Protein AF-A0A0M0KAJ3-F1 (afdb_monomer_lite)

Foldseek 3Di:
DKWFKDWFAVWDKDWDQDLEDDDLNQWTKIWTDDDPVVVVVVCVLPPDPDDQKDKIKMFTKADKDFFQFDLLQCVLQNHDNQFGIKIWTAAIWMFIDGPPDGTYPVRTDHPAVSLVVDPCVVNVVSQCNQGTFMFTAHPVRHTDITMGGDPDDDLHMWDWDDFDAFDPVQVVLCVSSVQFAARPHPVVVVVFWGTKGKAAFQDRRVNHGRDPPDGQRRIWMWTDGHPDHITIIGIDGDDPVSSCVSCVVVVHHPPPPDPPDPDDDPDDCPVVVVVVVVVVVVVVVVVVVVVVVVVVVVVVVVVVVVVVVVCCVVPPPVVLVVLVVVCVVPVVSVVVSVVVVVVVVVCVVVCVVVCPDPVVVVQVPDPVSVVVVVCCVPVVVVVVVVVVVVVVPPDPDDDDDPVVVVVVVVCCCVVPVVVVVVVVVVVVVVVVVVVVVVVVVVVPPPPPPPDDDD

Radius of gyration: 32.32 Å; chains: 1; bounding box: 72×100×91 Å

Structure (mmCIF, N/CA/C/O backbone):
data_AF-A0A0M0KAJ3-F1
#
_entry.id   AF-A0A0M0KAJ3-F1
#
loop_
_atom_site.group_PDB
_atom_site.id
_atom_site.type_symbol
_atom_site.label_atom_id
_atom_site.label_alt_id
_atom_site.label_comp_id
_atom_site.label_asym_id
_atom_site.label_entity_id
_atom_site.label_seq_id
_atom_site.pdbx_PDB_ins_code
_atom_site.Cartn_x
_atom_site.Cartn_y
_atom_site.Cartn_z
_atom_site.occupancy
_atom_site.B_iso_or_equiv
_atom_site.auth_seq_id
_atom_site.auth_comp_id
_atom_site.auth_asym_id
_atom_site.auth_atom_id
_atom_site.pdbx_PDB_model_num
ATOM 1 N N . MET A 1 1 ? 11.654 -2.805 -10.494 1.00 71.50 1 MET A N 1
ATOM 2 C CA . MET A 1 1 ? 11.363 -2.197 -9.174 1.00 71.50 1 MET A CA 1
ATOM 3 C C . MET A 1 1 ? 10.904 -3.300 -8.237 1.00 71.50 1 MET A C 1
ATOM 5 O O . MET A 1 1 ? 10.137 -4.144 -8.675 1.00 71.50 1 MET A O 1
ATOM 9 N N . GLN A 1 2 ? 11.362 -3.312 -6.988 1.00 79.38 2 GLN A N 1
ATOM 10 C CA . GLN A 1 2 ? 10.890 -4.260 -5.975 1.00 79.38 2 GLN A CA 1
ATOM 11 C C . GLN A 1 2 ? 10.100 -3.503 -4.916 1.00 79.38 2 GLN A C 1
ATOM 13 O O . GLN A 1 2 ? 10.548 -2.454 -4.449 1.00 79.38 2 GLN A O 1
ATOM 18 N N . LEU A 1 3 ? 8.928 -4.024 -4.563 1.00 84.38 3 LEU A N 1
ATOM 19 C CA . LEU A 1 3 ? 8.154 -3.551 -3.422 1.00 84.38 3 LEU A CA 1
ATOM 20 C C . LEU A 1 3 ? 8.095 -4.660 -2.385 1.00 84.38 3 LEU A C 1
ATOM 22 O O . LEU A 1 3 ? 7.737 -5.793 -2.697 1.00 84.38 3 LEU A O 1
ATOM 26 N N . THR A 1 4 ? 8.445 -4.324 -1.152 1.00 90.25 4 THR A N 1
ATOM 27 C CA . THR A 1 4 ? 8.323 -5.235 -0.019 1.00 90.25 4 THR A CA 1
ATOM 28 C C . THR A 1 4 ? 6.909 -5.192 0.533 1.00 90.25 4 THR A C 1
ATOM 30 O O . THR A 1 4 ? 6.216 -4.172 0.449 1.00 90.25 4 THR A O 1
ATOM 33 N N . LEU A 1 5 ? 6.469 -6.308 1.098 1.00 93.62 5 LEU A N 1
ATOM 34 C CA . LEU A 1 5 ? 5.166 -6.407 1.738 1.00 93.62 5 LEU A CA 1
ATOM 35 C C . LEU A 1 5 ? 5.270 -7.052 3.115 1.00 93.62 5 LEU A C 1
ATOM 37 O O . LEU A 1 5 ? 6.113 -7.909 3.357 1.00 93.62 5 LEU A O 1
ATOM 41 N N . GLN A 1 6 ? 4.363 -6.683 4.009 1.00 95.19 6 GLN A N 1
ATOM 42 C CA . GLN A 1 6 ? 4.135 -7.406 5.251 1.00 95.19 6 GLN A CA 1
ATOM 43 C C . GLN A 1 6 ? 2.872 -8.254 5.085 1.00 95.19 6 GLN A C 1
ATOM 45 O O . GLN A 1 6 ? 1.768 -7.695 5.031 1.00 95.19 6 GLN A O 1
ATOM 50 N N . PRO A 1 7 ? 2.996 -9.590 4.996 1.00 95.50 7 PRO A N 1
ATOM 51 C CA . PRO A 1 7 ? 1.837 -10.460 4.959 1.00 95.50 7 PRO A CA 1
ATOM 52 C C . PRO A 1 7 ? 1.095 -10.461 6.292 1.00 95.50 7 PRO A C 1
ATOM 54 O O . PRO A 1 7 ? 1.711 -10.347 7.356 1.00 95.50 7 PRO A O 1
ATOM 57 N N . ASN A 1 8 ? -0.220 -10.659 6.214 1.00 95.19 8 ASN A N 1
ATOM 58 C CA . ASN A 1 8 ? -1.091 -10.898 7.362 1.00 95.19 8 ASN A CA 1
ATOM 59 C C . ASN A 1 8 ? -0.940 -9.850 8.474 1.00 95.19 8 ASN A C 1
ATOM 61 O O . ASN A 1 8 ? -0.667 -10.181 9.631 1.00 95.19 8 ASN A O 1
ATOM 65 N N . VAL A 1 9 ? -1.086 -8.574 8.113 1.00 95.44 9 VAL A N 1
ATOM 66 C CA . VAL A 1 9 ? -1.117 -7.505 9.116 1.00 95.44 9 VAL A CA 1
ATOM 67 C C . VAL A 1 9 ? -2.303 -7.695 10.059 1.00 95.44 9 VAL A C 1
ATOM 69 O O . VAL A 1 9 ? -3.326 -8.261 9.677 1.00 95.44 9 VAL A O 1
ATOM 72 N N . SER A 1 10 ? -2.184 -7.197 11.291 1.00 93.75 10 SER A N 1
ATOM 73 C CA . SER A 1 10 ? -3.169 -7.464 12.344 1.00 93.75 10 SER A CA 1
ATOM 74 C C . SER A 1 10 ? -4.565 -6.902 12.061 1.00 93.75 10 SER A C 1
ATOM 76 O O . SER A 1 10 ? -5.520 -7.381 12.664 1.00 93.75 10 SER A O 1
ATOM 78 N N . LEU A 1 11 ? -4.710 -5.939 11.142 1.00 93.56 11 LEU A N 1
ATOM 79 C CA . LEU A 1 11 ? -5.985 -5.303 10.804 1.00 93.56 11 LEU A CA 1
ATOM 80 C C . LEU A 1 11 ? -7.029 -6.285 10.273 1.00 93.56 11 LEU A C 1
ATOM 82 O O . LEU A 1 11 ? -6.806 -7.010 9.304 1.00 93.56 11 LEU A O 1
ATOM 86 N N . THR A 1 12 ? -8.228 -6.194 10.842 1.00 95.19 12 THR A N 1
ATOM 87 C CA . THR A 1 12 ? -9.438 -6.841 10.342 1.00 95.19 12 THR A CA 1
ATOM 88 C C . THR A 1 12 ? -10.253 -5.835 9.542 1.00 95.19 12 THR A C 1
ATOM 90 O O . THR A 1 12 ? -10.608 -4.760 10.034 1.00 95.19 12 THR A O 1
ATOM 93 N N . THR A 1 13 ? -10.577 -6.205 8.310 1.00 96.56 13 THR A N 1
ATOM 94 C CA . THR A 1 13 ? -11.371 -5.396 7.387 1.00 96.56 13 THR A CA 1
ATOM 95 C C . THR A 1 13 ? -12.627 -6.150 6.974 1.00 96.56 13 THR A C 1
ATOM 97 O O . THR A 1 13 ? -12.693 -7.377 7.061 1.00 96.56 13 THR A O 1
ATOM 100 N N . LYS A 1 14 ? -13.633 -5.413 6.513 1.00 95.38 14 LYS A N 1
ATOM 101 C CA . LYS A 1 14 ? -14.762 -5.951 5.750 1.00 95.38 14 LYS A CA 1
ATOM 102 C C . LYS A 1 14 ? -14.911 -5.153 4.461 1.00 95.38 14 LYS A C 1
ATOM 104 O O . LYS A 1 14 ? -14.561 -3.975 4.422 1.00 95.38 14 LYS A O 1
ATOM 109 N N . ILE A 1 15 ? -15.443 -5.786 3.424 1.00 93.56 15 ILE A N 1
ATOM 110 C CA . ILE A 1 15 ? -15.863 -5.084 2.209 1.00 93.56 15 ILE A CA 1
ATOM 111 C C . ILE A 1 15 ? -17.261 -4.531 2.477 1.00 93.56 15 ILE A C 1
ATOM 113 O O . ILE A 1 15 ? -18.115 -5.252 2.995 1.00 93.56 15 ILE A O 1
ATOM 117 N N . ILE A 1 16 ? -17.469 -3.256 2.172 1.00 88.75 16 ILE A N 1
ATOM 118 C CA . ILE A 1 16 ? -18.757 -2.581 2.318 1.00 88.75 16 ILE A CA 1
ATOM 119 C C . ILE A 1 16 ? -19.315 -2.230 0.940 1.00 88.75 16 ILE A C 1
ATOM 121 O O . ILE A 1 16 ? -18.566 -1.939 0.002 1.00 88.75 16 ILE A O 1
ATOM 125 N N . GLU A 1 17 ? -20.638 -2.295 0.824 1.00 73.00 17 GLU A N 1
ATOM 126 C CA . GLU A 1 17 ? -21.356 -1.787 -0.342 1.00 73.00 17 GLU A CA 1
ATOM 127 C C . GLU A 1 17 ? -21.490 -0.257 -0.233 1.00 73.00 17 GLU A C 1
ATOM 129 O O . GLU A 1 17 ? -21.251 0.331 0.823 1.00 73.00 17 GLU A O 1
ATOM 134 N N . ASN A 1 18 ? -21.748 0.410 -1.357 1.00 63.69 18 ASN A N 1
ATOM 135 C CA . ASN A 1 18 ? -21.652 1.865 -1.455 1.00 63.69 18 ASN A CA 1
ATOM 136 C C . ASN A 1 18 ? -22.755 2.573 -0.651 1.00 63.69 18 ASN A C 1
ATOM 138 O O . ASN A 1 18 ? -23.843 2.809 -1.162 1.00 63.69 18 ASN A O 1
ATOM 142 N N . ASP A 1 19 ? -22.427 2.973 0.579 1.00 54.56 19 ASP A N 1
ATOM 143 C CA . ASP A 1 19 ? -23.324 3.689 1.500 1.00 54.56 19 ASP A CA 1
ATOM 144 C C . ASP A 1 19 ? -23.187 5.230 1.422 1.00 54.56 19 ASP A C 1
ATOM 146 O O . ASP A 1 19 ? -23.534 5.935 2.368 1.00 54.56 19 ASP A O 1
ATOM 150 N N . VAL A 1 20 ? -22.622 5.786 0.340 1.00 57.78 20 VAL A N 1
ATOM 151 C CA . VAL A 1 20 ? -22.384 7.239 0.190 1.00 57.78 20 VAL A CA 1
ATOM 152 C C . VAL A 1 20 ? -23.365 7.840 -0.811 1.00 57.78 20 VAL A C 1
ATOM 154 O O . VAL A 1 20 ? -23.4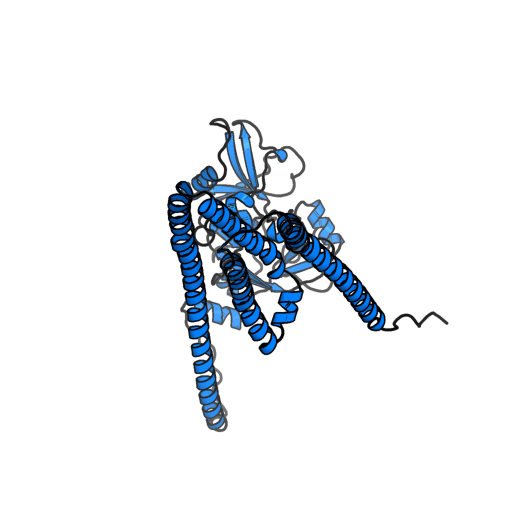33 7.399 -1.958 1.00 57.78 20 VAL A O 1
ATOM 157 N N . GLU A 1 21 ? -24.101 8.869 -0.382 1.00 51.06 21 GLU A N 1
ATOM 158 C CA . GLU A 1 21 ? -24.902 9.720 -1.267 1.00 51.06 21 GLU A CA 1
ATOM 159 C C . GLU A 1 21 ? -23.968 10.521 -2.196 1.00 51.06 21 GLU A C 1
ATOM 161 O O . GLU A 1 21 ? -23.338 11.486 -1.776 1.00 51.06 21 GLU A O 1
ATOM 166 N N . GLU A 1 22 ? -23.932 10.100 -3.463 1.00 48.44 22 GLU A N 1
ATOM 167 C CA . GLU A 1 22 ? -23.431 10.805 -4.657 1.00 48.44 22 GLU A CA 1
ATOM 168 C C . GLU A 1 22 ? -21.930 10.693 -5.052 1.00 48.44 22 GLU A C 1
ATOM 170 O O . GLU A 1 22 ? -21.001 10.727 -4.252 1.00 48.44 22 GLU A O 1
ATOM 175 N N . ALA A 1 23 ? -21.748 10.579 -6.380 1.00 44.00 23 ALA A N 1
ATOM 176 C CA . ALA A 1 23 ? -20.544 10.602 -7.233 1.00 44.00 23 ALA A CA 1
ATOM 177 C C . ALA A 1 23 ? -19.572 9.396 -7.258 1.00 44.00 23 ALA A C 1
ATOM 179 O O . ALA A 1 23 ? -19.176 9.012 -8.357 1.00 44.00 23 ALA A O 1
ATOM 180 N N . ASP A 1 24 ? -19.254 8.728 -6.145 1.00 47.81 24 ASP A N 1
ATOM 181 C CA . ASP A 1 24 ? -18.283 7.599 -6.128 1.00 47.81 24 ASP A CA 1
ATOM 182 C C . ASP A 1 24 ? -18.917 6.207 -6.346 1.00 47.81 24 ASP A C 1
ATOM 184 O O . ASP A 1 24 ? -18.328 5.165 -6.052 1.00 47.81 24 ASP A O 1
ATOM 188 N N . ALA A 1 25 ? -20.131 6.167 -6.902 1.00 49.47 25 ALA A N 1
ATOM 189 C CA . ALA A 1 25 ? -21.001 4.987 -6.960 1.00 49.47 25 ALA A CA 1
ATOM 190 C C . ALA A 1 25 ? -20.437 3.752 -7.706 1.00 49.47 25 ALA A C 1
ATOM 192 O O . ALA A 1 25 ? -21.089 2.707 -7.708 1.00 49.47 25 ALA A O 1
ATOM 193 N N . GLN A 1 26 ? -19.254 3.833 -8.327 1.00 65.38 26 GLN A N 1
ATOM 194 C CA . GLN A 1 26 ? -18.652 2.744 -9.107 1.00 65.38 26 GLN A CA 1
ATOM 195 C C . GLN A 1 26 ? -17.509 1.990 -8.411 1.00 65.38 26 GLN A C 1
ATOM 197 O O . GLN A 1 26 ? -17.178 0.892 -8.861 1.00 65.38 26 GLN A O 1
ATOM 202 N N . ILE A 1 27 ? -16.918 2.515 -7.329 1.00 80.38 27 ILE A N 1
ATOM 203 C CA . ILE A 1 27 ? -15.784 1.863 -6.652 1.00 80.38 27 ILE A CA 1
ATOM 204 C C . ILE A 1 27 ? -16.218 1.249 -5.320 1.00 80.38 27 ILE A C 1
ATOM 206 O O . ILE A 1 27 ? -16.913 1.885 -4.534 1.00 80.38 27 ILE A O 1
ATOM 210 N N . GLN A 1 28 ? -15.847 -0.010 -5.074 1.00 88.50 28 GLN A N 1
ATOM 211 C CA . GLN A 1 28 ? -16.104 -0.667 -3.790 1.00 88.50 28 GLN A CA 1
ATOM 212 C C . GLN A 1 28 ? -15.182 -0.098 -2.713 1.00 88.50 28 GLN A C 1
ATOM 214 O O . GLN A 1 28 ? -14.125 0.451 -3.017 1.00 88.50 28 GLN A O 1
ATOM 219 N N . HIS A 1 29 ? -15.559 -0.267 -1.449 1.00 91.62 29 HIS A N 1
ATOM 220 C CA . HIS A 1 29 ? -14.769 0.207 -0.320 1.00 91.62 29 HIS A CA 1
ATOM 221 C C . HIS A 1 29 ? -14.511 -0.918 0.681 1.00 91.62 29 HIS A C 1
ATOM 223 O O . HIS A 1 29 ? -15.292 -1.863 0.810 1.00 91.62 29 HIS A O 1
ATOM 229 N N . TYR A 1 30 ? -13.410 -0.802 1.418 1.00 94.69 30 TYR A N 1
ATOM 230 C CA . TYR A 1 30 ? -13.168 -1.599 2.616 1.00 94.69 30 TYR A CA 1
ATOM 231 C C . TYR A 1 30 ? -13.290 -0.715 3.856 1.00 94.69 30 TYR A C 1
ATOM 233 O O . TYR A 1 30 ? -12.928 0.458 3.822 1.00 94.69 30 TYR A O 1
ATOM 241 N N . GLU A 1 31 ? -13.763 -1.286 4.959 1.00 94.62 31 GLU A N 1
ATOM 242 C CA . GLU A 1 31 ? -13.828 -0.640 6.270 1.00 94.62 31 GLU A CA 1
ATOM 243 C C . GLU A 1 31 ? -13.010 -1.441 7.285 1.00 94.62 31 GLU A C 1
ATOM 245 O O . GLU A 1 31 ? -13.078 -2.673 7.326 1.00 94.62 31 GLU A O 1
ATOM 250 N N . VAL A 1 32 ? -12.240 -0.741 8.115 1.00 95.56 32 VAL A N 1
ATOM 251 C CA . VAL A 1 32 ? -11.520 -1.322 9.250 1.00 95.56 32 VAL A CA 1
ATOM 252 C C . VAL A 1 32 ? -12.491 -1.532 10.407 1.00 95.56 32 VAL A C 1
ATOM 254 O O . VAL A 1 32 ? -13.101 -0.584 10.895 1.00 95.56 32 VAL A O 1
ATOM 257 N N . VAL A 1 33 ? -12.594 -2.773 10.883 1.00 94.69 33 VAL A N 1
ATOM 258 C CA . VAL A 1 33 ? -13.520 -3.163 11.965 1.00 94.69 33 VAL A CA 1
ATOM 259 C C . VAL A 1 33 ? -12.816 -3.682 13.215 1.00 94.69 33 VAL A C 1
ATOM 261 O O . VAL A 1 33 ? -13.452 -3.886 14.246 1.00 94.69 33 VAL A O 1
ATOM 264 N N . GLY A 1 34 ? -11.506 -3.901 13.147 1.00 92.25 34 GLY A N 1
ATOM 265 C CA . GLY A 1 34 ? -10.732 -4.411 14.267 1.00 92.25 34 GLY A CA 1
ATOM 266 C C . GLY A 1 34 ? -9.266 -4.624 13.904 1.00 92.25 34 GLY A C 1
ATOM 267 O O . GLY A 1 34 ? -8.852 -4.272 12.797 1.00 92.25 34 GLY A O 1
ATOM 268 N N . PRO A 1 35 ? -8.485 -5.236 14.804 1.00 92.88 35 PRO A N 1
ATOM 269 C CA . PRO A 1 35 ? -8.835 -5.610 16.173 1.00 92.88 35 PRO A CA 1
ATOM 270 C C . PRO A 1 35 ? -9.020 -4.378 17.071 1.00 92.88 35 PRO A C 1
ATOM 272 O O . PRO A 1 35 ? -8.667 -3.258 16.701 1.00 92.88 35 PRO A O 1
ATOM 275 N N . THR A 1 36 ? -9.581 -4.573 18.269 1.00 90.50 36 THR A N 1
ATOM 276 C CA . THR A 1 36 ? -9.882 -3.478 19.210 1.00 90.50 36 THR A CA 1
ATOM 277 C C . THR A 1 36 ? -8.660 -2.606 19.507 1.00 90.50 36 THR A C 1
ATOM 279 O O . THR A 1 36 ? -8.779 -1.386 19.529 1.00 90.50 36 THR A O 1
ATOM 282 N N . ARG A 1 37 ? -7.473 -3.209 19.663 1.00 94.69 37 ARG A N 1
ATOM 283 C CA . ARG A 1 37 ? -6.224 -2.490 19.959 1.00 94.69 37 ARG A CA 1
ATOM 284 C C . ARG A 1 37 ? -5.888 -1.474 18.863 1.00 94.69 37 ARG A C 1
ATOM 286 O O . ARG A 1 37 ? -5.614 -0.317 19.164 1.00 94.69 37 ARG A O 1
ATOM 293 N N . GLU A 1 38 ? -5.907 -1.884 17.602 1.00 93.94 38 GLU A N 1
ATOM 294 C CA . GLU A 1 38 ? -5.591 -1.044 16.448 1.00 93.94 38 GLU A CA 1
ATOM 295 C C . GLU A 1 38 ? -6.631 0.061 16.272 1.00 93.94 38 GLU A C 1
ATOM 297 O O . GLU A 1 38 ? -6.275 1.227 16.092 1.00 93.94 38 GLU A O 1
ATOM 302 N N . VAL A 1 39 ? -7.915 -0.272 16.429 1.00 91.62 39 VAL A N 1
ATOM 303 C CA . VAL A 1 39 ? -9.008 0.710 16.384 1.00 91.62 39 VAL A CA 1
ATOM 304 C C . VAL A 1 39 ? -8.880 1.745 17.508 1.00 91.62 39 VAL A C 1
ATOM 306 O O . VAL A 1 39 ? -9.117 2.931 17.276 1.00 91.62 39 VAL A O 1
ATOM 309 N N . GLU A 1 40 ? -8.459 1.342 18.708 1.00 91.38 40 GLU A N 1
ATOM 310 C CA . GLU A 1 40 ? -8.167 2.250 19.825 1.00 91.38 40 GLU A CA 1
ATOM 311 C C . GLU A 1 40 ? -6.917 3.106 19.586 1.00 91.38 40 GLU A C 1
ATOM 313 O O . GLU A 1 40 ? -6.886 4.274 19.974 1.00 91.38 40 GLU A O 1
ATOM 318 N N . MET A 1 41 ? -5.878 2.568 18.942 1.00 92.62 41 MET A N 1
ATOM 319 C CA . MET A 1 41 ? -4.696 3.353 18.565 1.00 92.62 41 MET A CA 1
ATOM 320 C C . MET A 1 41 ? -5.061 4.433 17.547 1.00 92.62 41 MET A C 1
ATOM 322 O O . MET A 1 41 ? -4.730 5.602 17.748 1.00 92.62 41 MET A O 1
ATOM 326 N N . ILE A 1 42 ? -5.828 4.070 16.517 1.00 92.00 42 ILE A N 1
ATOM 327 C CA . ILE A 1 42 ? -6.418 5.027 15.576 1.00 92.00 42 ILE A CA 1
ATOM 328 C C . ILE A 1 42 ? -7.263 6.051 16.343 1.00 92.00 42 ILE A C 1
ATOM 330 O O . ILE A 1 42 ? -7.161 7.245 16.080 1.00 92.00 42 ILE A O 1
ATOM 334 N N . ALA A 1 43 ? -8.039 5.619 17.341 1.00 90.00 43 ALA A N 1
ATOM 335 C CA . ALA A 1 43 ? -8.851 6.526 18.145 1.00 90.00 43 ALA A CA 1
ATOM 336 C C . ALA A 1 43 ? -8.058 7.614 18.854 1.00 90.00 43 ALA A C 1
ATOM 338 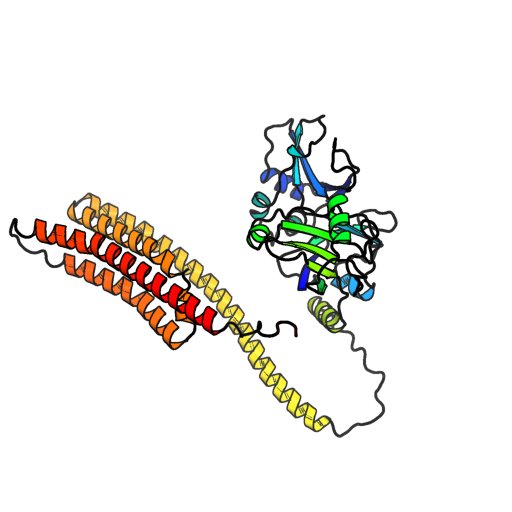O O . ALA A 1 43 ? -8.497 8.757 18.923 1.00 90.00 43 ALA A O 1
ATOM 339 N N . LYS A 1 44 ? -6.897 7.242 19.389 1.00 91.50 44 LYS A N 1
ATOM 340 C CA . LYS A 1 44 ? -6.004 8.160 20.095 1.00 91.50 44 LYS A CA 1
ATOM 341 C C . LYS A 1 44 ? -5.329 9.141 19.142 1.00 91.50 44 LYS A C 1
ATOM 343 O O . LYS A 1 44 ? -5.098 10.284 19.518 1.00 91.50 44 LYS A O 1
ATOM 348 N N . LEU A 1 45 ? -5.013 8.702 17.924 1.00 90.75 45 LEU A N 1
ATOM 349 C CA . LEU A 1 45 ? -4.439 9.559 16.883 1.00 90.75 45 LEU A CA 1
ATOM 350 C C . LEU A 1 45 ? -5.461 10.538 16.299 1.00 90.75 45 LEU A C 1
ATOM 352 O O . LEU A 1 45 ? -5.099 11.643 15.898 1.00 90.75 45 LEU A O 1
ATOM 356 N N . PHE A 1 46 ? -6.723 10.120 16.261 1.00 89.81 46 PHE A N 1
ATOM 357 C CA . PHE A 1 46 ? -7.830 10.840 15.654 1.00 89.81 46 PHE A CA 1
ATOM 358 C C . PHE A 1 46 ? -8.998 10.953 16.649 1.00 89.81 46 PHE A C 1
ATOM 360 O O . PHE A 1 46 ? -9.998 10.226 16.525 1.00 89.81 46 PHE A O 1
ATOM 367 N N . PRO A 1 47 ? -8.862 11.820 17.672 1.00 83.19 47 PRO A N 1
ATOM 368 C CA . PRO A 1 47 ? -9.926 12.051 18.637 1.00 83.19 47 PRO A CA 1
ATOM 369 C C . PRO A 1 47 ? -11.136 12.673 17.931 1.00 83.19 47 PRO A C 1
ATOM 371 O O . PRO A 1 47 ? -10.979 13.541 17.077 1.00 83.19 47 PRO A O 1
ATOM 374 N N . GLY A 1 48 ? -12.336 12.197 18.265 1.00 77.81 48 GLY A N 1
ATOM 375 C CA . GLY A 1 48 ? -13.579 12.824 17.815 1.00 77.81 48 GLY A CA 1
ATOM 376 C C . GLY A 1 48 ? -13.943 14.029 18.683 1.00 77.81 48 GLY A C 1
ATOM 377 O O . GLY A 1 48 ? -13.483 14.139 19.819 1.00 77.81 48 GLY A O 1
ATOM 378 N N . ASP A 1 49 ? -14.825 14.885 18.171 1.00 77.00 49 ASP A N 1
ATOM 379 C CA . ASP A 1 49 ? -15.255 16.118 18.847 1.00 77.00 49 ASP A CA 1
ATOM 380 C C . ASP A 1 49 ? -16.382 15.903 19.887 1.00 77.00 49 ASP A C 1
ATOM 382 O O . ASP A 1 49 ? -16.937 16.866 20.417 1.00 77.00 49 ASP A O 1
ATOM 386 N N . GLY A 1 50 ? -16.736 14.650 20.205 1.00 75.25 50 GLY A N 1
ATOM 387 C CA . GLY A 1 50 ? -17.722 14.305 21.239 1.00 75.25 50 GLY A CA 1
ATOM 388 C C . GLY A 1 50 ? -18.328 12.903 21.096 1.00 75.25 50 GLY A C 1
ATOM 389 O O . GLY A 1 50 ? -18.111 12.231 20.087 1.00 75.25 50 GLY A O 1
ATOM 390 N N . ASP A 1 51 ? -19.124 12.490 22.090 1.00 72.81 51 ASP A N 1
ATOM 391 C CA . ASP A 1 51 ? -19.698 11.132 22.215 1.00 72.81 51 ASP A CA 1
ATOM 392 C C . ASP A 1 51 ? -20.690 10.751 21.096 1.00 72.81 51 ASP A C 1
ATOM 394 O O . ASP A 1 51 ? -20.859 9.571 20.791 1.00 72.81 51 ASP A O 1
ATOM 398 N N . ASP A 1 52 ? -21.309 11.736 20.439 1.00 74.81 52 ASP A N 1
ATOM 399 C CA . ASP A 1 52 ? -22.234 11.516 19.314 1.00 74.81 52 ASP A CA 1
ATOM 400 C C . ASP A 1 52 ? -21.523 11.376 17.955 1.00 74.81 52 ASP A C 1
ATOM 402 O O . ASP A 1 52 ? -22.179 11.204 16.921 1.00 74.81 52 ASP A O 1
ATOM 406 N N . THR A 1 53 ? -20.188 11.446 17.935 1.00 79.88 53 THR A N 1
ATOM 407 C CA . THR A 1 53 ? -19.387 11.333 16.711 1.00 79.88 53 THR A CA 1
ATOM 408 C C . THR A 1 53 ? -19.057 9.874 16.429 1.00 79.88 53 THR A C 1
ATOM 410 O O . THR A 1 53 ? -18.326 9.220 17.174 1.00 79.88 53 THR A O 1
ATOM 413 N N . VAL A 1 54 ? -19.547 9.364 15.306 1.00 79.50 54 VAL A N 1
ATOM 414 C CA . VAL A 1 54 ? -19.105 8.092 14.745 1.00 79.50 54 VAL A CA 1
ATOM 415 C C . VAL A 1 54 ? -17.825 8.327 13.953 1.00 79.50 54 VAL A C 1
ATOM 417 O O . VAL A 1 54 ? -17.734 9.238 13.128 1.00 79.50 54 VAL A O 1
ATOM 420 N N . ARG A 1 55 ? -16.835 7.469 14.206 1.00 87.38 55 ARG A N 1
ATOM 421 C CA . ARG A 1 55 ? -15.582 7.412 13.459 1.00 87.38 55 ARG A CA 1
ATOM 422 C C . ARG A 1 55 ? -15.535 6.120 12.663 1.00 87.38 55 ARG A C 1
ATOM 424 O O . ARG A 1 55 ? -15.696 5.044 13.234 1.00 87.38 55 ARG A O 1
ATOM 431 N N . THR A 1 56 ? -15.232 6.231 11.379 1.00 90.19 56 THR A N 1
ATOM 432 C CA . THR A 1 56 ? -14.934 5.079 10.523 1.00 90.19 56 THR A CA 1
ATOM 433 C C . THR A 1 56 ? -13.607 5.283 9.811 1.00 90.19 56 THR A C 1
ATOM 435 O O . THR A 1 56 ? -13.234 6.411 9.487 1.00 90.19 56 THR A O 1
ATOM 438 N N . VAL A 1 57 ? -12.882 4.191 9.589 1.00 93.88 57 VAL A N 1
ATOM 439 C CA . VAL A 1 57 ? -11.684 4.173 8.753 1.00 93.88 57 VAL A CA 1
ATOM 440 C C . VAL A 1 57 ? -11.972 3.286 7.562 1.00 93.88 57 VAL A C 1
ATOM 442 O O . VAL A 1 57 ? -12.242 2.094 7.725 1.00 93.88 57 VAL A O 1
ATOM 445 N N . ARG A 1 58 ? -11.915 3.869 6.368 1.00 92.81 58 ARG A N 1
ATOM 446 C CA . ARG A 1 58 ? -12.264 3.181 5.128 1.00 92.81 58 ARG A CA 1
ATOM 447 C C . ARG A 1 58 ? -11.412 3.653 3.965 1.00 92.81 58 ARG A C 1
ATOM 449 O O . ARG A 1 58 ? -10.963 4.794 3.955 1.00 92.81 58 ARG A O 1
ATOM 456 N N . GLY A 1 59 ? -11.226 2.805 2.966 1.00 92.38 59 GLY A N 1
ATOM 457 C CA . GLY A 1 59 ? -10.507 3.163 1.747 1.00 92.38 59 GLY A CA 1
ATOM 458 C C . GLY A 1 59 ? -11.181 2.594 0.502 1.00 92.38 59 GLY A C 1
ATOM 459 O O . GLY A 1 59 ? -11.935 1.619 0.611 1.00 92.38 59 GLY A O 1
ATOM 460 N N . PRO A 1 60 ? -10.929 3.184 -0.678 1.00 92.56 60 PRO A N 1
ATOM 461 C CA . PRO A 1 60 ? -11.347 2.595 -1.940 1.00 92.56 60 PRO A CA 1
ATOM 462 C C . PRO A 1 60 ? -10.703 1.222 -2.143 1.00 92.56 60 PRO A C 1
ATOM 464 O O . PRO A 1 60 ? -9.605 0.937 -1.650 1.00 92.56 60 PRO A O 1
ATOM 467 N N . LEU A 1 61 ? -11.369 0.379 -2.918 1.00 93.38 61 LEU A N 1
ATOM 468 C CA . LEU A 1 61 ? -10.941 -0.969 -3.254 1.00 93.38 61 LEU A CA 1
ATOM 469 C C . LEU A 1 61 ? -10.988 -1.140 -4.776 1.00 93.38 61 LEU A C 1
ATOM 471 O O . LEU A 1 61 ? -11.965 -0.761 -5.425 1.00 93.38 61 LEU A O 1
ATOM 475 N N . SER A 1 62 ? -9.944 -1.721 -5.369 1.00 93.31 62 SER A N 1
ATOM 476 C CA . SER A 1 62 ? -10.031 -2.155 -6.766 1.00 93.31 62 SER A CA 1
ATOM 477 C C . SER A 1 62 ? -11.131 -3.213 -6.918 1.00 93.31 62 SER A C 1
ATOM 479 O O . SER A 1 62 ? -11.470 -3.889 -5.943 1.00 93.31 62 SER A O 1
ATOM 481 N N . PRO A 1 63 ? -11.647 -3.448 -8.135 1.00 91.62 63 PRO A N 1
ATOM 482 C CA . PRO A 1 63 ? -12.495 -4.604 -8.381 1.00 91.62 63 PRO A CA 1
ATOM 483 C C . PRO A 1 63 ? -11.855 -5.904 -7.879 1.00 91.62 63 PRO A C 1
ATOM 485 O O . PRO A 1 63 ? -10.633 -6.075 -7.882 1.00 91.62 63 PRO A O 1
ATOM 488 N N . ILE A 1 64 ? -12.696 -6.832 -7.433 1.00 94.19 64 ILE A N 1
ATOM 489 C CA . ILE A 1 64 ? -12.248 -8.161 -7.024 1.00 94.19 64 ILE A CA 1
ATOM 490 C C . ILE A 1 64 ? -11.877 -8.951 -8.280 1.00 94.19 64 ILE A C 1
ATOM 492 O O . ILE A 1 64 ? -12.710 -9.136 -9.169 1.00 94.19 64 ILE A O 1
ATOM 496 N N . ALA A 1 65 ? -10.649 -9.461 -8.331 1.00 94.50 65 ALA A N 1
ATOM 497 C CA . ALA A 1 65 ? -10.123 -10.199 -9.474 1.00 94.50 65 ALA A CA 1
ATOM 498 C C . ALA A 1 65 ? -9.501 -11.538 -9.054 1.00 94.50 65 ALA A C 1
ATOM 500 O O . ALA A 1 65 ? -9.041 -11.680 -7.918 1.00 94.50 65 ALA A O 1
ATOM 501 N N . PRO A 1 66 ? -9.483 -12.548 -9.942 1.00 96.56 66 PRO A N 1
ATOM 502 C CA . PRO A 1 66 ? -8.777 -13.796 -9.681 1.00 96.56 66 PRO A CA 1
ATOM 503 C C . PRO A 1 66 ? -7.264 -13.565 -9.623 1.00 96.56 66 PRO A C 1
ATOM 505 O O . PRO A 1 66 ? -6.718 -12.734 -10.347 1.00 96.56 66 PRO A O 1
ATOM 508 N N . ILE A 1 67 ? -6.577 -14.341 -8.788 1.00 96.62 67 ILE A N 1
ATOM 509 C CA . ILE A 1 67 ? -5.112 -14.334 -8.728 1.00 96.62 67 ILE A CA 1
ATOM 510 C C . ILE A 1 67 ? -4.572 -15.026 -9.979 1.00 96.62 67 ILE A C 1
ATOM 512 O O . ILE A 1 67 ? -4.880 -16.193 -10.221 1.00 96.62 67 ILE A O 1
ATOM 516 N N . THR A 1 68 ? -3.750 -14.323 -10.756 1.00 95.81 68 THR A N 1
ATOM 517 C CA . THR A 1 68 ? -3.144 -14.872 -11.980 1.00 95.81 68 THR A CA 1
ATOM 518 C C . THR A 1 68 ? -1.680 -15.268 -11.807 1.00 95.81 68 THR A C 1
ATOM 520 O O . THR A 1 68 ? -1.147 -15.968 -12.663 1.00 95.81 68 THR A O 1
ATOM 523 N N . LEU A 1 69 ? -1.028 -14.864 -10.709 1.00 94.88 69 LEU A N 1
ATOM 524 C CA . LEU A 1 69 ? 0.344 -15.278 -10.413 1.00 94.88 69 LEU A CA 1
ATOM 525 C C . LEU A 1 69 ? 0.448 -16.811 -10.299 1.00 94.88 69 LEU A C 1
ATOM 527 O O . LEU A 1 69 ? -0.430 -17.437 -9.686 1.00 94.88 69 LEU A O 1
ATOM 531 N N . PRO A 1 70 ? 1.528 -17.431 -10.810 1.00 94.75 70 PRO A N 1
ATOM 532 C CA . PRO A 1 70 ? 1.759 -18.863 -10.658 1.00 94.75 70 PRO A CA 1
ATOM 533 C C . PRO A 1 70 ? 1.811 -19.285 -9.188 1.00 94.75 70 PRO A C 1
ATOM 535 O O . PRO A 1 70 ? 2.440 -18.633 -8.359 1.00 94.75 70 PRO A O 1
ATOM 538 N N . LYS A 1 71 ? 1.212 -20.432 -8.854 1.00 94.75 71 LYS A N 1
ATOM 539 C CA . LYS A 1 71 ? 1.199 -20.937 -7.468 1.00 94.75 71 LYS A CA 1
ATOM 540 C C . LYS A 1 71 ? 2.586 -21.140 -6.856 1.00 94.75 71 LYS A C 1
ATOM 542 O O . LYS A 1 71 ? 2.709 -21.075 -5.639 1.00 94.75 71 LYS A O 1
ATOM 547 N N . SER A 1 72 ? 3.607 -21.398 -7.674 1.00 94.00 72 SER A N 1
ATOM 548 C CA . SER A 1 72 ? 4.990 -21.576 -7.216 1.00 94.00 72 SER A CA 1
ATOM 549 C C . SER A 1 72 ? 5.553 -20.339 -6.517 1.00 94.00 72 SER A C 1
ATOM 551 O O . SER A 1 72 ? 6.398 -20.491 -5.646 1.00 94.00 72 SER A O 1
ATOM 553 N N . VAL A 1 73 ? 5.067 -19.139 -6.852 1.00 94.81 73 VAL A N 1
ATOM 554 C CA . VAL A 1 73 ? 5.583 -17.876 -6.300 1.00 94.81 73 VAL A CA 1
ATOM 555 C C . VAL A 1 73 ? 4.713 -17.300 -5.182 1.00 94.81 73 VAL A C 1
ATOM 557 O O . VAL A 1 73 ? 5.021 -16.236 -4.652 1.00 94.81 73 VAL A O 1
ATOM 560 N N . TRP A 1 74 ? 3.613 -17.970 -4.823 1.00 95.56 74 TRP A N 1
ATOM 561 C CA . TRP A 1 74 ? 2.628 -17.431 -3.880 1.00 95.56 74 TRP A CA 1
ATOM 562 C C . TRP A 1 74 ? 3.213 -17.181 -2.494 1.00 95.56 74 TRP A C 1
ATOM 564 O O . TRP A 1 74 ? 2.939 -16.136 -1.917 1.00 95.56 74 TRP A O 1
ATOM 574 N N . GLU A 1 75 ? 4.034 -18.096 -1.977 1.00 94.38 75 GLU A N 1
ATOM 575 C CA . GLU A 1 75 ? 4.627 -17.946 -0.644 1.00 94.38 75 GLU A CA 1
ATOM 576 C C . GLU A 1 75 ? 5.554 -16.723 -0.578 1.00 94.38 75 GLU A C 1
ATOM 578 O O . GLU A 1 75 ? 5.366 -15.877 0.292 1.00 94.38 75 GLU A O 1
ATOM 583 N N . ALA A 1 76 ? 6.466 -16.576 -1.545 1.00 92.75 76 ALA A N 1
ATOM 584 C CA . ALA A 1 76 ? 7.377 -15.430 -1.644 1.00 92.75 76 ALA A CA 1
ATOM 585 C C . ALA A 1 76 ? 6.634 -14.094 -1.844 1.00 92.75 76 ALA A C 1
ATOM 587 O O . ALA A 1 76 ? 7.015 -13.069 -1.282 1.00 92.75 76 ALA A O 1
ATOM 588 N N . ALA A 1 77 ? 5.511 -14.118 -2.571 1.00 93.50 77 ALA A N 1
ATOM 589 C CA . ALA A 1 77 ? 4.620 -12.969 -2.746 1.00 93.50 77 ALA A CA 1
ATOM 590 C C . ALA A 1 77 ? 3.662 -12.732 -1.553 1.00 93.50 77 ALA A C 1
ATOM 592 O O . ALA A 1 77 ? 2.801 -11.850 -1.610 1.00 93.50 77 ALA A O 1
ATOM 593 N N . GLY A 1 78 ? 3.756 -13.534 -0.484 1.00 95.00 78 GLY A N 1
ATOM 594 C CA . GLY A 1 78 ? 2.906 -13.450 0.708 1.00 95.00 78 GLY A CA 1
ATOM 595 C C . GLY A 1 78 ? 1.429 -13.792 0.474 1.00 95.00 78 GLY A C 1
ATOM 596 O O . GLY A 1 78 ? 0.577 -13.411 1.280 1.00 95.00 78 GLY A O 1
ATOM 597 N N . ILE A 1 79 ? 1.104 -14.477 -0.621 1.00 97.00 79 ILE A N 1
ATOM 598 C CA . ILE A 1 79 ? -0.253 -14.886 -0.994 1.00 97.00 79 ILE A CA 1
ATOM 599 C C . ILE A 1 79 ? -0.647 -16.127 -0.176 1.00 97.00 79 ILE A C 1
ATOM 601 O O . ILE A 1 79 ? 0.052 -17.145 -0.229 1.00 97.00 79 ILE A O 1
ATOM 605 N N . PRO A 1 80 ? -1.785 -16.117 0.545 1.00 97.06 80 PRO A N 1
ATOM 606 C CA . PRO A 1 80 ? -2.195 -17.278 1.320 1.00 97.06 80 PRO A CA 1
ATOM 607 C C . PRO A 1 80 ? -2.591 -18.447 0.410 1.00 97.06 80 PRO A C 1
ATOM 609 O O . PRO A 1 80 ? -3.291 -18.278 -0.584 1.00 97.06 80 PRO A O 1
ATOM 612 N N . ALA A 1 81 ? -2.225 -19.672 0.794 1.00 96.12 81 ALA A N 1
ATOM 613 C CA . ALA A 1 81 ? -2.414 -20.876 -0.029 1.00 96.12 81 ALA A CA 1
ATOM 614 C C . ALA A 1 81 ? -3.874 -21.157 -0.446 1.00 96.12 81 ALA A C 1
ATOM 616 O O . ALA A 1 81 ? -4.124 -21.811 -1.461 1.00 96.12 81 ALA A O 1
ATOM 617 N N . LYS A 1 82 ? -4.846 -20.684 0.346 1.00 97.00 82 LYS A N 1
ATOM 618 C CA . LYS A 1 82 ? -6.286 -20.840 0.080 1.00 97.00 82 LYS A CA 1
ATOM 619 C C . LYS A 1 82 ? -6.878 -19.715 -0.775 1.00 97.00 82 LYS A C 1
ATOM 621 O O . LYS A 1 82 ? -8.045 -19.812 -1.147 1.00 97.00 82 LYS A O 1
ATOM 626 N N . ALA A 1 83 ? -6.106 -18.676 -1.086 1.00 97.75 83 ALA A N 1
ATOM 627 C CA . ALA A 1 83 ? -6.600 -17.535 -1.837 1.00 97.75 83 ALA A CA 1
ATOM 628 C C . ALA A 1 83 ? -7.004 -17.926 -3.263 1.00 97.75 83 ALA A C 1
ATOM 630 O O . ALA A 1 83 ? -6.382 -18.775 -3.907 1.00 97.75 83 ALA A O 1
ATOM 631 N N . LYS A 1 84 ? -8.068 -17.294 -3.751 1.00 97.75 84 LYS A N 1
ATOM 632 C CA . LYS A 1 84 ? -8.573 -17.403 -5.127 1.00 97.75 84 LYS A CA 1
ATOM 633 C C . LYS A 1 84 ? -8.702 -16.043 -5.779 1.00 97.75 84 LYS A C 1
ATOM 635 O O . LYS A 1 84 ? -8.411 -15.907 -6.966 1.00 97.75 84 LYS A O 1
ATOM 640 N N . TYR A 1 85 ? -9.103 -15.058 -4.987 1.00 98.00 85 TYR A N 1
ATOM 641 C CA . TYR A 1 85 ? -9.307 -13.696 -5.432 1.00 98.00 85 TYR A CA 1
ATOM 642 C C . TYR A 1 85 ? -8.461 -12.735 -4.613 1.00 98.00 85 TYR A C 1
ATOM 644 O O . TYR A 1 85 ? -8.055 -13.032 -3.487 1.00 98.00 85 TYR A O 1
ATOM 652 N N . PHE A 1 86 ? -8.230 -11.567 -5.186 1.00 97.62 86 PHE A N 1
ATOM 653 C CA . PHE A 1 86 ? -7.624 -10.446 -4.503 1.00 97.62 86 PHE A CA 1
ATOM 654 C C . PHE A 1 86 ? -8.286 -9.140 -4.937 1.00 97.62 86 PHE A C 1
ATOM 656 O O . PHE A 1 86 ? -8.925 -9.064 -5.989 1.00 97.62 86 PHE A O 1
ATOM 663 N N . ALA A 1 87 ? -8.105 -8.112 -4.123 1.00 96.69 87 ALA A N 1
ATOM 664 C CA . ALA A 1 87 ? -8.346 -6.733 -4.502 1.00 96.69 87 ALA A CA 1
ATOM 665 C C . ALA A 1 87 ? -7.243 -5.851 -3.910 1.00 96.69 87 ALA A C 1
ATOM 667 O O . ALA A 1 87 ? -6.735 -6.130 -2.820 1.00 96.69 87 ALA A O 1
ATOM 668 N N . PHE A 1 88 ? -6.859 -4.804 -4.633 1.00 96.69 88 PHE A N 1
ATOM 669 C CA . PHE A 1 88 ? -5.949 -3.794 -4.116 1.00 96.69 88 PHE A CA 1
ATOM 670 C C . PHE A 1 88 ? -6.732 -2.814 -3.239 1.00 96.69 88 PHE A C 1
ATOM 672 O O . PHE A 1 88 ? -7.685 -2.181 -3.695 1.00 96.69 88 PHE A O 1
ATOM 679 N N . ALA A 1 89 ? -6.333 -2.709 -1.977 1.00 96.94 89 ALA A N 1
ATOM 680 C CA . ALA A 1 89 ? -6.826 -1.732 -1.022 1.00 96.94 89 ALA A CA 1
ATOM 681 C C . ALA A 1 89 ? -5.982 -0.464 -1.128 1.00 96.94 89 ALA A C 1
ATOM 683 O O . ALA A 1 89 ? -4.786 -0.478 -0.834 1.00 96.94 89 ALA A O 1
ATOM 684 N N . TYR A 1 90 ? -6.609 0.631 -1.549 1.00 95.44 90 TYR A N 1
ATOM 685 C CA . TYR A 1 90 ? -5.963 1.940 -1.603 1.00 95.44 90 TYR A CA 1
ATOM 686 C C . TYR A 1 90 ? -5.783 2.518 -0.190 1.00 95.44 90 TYR A C 1
ATOM 688 O O . TYR A 1 90 ? -6.460 2.060 0.737 1.00 95.44 90 TYR A O 1
ATOM 696 N N . PRO A 1 91 ? -4.906 3.524 -0.002 1.00 94.50 91 PRO A N 1
ATOM 697 C CA . PRO A 1 91 ? -4.771 4.238 1.262 1.00 94.50 91 PRO A CA 1
ATOM 698 C C . PRO A 1 91 ? -6.122 4.634 1.862 1.00 94.50 91 PRO A C 1
ATOM 700 O O . PRO A 1 91 ? -7.048 5.034 1.151 1.00 94.50 91 PRO A O 1
ATOM 703 N N . ALA A 1 92 ? -6.223 4.500 3.178 1.00 93.88 92 ALA A N 1
ATOM 704 C CA . ALA A 1 92 ? -7.445 4.758 3.911 1.00 93.88 92 ALA A CA 1
ATOM 705 C C . ALA A 1 92 ? -7.632 6.251 4.202 1.00 93.88 92 ALA A C 1
ATOM 707 O O . ALA A 1 92 ? -6.687 7.029 4.362 1.00 93.88 92 ALA A O 1
ATOM 708 N N . TYR A 1 93 ? -8.898 6.605 4.351 1.00 92.56 93 TYR A N 1
ATOM 709 C CA . TYR A 1 93 ? -9.379 7.864 4.877 1.00 92.56 93 TYR A CA 1
ATOM 710 C C . TYR A 1 93 ? -10.074 7.614 6.209 1.00 92.56 93 TYR A C 1
ATOM 712 O O . TYR A 1 93 ? -10.617 6.534 6.469 1.00 92.56 93 TYR A O 1
ATOM 720 N N . ILE A 1 94 ? -10.100 8.647 7.039 1.00 92.06 94 ILE A N 1
ATOM 721 C CA . ILE A 1 94 ? -10.905 8.667 8.249 1.00 92.06 94 ILE A CA 1
ATOM 722 C C . ILE A 1 94 ? -12.124 9.558 8.044 1.00 92.06 94 ILE A C 1
ATOM 724 O O . ILE A 1 94 ? -12.003 10.679 7.559 1.00 92.06 94 ILE A O 1
ATOM 728 N N . GLY A 1 95 ? -13.298 9.036 8.384 1.00 89.69 95 GLY A N 1
ATOM 729 C CA . GLY A 1 95 ? -14.564 9.753 8.330 1.00 89.69 95 GLY A CA 1
ATOM 730 C C . GLY A 1 95 ? -15.089 10.062 9.725 1.00 89.69 95 GLY A C 1
ATOM 731 O O . GLY A 1 95 ? -15.085 9.182 10.591 1.00 89.69 95 GLY A O 1
ATOM 732 N N . PHE A 1 96 ? -15.593 11.281 9.910 1.00 88.12 96 PHE A N 1
ATOM 733 C CA . PHE A 1 96 ? -16.295 11.711 11.121 1.00 88.12 96 PHE A CA 1
ATOM 734 C C . PHE A 1 96 ? -17.709 12.166 10.771 1.00 88.12 96 PHE A C 1
ATOM 736 O O . PHE A 1 96 ? -17.901 13.001 9.891 1.00 88.12 96 PHE A O 1
ATOM 743 N N . TYR A 1 97 ? -18.715 11.621 11.441 1.00 86.38 97 TYR A N 1
ATOM 744 C CA . TYR A 1 97 ? -20.111 11.985 11.196 1.00 86.38 97 TYR A CA 1
ATOM 745 C C . TYR A 1 97 ? -20.949 11.751 12.447 1.00 86.38 97 TYR A C 1
ATOM 747 O O . TYR A 1 97 ? -20.530 11.022 13.347 1.00 86.38 97 TYR A O 1
ATOM 755 N N . LYS A 1 98 ? -22.123 12.378 12.547 1.00 85.44 98 LYS A N 1
ATOM 756 C CA . LYS A 1 98 ? -22.978 12.164 13.717 1.00 85.44 98 LYS A CA 1
ATOM 757 C C . LYS A 1 98 ? -23.674 10.819 13.635 1.00 85.44 98 LYS A C 1
ATOM 759 O O . LYS A 1 98 ? -24.042 10.338 12.564 1.00 85.44 98 LYS A O 1
ATOM 764 N N . LYS A 1 99 ? -23.905 10.218 14.795 1.00 83.12 99 LYS A N 1
ATOM 765 C CA . LYS A 1 99 ? -24.659 8.973 14.897 1.00 83.12 99 LYS A CA 1
ATOM 766 C C . LYS A 1 99 ? -26.048 9.121 14.265 1.00 83.12 99 LYS A C 1
ATOM 768 O O . LYS A 1 99 ? -26.821 9.992 14.649 1.00 83.12 99 LYS A O 1
ATOM 773 N N . GLY A 1 100 ? -26.365 8.231 13.325 1.00 79.50 100 GLY A N 1
ATOM 774 C CA . GLY A 1 100 ? -27.628 8.243 12.579 1.00 79.50 100 GLY A CA 1
ATOM 775 C C . GLY A 1 100 ? -27.599 9.060 11.284 1.00 79.50 100 GLY A C 1
ATOM 776 O O . GLY A 1 100 ? -28.589 9.044 10.560 1.00 79.50 100 GLY A O 1
ATOM 777 N N . GLU A 1 101 ? -26.490 9.733 10.968 1.00 83.00 101 GLU A N 1
ATOM 778 C CA . GLU A 1 101 ? -26.272 10.379 9.670 1.00 83.00 101 GLU A CA 1
ATOM 779 C C . GLU A 1 101 ? -25.522 9.457 8.695 1.00 83.00 101 GLU A C 1
ATOM 781 O O . GLU A 1 101 ? -24.839 8.514 9.100 1.00 83.00 101 GLU A O 1
ATOM 786 N N . ILE A 1 102 ? -25.643 9.752 7.398 1.00 77.88 102 ILE A N 1
ATOM 787 C CA . ILE A 1 102 ? -24.881 9.104 6.325 1.00 77.88 102 ILE A CA 1
ATOM 788 C C . ILE A 1 102 ? -23.533 9.818 6.179 1.00 77.88 102 ILE A C 1
ATOM 790 O O . ILE A 1 102 ? -23.461 11.051 6.185 1.00 77.88 102 ILE A O 1
ATOM 794 N N . LEU A 1 103 ? -22.453 9.049 6.034 1.00 78.31 103 LEU A N 1
ATOM 795 C CA . LEU A 1 103 ? -21.117 9.597 5.828 1.00 78.31 103 LEU A CA 1
ATOM 796 C C . LEU A 1 103 ? -20.999 10.245 4.443 1.00 78.31 103 LEU A C 1
ATOM 798 O O . LEU A 1 103 ? -21.067 9.562 3.423 1.00 78.31 103 LEU A O 1
ATOM 802 N N . LYS A 1 104 ? -20.743 11.555 4.425 1.00 79.50 104 LYS A N 1
ATOM 803 C CA . LYS A 1 104 ? -20.481 12.334 3.208 1.00 79.50 104 LYS A CA 1
ATOM 804 C C . LYS A 1 104 ? -18.992 12.356 2.868 1.00 79.50 104 LYS A C 1
ATOM 806 O O . LYS A 1 104 ? -18.154 12.303 3.766 1.00 79.50 104 LYS A O 1
ATOM 811 N N . THR A 1 105 ? -18.661 12.490 1.586 1.00 74.44 105 THR A N 1
ATOM 812 C CA . THR A 1 105 ? -17.269 12.531 1.101 1.00 74.44 105 THR A CA 1
ATOM 813 C C . THR A 1 105 ? -16.467 13.686 1.704 1.00 74.44 105 THR A C 1
ATOM 815 O O . THR A 1 105 ? -15.318 13.484 2.081 1.00 74.44 105 THR A O 1
ATOM 818 N N . ASP A 1 106 ? -17.084 14.852 1.914 1.00 78.25 106 ASP A N 1
ATOM 819 C CA . ASP A 1 106 ? -16.432 16.022 2.531 1.00 78.25 106 ASP A CA 1
ATOM 820 C C . ASP A 1 106 ? -15.975 15.783 3.980 1.00 78.25 106 ASP A C 1
ATOM 822 O O . ASP A 1 106 ? -15.120 16.499 4.500 1.00 78.25 106 ASP A O 1
ATOM 826 N N . ASN A 1 107 ? -16.520 14.755 4.634 1.00 82.69 107 ASN A N 1
ATOM 827 C CA . ASN A 1 107 ? -16.141 14.375 5.989 1.00 82.69 107 ASN A CA 1
ATOM 828 C C . ASN A 1 107 ? -14.952 13.401 6.021 1.00 82.69 107 ASN A C 1
ATOM 830 O O . ASN A 1 107 ? -14.540 12.987 7.107 1.00 82.69 107 ASN A O 1
ATOM 834 N N . LEU A 1 108 ? -14.430 12.992 4.858 1.00 85.69 108 LEU A N 1
ATOM 835 C CA . LEU A 1 108 ? -13.262 12.127 4.750 1.00 85.69 108 LEU A CA 1
ATOM 836 C C . LEU A 1 108 ? -11.975 12.944 4.775 1.00 85.69 108 LEU A C 1
ATOM 838 O O . LEU A 1 108 ? -11.794 13.894 4.017 1.00 85.69 108 LEU A O 1
ATOM 842 N N . GLN A 1 109 ? -11.038 12.522 5.616 1.00 89.06 109 GLN A N 1
ATOM 843 C CA . GLN A 1 109 ? -9.724 13.138 5.736 1.00 89.06 109 GLN A CA 1
ATOM 844 C C . GLN A 1 109 ? -8.623 12.105 5.467 1.00 89.06 109 GLN A C 1
ATOM 846 O O . GLN A 1 109 ? -8.724 10.967 5.940 1.00 89.06 109 GLN A O 1
ATOM 851 N N . PRO A 1 110 ? -7.559 12.469 4.729 1.00 89.25 110 PRO A N 1
ATOM 852 C CA . PRO A 1 110 ? -6.363 11.643 4.626 1.00 89.25 110 PRO A CA 1
ATOM 853 C C . PRO A 1 110 ? -5.760 11.363 6.006 1.00 89.25 110 PRO A C 1
ATOM 855 O O . PRO A 1 110 ? -5.767 12.218 6.893 1.00 89.25 110 PRO A O 1
ATOM 858 N N . MET A 1 111 ? -5.226 10.157 6.192 1.00 90.56 111 MET A N 1
ATOM 859 C CA . MET A 1 111 ? -4.707 9.713 7.491 1.00 90.56 111 MET A CA 1
ATOM 860 C C . MET A 1 111 ? -3.187 9.881 7.654 1.00 90.56 111 MET A C 1
ATOM 862 O O . MET A 1 111 ? -2.644 9.629 8.732 1.00 90.56 111 MET A O 1
ATOM 866 N N . ASP A 1 112 ? -2.494 10.302 6.601 1.00 84.88 112 ASP A N 1
ATOM 867 C CA . ASP A 1 112 ? -1.039 10.273 6.464 1.00 84.88 112 ASP A CA 1
ATOM 868 C C . ASP A 1 112 ? -0.304 11.004 7.598 1.00 84.88 112 ASP A C 1
ATOM 870 O O . ASP A 1 112 ? 0.517 10.402 8.294 1.00 84.88 112 ASP A O 1
ATOM 874 N N . LYS A 1 113 ? -0.660 12.262 7.880 1.00 85.00 113 LYS A N 1
ATOM 875 C CA . LYS A 1 113 ? 0.043 13.087 8.881 1.00 85.00 113 LYS A CA 1
ATOM 876 C C . LYS A 1 113 ? 0.025 12.509 10.294 1.00 85.00 113 LYS A C 1
ATOM 878 O O . LYS A 1 113 ? 0.974 12.701 11.053 1.00 85.00 113 LYS A O 1
ATOM 883 N N . GLN A 1 114 ? -1.064 11.846 10.681 1.00 87.88 114 GLN A N 1
ATOM 884 C CA . GLN A 1 114 ? -1.189 11.271 12.023 1.00 87.88 114 GLN A CA 1
ATOM 885 C C . GLN A 1 114 ? -0.619 9.855 12.079 1.00 87.88 114 GLN A C 1
ATOM 887 O O . GLN A 1 114 ? 0.029 9.513 13.064 1.00 87.88 114 GLN A O 1
ATOM 892 N N . LEU A 1 115 ? -0.805 9.046 11.030 1.00 88.25 115 LEU A N 1
ATOM 893 C CA . LEU A 1 115 ? -0.244 7.693 10.972 1.00 88.25 115 LEU A CA 1
ATOM 894 C C . LEU A 1 115 ? 1.288 7.704 10.956 1.00 88.25 115 LEU A C 1
ATOM 896 O O . LEU A 1 115 ? 1.898 6.820 11.547 1.00 88.25 115 LEU A O 1
ATOM 900 N N . LEU A 1 116 ? 1.918 8.737 10.386 1.00 85.88 116 LEU A N 1
ATOM 901 C CA . LEU A 1 116 ? 3.374 8.926 10.449 1.00 85.88 116 LEU A CA 1
ATOM 902 C C . LEU A 1 116 ? 3.918 9.149 11.875 1.00 85.88 116 LEU A C 1
ATOM 904 O O . LEU A 1 116 ? 5.128 9.091 12.078 1.00 85.88 116 LEU A O 1
ATOM 908 N N . LYS A 1 117 ? 3.054 9.382 12.875 1.00 88.25 117 LYS A N 1
ATOM 909 C CA . LYS A 1 117 ? 3.449 9.442 14.295 1.00 88.25 117 LYS A CA 1
ATOM 910 C C . LYS A 1 117 ? 3.595 8.059 14.932 1.00 88.25 117 LYS A C 1
ATOM 912 O O . LYS A 1 117 ? 4.130 7.963 16.035 1.00 88.25 117 LYS A O 1
ATOM 917 N N . LEU A 1 118 ? 3.095 7.005 14.283 1.00 87.00 118 LEU A N 1
ATOM 918 C CA . LEU A 1 118 ? 3.266 5.632 14.745 1.00 87.00 118 LEU A CA 1
ATOM 919 C C . LEU A 1 118 ? 4.702 5.162 14.522 1.00 87.00 118 LEU A C 1
ATOM 921 O O . LEU A 1 118 ? 5.368 5.544 13.559 1.00 87.00 118 LEU A O 1
ATOM 925 N N . ASN A 1 119 ? 5.152 4.245 15.375 1.00 88.50 119 ASN A N 1
ATOM 926 C CA . ASN A 1 119 ? 6.337 3.458 15.081 1.00 88.50 119 ASN A CA 1
ATOM 927 C C . ASN A 1 119 ? 5.982 2.391 14.034 1.00 88.50 119 ASN A C 1
ATOM 929 O O . ASN A 1 119 ? 5.639 1.266 14.383 1.00 88.50 119 ASN A O 1
ATOM 933 N N . LEU A 1 120 ? 6.046 2.744 12.748 1.00 86.69 120 LEU A N 1
ATOM 934 C CA . LEU A 1 120 ? 5.628 1.868 11.642 1.00 86.69 120 LEU A CA 1
ATOM 935 C C . LEU A 1 120 ? 6.454 0.571 11.514 1.00 86.69 120 LEU A C 1
ATOM 937 O O . LEU A 1 120 ? 6.041 -0.340 10.802 1.00 86.69 120 LEU A O 1
ATOM 941 N N . VAL A 1 121 ? 7.599 0.466 12.198 1.00 85.56 121 VAL A N 1
ATOM 942 C CA . VAL A 1 121 ? 8.372 -0.787 12.284 1.00 85.56 121 VAL A CA 1
ATOM 943 C C . VAL A 1 121 ? 7.687 -1.792 13.214 1.00 85.56 121 VAL A C 1
ATOM 945 O O . VAL A 1 121 ? 7.679 -2.983 12.926 1.00 85.56 121 VAL A O 1
ATOM 948 N N . GLU A 1 122 ? 7.101 -1.320 14.314 1.00 87.00 122 GLU A N 1
ATOM 949 C CA . GLU A 1 122 ? 6.365 -2.159 15.269 1.00 87.00 122 GLU A CA 1
ATOM 950 C C . GLU A 1 122 ? 4.893 -2.311 14.863 1.00 87.00 122 GLU A C 1
ATOM 952 O O . GLU A 1 122 ? 4.304 -3.377 15.016 1.00 87.00 122 GLU A O 1
ATOM 957 N N . GLU A 1 123 ? 4.313 -1.257 14.292 1.00 91.62 123 GLU A N 1
ATOM 958 C CA . GLU A 1 123 ? 2.905 -1.161 13.915 1.00 91.62 123 GLU A CA 1
ATOM 959 C C . GLU A 1 123 ? 2.749 -1.229 12.388 1.00 91.62 123 GLU A C 1
ATOM 961 O O . GLU A 1 123 ? 2.195 -0.331 11.751 1.00 91.62 123 GLU A O 1
ATOM 966 N N . MET A 1 124 ? 3.260 -2.305 11.774 1.00 91.19 124 MET A N 1
ATOM 967 C CA . MET A 1 124 ? 3.302 -2.461 10.309 1.00 91.19 124 MET A CA 1
ATOM 968 C C . MET A 1 124 ? 1.923 -2.439 9.638 1.00 91.19 124 MET A C 1
ATOM 970 O O . MET A 1 124 ? 1.816 -2.142 8.450 1.00 91.19 124 MET A O 1
ATOM 974 N N . TRP A 1 125 ? 0.848 -2.695 10.386 1.00 94.81 125 TRP A N 1
ATOM 975 C CA . TRP A 1 125 ? -0.516 -2.513 9.896 1.00 94.81 125 TRP A CA 1
ATOM 976 C C . TRP A 1 125 ? -0.812 -1.065 9.481 1.00 94.81 125 TRP A C 1
ATOM 978 O O . TRP A 1 125 ? -1.637 -0.841 8.598 1.00 94.81 125 TRP A O 1
ATOM 988 N N . GLY A 1 126 ? -0.111 -0.080 10.052 1.00 94.25 126 GLY A N 1
ATOM 989 C CA . GLY A 1 126 ? -0.231 1.323 9.666 1.00 94.25 126 GLY A CA 1
ATOM 990 C C . GLY A 1 126 ? 0.140 1.558 8.200 1.00 94.25 126 GLY A C 1
ATOM 991 O O . GLY A 1 126 ? -0.469 2.406 7.551 1.00 94.25 126 GLY A O 1
ATOM 992 N N . PHE A 1 127 ? 1.057 0.758 7.637 1.00 94.00 127 PHE A N 1
ATOM 993 C CA . PHE A 1 127 ? 1.392 0.828 6.214 1.00 94.00 127 PHE A CA 1
ATOM 994 C C . PHE A 1 127 ? 0.213 0.457 5.308 1.00 94.00 127 PHE A C 1
ATOM 996 O O . PHE A 1 127 ? 0.056 1.073 4.257 1.00 94.00 127 PHE A O 1
ATOM 1003 N N . PHE A 1 128 ? -0.654 -0.472 5.727 1.00 96.19 128 PHE A N 1
ATOM 1004 C CA . PHE A 1 128 ? -1.852 -0.832 4.961 1.00 96.19 128 PHE A CA 1
ATOM 1005 C C . PHE A 1 128 ? -2.769 0.381 4.762 1.00 96.19 128 PHE A C 1
ATOM 1007 O O . PHE A 1 128 ? -3.281 0.602 3.672 1.00 96.19 128 PHE A O 1
ATOM 1014 N N . LEU A 1 129 ? -2.931 1.200 5.804 1.00 95.50 129 LEU A N 1
ATOM 1015 C CA . LEU A 1 129 ? -3.753 2.411 5.752 1.00 95.50 129 LEU A CA 1
ATOM 1016 C C . LEU A 1 129 ? -3.043 3.573 5.049 1.00 95.50 129 LEU A C 1
ATOM 1018 O O . LEU A 1 129 ? -3.699 4.425 4.460 1.00 95.50 129 LEU A O 1
ATOM 1022 N N . LEU A 1 130 ? -1.713 3.624 5.120 1.00 92.50 130 LEU A N 1
ATOM 1023 C CA . LEU A 1 130 ? -0.909 4.738 4.620 1.00 92.50 130 LEU A CA 1
ATOM 1024 C C . LEU A 1 130 ? -0.559 4.618 3.129 1.00 92.50 130 LEU A C 1
ATOM 1026 O O . LEU A 1 130 ? -0.622 5.598 2.393 1.00 92.50 130 LEU A O 1
ATOM 1030 N N . VAL A 1 131 ? -0.152 3.423 2.703 1.00 91.88 131 VAL A N 1
ATOM 1031 C CA . VAL A 1 131 ? 0.352 3.121 1.352 1.00 91.88 131 VAL A CA 1
ATOM 1032 C C . VAL A 1 131 ? -0.659 2.287 0.566 1.00 91.88 131 VAL A C 1
ATOM 1034 O O . VAL A 1 131 ? -0.749 2.407 -0.656 1.00 91.88 131 VAL A O 1
ATOM 1037 N N . GLY A 1 132 ? -1.447 1.473 1.264 1.00 95.19 132 GLY A N 1
ATOM 1038 C CA . GLY A 1 132 ? -2.321 0.478 0.663 1.00 95.19 132 GLY A CA 1
ATOM 1039 C C . GLY A 1 132 ? -1.739 -0.929 0.748 1.00 95.19 132 GLY A C 1
ATOM 1040 O O . GLY A 1 132 ? -0.725 -1.197 1.406 1.00 95.19 132 GLY A O 1
ATOM 1041 N N . GLY A 1 133 ? -2.407 -1.861 0.084 1.00 96.50 133 GLY A N 1
ATOM 1042 C CA . GLY A 1 133 ? -2.093 -3.271 0.214 1.00 96.50 133 GLY A CA 1
ATOM 1043 C C . GLY A 1 133 ? -2.998 -4.178 -0.600 1.00 96.50 133 GLY A C 1
ATOM 1044 O O . GLY A 1 133 ? -3.794 -3.729 -1.418 1.00 96.50 133 GLY A O 1
ATOM 1045 N N . PHE A 1 134 ? -2.892 -5.478 -0.357 1.00 97.56 134 PHE A N 1
ATOM 1046 C CA . PHE A 1 134 ? -3.709 -6.489 -1.018 1.00 97.56 134 PHE A CA 1
ATOM 1047 C C . PHE A 1 134 ? -4.594 -7.195 0.001 1.00 97.56 134 PHE A C 1
ATOM 1049 O O . PHE A 1 134 ? -4.108 -7.688 1.019 1.00 97.56 134 PHE A O 1
ATOM 1056 N N . ILE A 1 135 ? -5.889 -7.266 -0.294 1.00 98.31 135 ILE A N 1
ATOM 1057 C CA . ILE A 1 135 ? -6.849 -8.088 0.442 1.00 98.31 135 ILE A CA 1
ATOM 1058 C C . ILE A 1 135 ? -7.020 -9.388 -0.336 1.00 98.31 135 ILE A C 1
ATOM 1060 O O . ILE A 1 135 ? -7.466 -9.366 -1.484 1.00 98.31 135 ILE A O 1
ATOM 1064 N N . TYR A 1 136 ? -6.676 -10.515 0.281 1.00 98.25 136 TYR A N 1
ATOM 1065 C CA . TYR A 1 136 ? -6.825 -11.844 -0.308 1.00 98.25 136 TYR A CA 1
ATOM 1066 C C . TYR A 1 136 ? -8.086 -12.524 0.196 1.00 98.25 136 TYR A C 1
ATOM 1068 O O . TYR A 1 136 ? -8.402 -12.469 1.384 1.00 98.25 136 TYR A O 1
ATOM 1076 N N . MET A 1 137 ? -8.779 -13.209 -0.709 1.00 98.31 137 MET A N 1
ATOM 1077 C CA . MET A 1 137 ? -10.060 -13.851 -0.438 1.00 98.31 137 MET A CA 1
ATOM 1078 C C . MET A 1 137 ? -10.082 -15.303 -0.909 1.00 98.31 137 MET A C 1
ATOM 1080 O O . MET A 1 137 ? -9.397 -15.674 -1.868 1.00 98.31 137 MET A O 1
ATOM 1084 N N . ASP A 1 138 ? -10.889 -16.121 -0.241 1.00 97.88 138 ASP A N 1
ATOM 1085 C CA . ASP A 1 138 ? -11.145 -17.510 -0.623 1.00 97.88 138 ASP A CA 1
ATOM 1086 C C . ASP A 1 138 ? -12.133 -17.631 -1.799 1.00 97.88 138 ASP A C 1
ATOM 1088 O O . ASP A 1 138 ? -12.546 -16.643 -2.403 1.00 97.88 138 ASP A O 1
ATOM 1092 N N . GLU A 1 139 ? -12.524 -18.860 -2.142 1.00 97.19 139 GLU A N 1
ATOM 1093 C CA . GLU A 1 139 ? -13.501 -19.140 -3.205 1.00 97.19 139 GLU A CA 1
ATOM 1094 C C . GLU A 1 139 ? -14.894 -18.537 -2.958 1.00 97.19 139 GLU A C 1
ATOM 1096 O O . GLU A 1 139 ? -15.603 -18.224 -3.913 1.00 97.19 139 GLU A O 1
ATOM 1101 N N . ASN A 1 140 ? -15.256 -18.313 -1.693 1.00 96.62 140 ASN A N 1
ATOM 1102 C CA . ASN A 1 140 ? -16.527 -17.736 -1.259 1.00 96.62 140 ASN A CA 1
ATOM 1103 C C . ASN A 1 140 ? -16.436 -16.212 -1.070 1.00 96.62 140 ASN A C 1
ATOM 1105 O O . ASN A 1 140 ? -17.334 -15.607 -0.477 1.00 96.62 140 ASN A O 1
ATOM 1109 N N . LYS A 1 141 ? -15.350 -15.591 -1.556 1.00 93.94 141 LYS A N 1
ATOM 1110 C CA . LYS A 1 141 ? -15.030 -14.165 -1.395 1.00 93.94 141 LYS A CA 1
ATOM 1111 C C . LYS A 1 141 ? -14.940 -13.721 0.071 1.00 93.94 141 LYS A C 1
ATOM 1113 O O . LYS A 1 141 ? -15.113 -12.542 0.370 1.00 93.94 141 LYS A O 1
ATOM 1118 N N . GLN A 1 142 ? -14.659 -14.644 0.988 1.00 96.25 142 GLN A N 1
ATOM 1119 C CA . GLN A 1 142 ? -14.376 -14.311 2.380 1.00 96.25 142 GLN A CA 1
ATOM 1120 C C . GLN A 1 142 ? -12.925 -13.861 2.507 1.00 96.25 142 GLN A C 1
ATOM 1122 O O . GLN A 1 142 ? -12.028 -14.487 1.938 1.00 96.25 142 GLN A O 1
ATOM 1127 N N . ILE A 1 143 ? -12.692 -12.777 3.248 1.00 97.19 143 ILE A N 1
ATOM 1128 C CA . ILE A 1 143 ? -11.345 -12.246 3.476 1.00 97.19 143 ILE A CA 1
ATOM 1129 C C . ILE A 1 143 ? -10.535 -13.266 4.279 1.00 97.19 143 ILE A C 1
ATOM 1131 O O . ILE A 1 143 ? -10.937 -13.693 5.358 1.00 97.19 143 ILE A O 1
ATOM 1135 N N . LEU A 1 144 ? -9.375 -13.634 3.742 1.00 97.31 144 LEU A N 1
ATOM 1136 C CA . LEU A 1 144 ? -8.404 -14.512 4.386 1.00 97.31 144 LEU A CA 1
ATOM 1137 C C . LEU A 1 144 ? -7.294 -13.721 5.068 1.00 97.31 144 LEU A C 1
ATOM 1139 O O . LEU A 1 144 ? -6.844 -14.104 6.143 1.00 97.31 144 LEU A O 1
ATOM 1143 N N . GLN A 1 145 ? -6.800 -12.677 4.399 1.00 96.88 145 GLN A N 1
ATOM 1144 C CA . GLN A 1 145 ? -5.570 -12.005 4.796 1.00 96.88 145 GLN A CA 1
ATOM 1145 C C . GLN A 1 145 ? -5.485 -10.605 4.193 1.00 96.88 145 GLN A C 1
ATOM 1147 O O . GLN A 1 145 ? -5.790 -10.417 3.014 1.00 96.88 145 GLN A O 1
ATOM 1152 N N . ASN A 1 146 ? -4.986 -9.660 4.987 1.00 97.94 146 ASN A N 1
ATOM 1153 C CA . ASN A 1 146 ? -4.593 -8.331 4.536 1.00 97.94 146 ASN A CA 1
ATOM 1154 C C . ASN A 1 146 ? -3.063 -8.259 4.484 1.00 97.94 146 ASN A C 1
ATOM 1156 O O . ASN A 1 146 ? -2.396 -8.538 5.481 1.00 97.94 146 ASN A O 1
ATOM 1160 N N . ASN A 1 147 ? -2.503 -7.876 3.339 1.00 97.56 147 ASN A N 1
ATOM 1161 C CA . ASN A 1 147 ? -1.069 -7.633 3.174 1.00 97.56 147 ASN A CA 1
ATOM 1162 C C . ASN A 1 147 ? -0.838 -6.145 2.985 1.00 97.56 147 ASN A C 1
ATOM 1164 O O . ASN A 1 147 ? -1.463 -5.551 2.113 1.00 97.56 147 ASN A O 1
ATOM 1168 N N . ALA A 1 148 ? 0.078 -5.558 3.747 1.00 97.00 148 ALA A N 1
ATOM 1169 C CA . ALA A 1 148 ? 0.473 -4.165 3.567 1.00 97.00 148 ALA A CA 1
ATOM 1170 C C . ALA A 1 148 ? 1.657 -4.057 2.608 1.00 97.00 148 ALA A C 1
ATOM 1172 O O . ALA A 1 148 ? 2.601 -4.835 2.731 1.00 97.00 148 ALA A O 1
ATOM 1173 N N . LEU A 1 149 ? 1.648 -3.066 1.715 1.00 94.06 149 LEU A N 1
ATOM 1174 C CA . LEU A 1 149 ? 2.876 -2.626 1.051 1.00 94.06 149 LEU A CA 1
ATOM 1175 C C . LEU A 1 149 ? 3.719 -1.833 2.050 1.00 94.06 149 LEU A C 1
ATOM 1177 O O . LEU A 1 149 ? 3.218 -0.890 2.655 1.00 94.06 149 LEU A O 1
ATOM 1181 N N . THR A 1 150 ? 4.987 -2.194 2.226 1.00 89.06 150 THR A N 1
ATOM 1182 C CA . THR A 1 150 ? 5.864 -1.573 3.228 1.00 89.06 150 THR A CA 1
ATOM 1183 C C . THR A 1 150 ? 7.016 -0.823 2.577 1.00 89.06 150 THR A C 1
ATOM 1185 O O . THR A 1 150 ? 7.490 -1.172 1.500 1.00 89.06 150 THR A O 1
ATOM 1188 N N . LEU A 1 151 ? 7.504 0.208 3.270 1.00 81.06 151 LEU A N 1
ATOM 1189 C CA . LEU A 1 151 ? 8.766 0.887 2.934 1.00 81.06 151 LEU A CA 1
ATOM 1190 C C . LEU A 1 151 ? 9.953 0.338 3.743 1.00 81.06 151 LEU A C 1
ATOM 1192 O O . LEU A 1 151 ? 11.090 0.773 3.571 1.00 81.06 151 LEU A O 1
ATOM 1196 N N . VAL A 1 152 ? 9.674 -0.587 4.664 1.00 80.94 152 VAL A N 1
ATOM 1197 C CA . VAL A 1 152 ? 10.668 -1.282 5.481 1.00 80.94 152 VAL A CA 1
ATOM 1198 C C . VAL A 1 152 ? 10.915 -2.652 4.853 1.00 80.94 152 VAL A C 1
ATOM 1200 O O . VAL A 1 152 ? 9.930 -3.322 4.528 1.00 80.94 152 VAL A O 1
ATOM 1203 N N . PRO A 1 153 ? 12.186 -3.075 4.710 1.00 81.81 153 PRO A N 1
ATOM 1204 C CA . PRO A 1 153 ? 12.511 -4.384 4.169 1.00 81.81 153 PRO A CA 1
ATOM 1205 C C . PRO A 1 153 ? 11.841 -5.518 4.946 1.00 81.81 153 PRO A C 1
ATOM 1207 O O . PRO A 1 153 ? 11.899 -5.555 6.177 1.00 81.81 153 PRO A O 1
ATOM 1210 N N . THR A 1 154 ? 11.252 -6.449 4.209 1.00 85.88 154 THR A N 1
ATOM 1211 C CA . THR A 1 154 ? 10.722 -7.724 4.697 1.00 85.88 154 THR A CA 1
ATOM 1212 C C . THR A 1 154 ? 11.230 -8.833 3.779 1.00 85.88 154 THR A C 1
ATOM 1214 O O . THR A 1 154 ? 11.721 -8.559 2.682 1.00 85.88 154 THR A O 1
ATOM 1217 N N . ASP A 1 155 ? 11.090 -10.087 4.205 1.00 87.25 155 ASP A N 1
ATOM 1218 C CA . ASP A 1 155 ? 11.456 -11.230 3.361 1.00 87.25 155 ASP A CA 1
ATOM 1219 C C . ASP A 1 155 ? 10.495 -11.414 2.175 1.00 87.25 155 ASP A C 1
ATOM 1221 O O . ASP A 1 155 ? 10.804 -12.139 1.238 1.00 87.25 155 ASP A O 1
ATOM 1225 N N . PHE A 1 156 ? 9.329 -10.767 2.199 1.00 91.19 156 PHE A N 1
ATOM 1226 C CA . PHE A 1 156 ? 8.290 -10.921 1.187 1.00 91.19 156 PHE A CA 1
ATOM 1227 C C . PHE A 1 156 ? 8.314 -9.747 0.217 1.00 91.19 156 PHE A C 1
ATOM 1229 O O . PHE A 1 156 ? 8.255 -8.583 0.625 1.00 91.19 156 PHE A O 1
ATOM 1236 N N . MET A 1 157 ? 8.337 -10.043 -1.078 1.00 89.31 157 MET A N 1
ATOM 1237 C CA . MET A 1 157 ? 8.460 -9.020 -2.109 1.00 89.31 157 MET A CA 1
ATOM 1238 C C . MET A 1 157 ? 7.548 -9.275 -3.305 1.00 89.31 157 MET A C 1
ATOM 1240 O O . MET A 1 157 ? 6.988 -10.352 -3.491 1.00 89.31 157 MET A O 1
ATOM 1244 N N . MET A 1 158 ? 7.348 -8.224 -4.090 1.00 89.81 158 MET A N 1
ATOM 1245 C CA . MET A 1 158 ? 6.720 -8.265 -5.400 1.00 89.81 158 MET A CA 1
ATOM 1246 C C . MET A 1 158 ? 7.618 -7.550 -6.398 1.00 89.81 158 MET A C 1
ATOM 1248 O O . MET A 1 158 ? 8.113 -6.444 -6.140 1.00 89.81 158 MET A O 1
ATOM 1252 N N . ASN A 1 159 ? 7.792 -8.183 -7.553 1.00 90.94 159 ASN A N 1
ATOM 1253 C CA . ASN A 1 159 ? 8.594 -7.656 -8.639 1.00 90.94 159 ASN A CA 1
ATOM 1254 C C . ASN A 1 159 ? 7.729 -6.893 -9.617 1.00 90.94 159 ASN A C 1
ATOM 1256 O O . ASN A 1 159 ? 6.664 -7.351 -10.020 1.00 90.94 159 ASN A O 1
ATOM 1260 N N . PHE A 1 160 ? 8.230 -5.743 -10.037 1.00 91.31 160 PHE A N 1
ATOM 1261 C CA . PHE A 1 160 ? 7.569 -4.933 -11.032 1.00 91.31 160 PHE A CA 1
ATOM 1262 C C . PHE A 1 160 ? 8.528 -4.539 -12.150 1.00 91.31 160 PHE A C 1
ATOM 1264 O O . PHE A 1 160 ? 9.588 -3.959 -11.886 1.00 91.31 160 PHE A O 1
ATOM 1271 N N . ASP A 1 161 ? 8.134 -4.807 -13.390 1.00 91.62 161 ASP A N 1
ATOM 1272 C CA . ASP A 1 161 ? 8.858 -4.411 -14.593 1.00 91.62 161 ASP A CA 1
ATOM 1273 C C . ASP A 1 161 ? 8.365 -3.057 -15.129 1.00 91.62 161 ASP A C 1
ATOM 1275 O O . ASP A 1 161 ? 7.164 -2.785 -15.183 1.00 91.62 161 ASP A O 1
ATOM 1279 N N . GLY A 1 162 ? 9.299 -2.183 -15.505 1.00 89.44 162 GLY A N 1
ATOM 1280 C CA . GLY A 1 162 ? 9.037 -0.811 -15.944 1.00 89.44 162 GLY A CA 1
ATOM 1281 C C . GLY A 1 162 ? 10.152 0.180 -15.579 1.00 89.44 162 GLY A C 1
ATOM 1282 O O . GLY A 1 162 ? 11.191 -0.223 -15.051 1.00 89.44 162 GLY A O 1
ATOM 1283 N N . PRO A 1 163 ? 9.958 1.491 -15.824 1.00 91.44 163 PRO A N 1
ATOM 1284 C CA . PRO A 1 163 ? 8.702 2.144 -16.206 1.00 91.44 163 PRO A CA 1
ATOM 1285 C C . PRO A 1 163 ? 8.323 1.940 -17.680 1.00 91.44 163 PRO A C 1
ATOM 1287 O O . PRO A 1 163 ? 9.170 2.014 -18.567 1.00 91.44 163 PRO A O 1
ATOM 1290 N N . LYS A 1 164 ? 7.026 1.757 -17.939 1.00 91.31 164 LYS A N 1
ATOM 1291 C CA . LYS A 1 164 ? 6.424 1.653 -19.280 1.00 91.31 164 LYS A CA 1
ATOM 1292 C C . LYS A 1 164 ? 5.385 2.753 -19.486 1.00 91.31 164 LYS A C 1
ATOM 1294 O O . LYS A 1 164 ? 4.896 3.326 -18.516 1.00 91.31 164 LYS A O 1
ATOM 1299 N N . THR A 1 165 ? 5.039 3.067 -20.733 1.00 91.44 165 THR A N 1
ATOM 1300 C CA . THR A 1 165 ? 4.060 4.130 -21.043 1.00 91.44 165 THR A CA 1
ATOM 1301 C C . THR A 1 165 ? 2.665 3.530 -21.231 1.00 91.44 165 THR A C 1
ATOM 1303 O O . THR A 1 165 ? 2.515 2.676 -22.105 1.00 91.44 165 THR A O 1
ATOM 1306 N N . PRO A 1 166 ? 1.648 3.942 -20.451 1.00 91.62 166 PRO A N 1
ATOM 1307 C CA . PRO A 1 166 ? 0.295 3.433 -20.607 1.00 91.62 166 PRO A CA 1
ATOM 1308 C C . PRO A 1 166 ? -0.394 4.064 -21.824 1.00 91.62 166 PRO A C 1
ATOM 1310 O O . PRO A 1 166 ? -0.142 5.223 -22.162 1.00 91.62 166 PRO A O 1
ATOM 1313 N N . GLY A 1 167 ? -1.310 3.325 -22.450 1.00 89.38 167 GLY A N 1
ATOM 1314 C CA . GLY A 1 167 ? -2.222 3.854 -23.463 1.00 89.38 167 GLY A CA 1
ATOM 1315 C C . GLY A 1 167 ? -3.087 4.980 -22.892 1.00 89.38 167 GLY A C 1
ATOM 1316 O O . GLY A 1 167 ? -3.612 4.871 -21.779 1.00 89.38 167 GLY A O 1
ATOM 1317 N N . VAL A 1 168 ? -3.236 6.069 -23.648 1.00 89.75 168 VAL A N 1
ATOM 1318 C CA . VAL A 1 168 ? -3.943 7.280 -23.195 1.00 89.75 168 VAL A CA 1
ATOM 1319 C C . VAL A 1 168 ? -5.417 6.982 -22.921 1.00 89.75 168 VAL A C 1
ATOM 1321 O O . VAL A 1 168 ? -5.961 7.429 -21.915 1.00 89.75 168 VAL A O 1
ATOM 1324 N N . GLU A 1 169 ? -6.042 6.178 -23.775 1.00 89.81 169 GLU A N 1
ATOM 1325 C CA . GLU A 1 169 ? -7.448 5.790 -23.681 1.00 89.81 169 GLU A CA 1
ATOM 1326 C C . GLU A 1 169 ? -7.700 4.889 -22.464 1.00 89.81 169 GLU A C 1
ATOM 1328 O O . GLU A 1 169 ? -8.643 5.102 -21.707 1.00 89.81 169 GLU A O 1
ATOM 1333 N N . CYS A 1 170 ? -6.800 3.935 -22.197 1.00 88.31 170 CYS A N 1
ATOM 1334 C CA . CYS A 1 170 ? -6.874 3.103 -20.994 1.00 88.31 170 CYS A CA 1
ATOM 1335 C C . CYS A 1 170 ? -6.738 3.949 -19.719 1.00 88.31 170 CYS A C 1
ATOM 1337 O O . CYS A 1 170 ? -7.449 3.721 -18.737 1.00 88.31 170 CYS A O 1
ATOM 1339 N N . LEU A 1 171 ? -5.829 4.930 -19.718 1.00 90.94 171 LEU A N 1
ATOM 1340 C CA . LEU A 1 171 ? -5.658 5.836 -18.584 1.00 90.94 171 LEU A CA 1
ATOM 1341 C C . LEU A 1 171 ? -6.922 6.671 -18.342 1.00 90.94 171 LEU A C 1
ATOM 1343 O O . LEU A 1 171 ? -7.329 6.830 -17.192 1.00 90.94 171 LEU A O 1
ATOM 1347 N N . GLN A 1 172 ? -7.567 7.159 -19.405 1.00 90.19 172 GLN A N 1
ATOM 1348 C CA . GLN A 1 172 ? -8.858 7.845 -19.312 1.00 90.19 172 GLN A CA 1
ATOM 1349 C C . GLN A 1 172 ? -9.946 6.923 -18.750 1.00 90.19 172 GLN A C 1
ATOM 1351 O O . GLN A 1 172 ? -10.678 7.334 -17.854 1.00 90.19 172 GLN A O 1
ATOM 1356 N N . GLY A 1 173 ? -10.005 5.658 -19.178 1.00 90.00 173 GLY A N 1
ATOM 1357 C CA . GLY A 1 173 ? -10.934 4.670 -18.621 1.00 90.00 173 GLY A CA 1
ATOM 1358 C C . GLY A 1 173 ? -10.737 4.431 -17.116 1.00 90.00 173 GLY A C 1
ATOM 1359 O O . GLY A 1 173 ? -11.706 4.362 -16.353 1.00 90.00 173 GLY A O 1
ATOM 1360 N N . LEU A 1 174 ? -9.486 4.370 -16.646 1.00 90.31 174 LEU A N 1
ATOM 1361 C CA . LEU A 1 174 ? -9.178 4.273 -15.211 1.00 90.31 174 LEU A CA 1
ATOM 1362 C C . LEU A 1 174 ? -9.573 5.540 -14.437 1.00 90.31 174 LEU A C 1
ATOM 1364 O O . LEU A 1 174 ? -10.016 5.445 -13.293 1.00 90.31 174 LEU A O 1
ATOM 1368 N N . GLN A 1 175 ? -9.436 6.722 -15.044 1.00 90.50 175 GLN A N 1
ATOM 1369 C CA . GLN A 1 175 ? -9.865 7.986 -14.437 1.00 90.50 175 GLN A CA 1
ATOM 1370 C C . GLN A 1 175 ? -11.390 8.082 -14.341 1.00 90.50 175 GLN A C 1
ATOM 1372 O O . GLN A 1 175 ? -11.909 8.371 -13.267 1.00 90.50 175 GLN A O 1
ATOM 1377 N N . THR A 1 176 ? -12.106 7.792 -15.428 1.00 87.19 176 THR A N 1
ATOM 1378 C CA . THR A 1 176 ? -13.575 7.847 -15.475 1.00 87.19 176 THR A CA 1
ATOM 1379 C C . THR A 1 176 ? -14.221 6.836 -14.525 1.00 87.19 176 THR A C 1
ATOM 1381 O O . THR A 1 176 ? -15.268 7.123 -13.958 1.00 87.19 176 THR A O 1
ATOM 1384 N N . SER A 1 177 ? -13.582 5.684 -14.294 1.00 84.88 177 SER A N 1
ATOM 1385 C CA . SER A 1 177 ? -14.047 4.680 -13.319 1.00 84.88 177 SER A CA 1
ATOM 1386 C C . SER A 1 177 ? -13.674 4.990 -11.860 1.00 84.88 177 SER A C 1
ATOM 1388 O O . SER A 1 177 ? -13.906 4.159 -10.983 1.00 84.88 177 SER A O 1
ATOM 1390 N N . GLY A 1 178 ? -13.060 6.146 -11.580 1.00 85.81 178 GLY A N 1
ATOM 1391 C CA . GLY A 1 178 ? -12.657 6.539 -10.224 1.00 85.81 178 GLY A CA 1
ATOM 1392 C C . GLY A 1 178 ? -11.504 5.711 -9.643 1.00 85.81 178 GLY A C 1
ATOM 1393 O O . GLY A 1 178 ? -11.243 5.762 -8.447 1.00 85.81 178 GLY A O 1
ATOM 1394 N N . ARG A 1 179 ? -10.788 4.937 -10.470 1.00 87.88 179 ARG A N 1
ATOM 1395 C CA . ARG A 1 179 ? -9.713 4.028 -10.028 1.00 87.88 179 ARG A CA 1
ATOM 1396 C C . ARG A 1 179 ? -8.328 4.659 -10.005 1.00 87.88 179 ARG A C 1
ATOM 1398 O O . ARG A 1 179 ? -7.374 4.012 -9.580 1.00 87.88 179 ARG A O 1
ATOM 1405 N N . MET A 1 180 ? -8.214 5.908 -10.443 1.00 92.56 180 MET A N 1
ATOM 1406 C CA . MET A 1 180 ? -7.024 6.727 -10.234 1.00 92.56 180 MET A CA 1
ATOM 1407 C C . MET A 1 180 ? -7.189 7.524 -8.941 1.00 92.56 180 MET A C 1
ATOM 1409 O O . MET A 1 180 ? -7.808 8.586 -8.933 1.00 92.56 180 MET A O 1
ATOM 1413 N N . ILE A 1 181 ? -6.625 7.006 -7.853 1.00 91.19 181 ILE A N 1
ATOM 1414 C CA . ILE A 1 181 ? -6.716 7.603 -6.520 1.00 91.19 181 ILE A CA 1
ATOM 1415 C C . ILE A 1 181 ? -5.574 8.595 -6.317 1.00 91.19 181 ILE A C 1
ATOM 1417 O O . ILE A 1 181 ? -4.426 8.340 -6.693 1.00 91.19 181 ILE A O 1
ATOM 1421 N N . ASN A 1 182 ? -5.880 9.741 -5.711 1.00 91.81 182 ASN A N 1
ATOM 1422 C CA . ASN A 1 182 ? -4.871 10.737 -5.372 1.00 91.81 182 ASN A CA 1
ATOM 1423 C C . ASN A 1 182 ? -3.869 10.170 -4.362 1.00 91.81 182 ASN A C 1
ATOM 1425 O O . ASN A 1 182 ? -4.236 9.509 -3.391 1.00 91.81 182 ASN A O 1
ATOM 1429 N N . VAL A 1 183 ? -2.591 10.469 -4.573 1.00 90.31 183 VAL A N 1
ATOM 1430 C CA . VAL A 1 183 ? -1.545 10.143 -3.604 1.00 90.31 183 VAL A CA 1
ATOM 1431 C C . VAL A 1 183 ? -1.720 11.052 -2.396 1.00 90.31 183 VAL A C 1
ATOM 1433 O O . VAL A 1 183 ? -1.743 12.270 -2.549 1.00 90.31 183 VAL A O 1
ATOM 1436 N N . THR A 1 184 ? -1.850 10.471 -1.206 1.00 85.62 184 THR A N 1
ATOM 1437 C CA . THR A 1 184 ? -2.043 11.212 0.052 1.00 85.62 184 THR A CA 1
ATOM 1438 C C . THR A 1 184 ? -0.729 11.507 0.769 1.00 85.62 184 THR A C 1
ATOM 1440 O O . THR A 1 184 ? -0.617 12.540 1.412 1.00 85.62 184 THR A O 1
ATOM 1443 N N . LEU A 1 185 ? 0.275 10.640 0.623 1.00 84.88 185 LEU A N 1
ATOM 1444 C CA . LEU A 1 185 ? 1.592 10.782 1.244 1.00 84.88 185 LEU A CA 1
ATOM 1445 C C . LEU A 1 185 ? 2.358 12.010 0.730 1.00 84.88 185 LEU A C 1
ATOM 1447 O O . LEU A 1 185 ? 2.790 12.030 -0.424 1.00 84.88 185 LEU A O 1
ATOM 1451 N N . GLU A 1 186 ? 2.611 12.976 1.616 1.00 84.12 186 GLU A N 1
ATOM 1452 C CA . GLU A 1 186 ? 3.338 14.220 1.309 1.00 84.12 186 GLU A CA 1
ATOM 1453 C C . GLU A 1 186 ? 4.706 13.965 0.654 1.00 84.12 186 GLU A C 1
ATOM 1455 O O . GLU A 1 186 ? 5.022 14.563 -0.368 1.00 84.12 186 GLU A O 1
ATOM 1460 N N . THR A 1 187 ? 5.479 12.991 1.140 1.00 82.56 187 THR A N 1
ATOM 1461 C CA . THR A 1 187 ? 6.797 12.654 0.567 1.00 82.56 187 THR A CA 1
ATOM 1462 C C . THR A 1 187 ? 6.723 12.165 -0.882 1.00 82.56 187 THR A C 1
ATOM 1464 O O . THR A 1 187 ? 7.614 12.445 -1.684 1.00 82.56 187 THR A O 1
ATOM 1467 N N . LEU A 1 188 ? 5.656 11.448 -1.251 1.00 84.75 188 LEU A N 1
ATOM 1468 C CA . LEU A 1 188 ? 5.426 11.027 -2.632 1.00 84.75 188 LEU A CA 1
ATOM 1469 C C . LEU A 1 188 ? 4.909 12.194 -3.483 1.00 84.75 188 LEU A C 1
ATOM 1471 O O . LEU A 1 188 ? 5.316 12.332 -4.637 1.00 84.75 188 LEU A O 1
ATOM 1475 N N . GLN A 1 189 ? 4.070 13.066 -2.920 1.00 88.12 189 GLN A N 1
ATOM 1476 C CA . GLN A 1 189 ? 3.628 14.290 -3.593 1.00 88.12 189 GLN A CA 1
ATOM 1477 C C . GLN A 1 189 ? 4.804 15.226 -3.910 1.00 88.12 189 GLN A C 1
ATOM 1479 O O . GLN A 1 189 ? 4.900 15.739 -5.027 1.00 88.12 189 GLN A O 1
ATOM 1484 N N . GLU A 1 190 ? 5.732 15.402 -2.966 1.00 85.75 190 GLU A N 1
ATOM 1485 C CA . GLU A 1 190 ? 6.972 16.170 -3.135 1.00 85.75 190 GLU A CA 1
ATOM 1486 C C . GLU A 1 190 ? 7.882 15.571 -4.213 1.00 85.75 190 GLU A C 1
ATOM 1488 O O . GLU A 1 190 ? 8.461 16.307 -5.014 1.00 85.75 190 GLU A O 1
ATOM 1493 N N . ALA A 1 191 ? 7.951 14.238 -4.293 1.00 84.81 191 ALA A N 1
ATOM 1494 C CA . ALA A 1 191 ? 8.647 13.524 -5.363 1.00 84.81 191 ALA A CA 1
ATOM 1495 C C . ALA A 1 191 ? 7.935 13.620 -6.731 1.00 84.81 191 ALA A C 1
ATOM 1497 O O . ALA A 1 191 ? 8.458 13.144 -7.738 1.00 84.81 191 ALA A O 1
ATOM 1498 N N . GLY A 1 192 ? 6.758 14.250 -6.786 1.00 89.75 192 GLY A N 1
ATOM 1499 C CA . GLY A 1 192 ? 6.015 14.528 -8.009 1.00 89.75 192 GLY A CA 1
ATOM 1500 C C . GLY A 1 192 ? 4.883 13.548 -8.305 1.00 89.75 192 GLY A C 1
ATOM 1501 O O . GLY A 1 192 ? 4.222 13.715 -9.327 1.00 89.75 192 GLY A O 1
ATOM 1502 N N . PHE A 1 193 ? 4.604 12.559 -7.455 1.00 90.06 193 PHE A N 1
ATOM 1503 C CA . PHE A 1 193 ? 3.472 11.654 -7.657 1.00 90.06 193 PHE A CA 1
ATOM 1504 C C . PHE A 1 193 ? 2.147 12.360 -7.347 1.00 90.06 193 PHE A C 1
ATOM 1506 O O . PHE A 1 193 ? 1.970 12.944 -6.283 1.00 90.06 193 PHE A O 1
ATOM 1513 N N . LYS A 1 194 ? 1.190 12.297 -8.276 1.00 93.44 194 LYS A N 1
ATOM 1514 C CA . LYS A 1 194 ? -0.121 12.948 -8.138 1.00 93.44 194 LYS A CA 1
ATOM 1515 C C . LYS A 1 194 ? -1.226 11.945 -7.830 1.00 93.44 194 LYS A C 1
ATOM 1517 O O . LYS A 1 194 ? -2.021 12.155 -6.921 1.00 93.44 194 LYS A O 1
ATOM 1522 N N . ALA A 1 195 ? -1.287 10.874 -8.609 1.00 94.56 195 ALA A N 1
ATOM 1523 C CA . ALA A 1 195 ? -2.314 9.851 -8.495 1.00 94.56 195 ALA A CA 1
ATOM 1524 C C . ALA A 1 195 ? -1.767 8.503 -8.954 1.00 94.56 195 ALA A C 1
ATOM 1526 O O . ALA A 1 195 ? -0.821 8.449 -9.746 1.00 94.56 195 ALA A O 1
ATOM 1527 N N . PHE A 1 196 ? -2.380 7.429 -8.479 1.00 95.44 196 PHE A N 1
ATOM 1528 C CA . PHE A 1 196 ? -2.047 6.079 -8.894 1.00 95.44 196 PHE A CA 1
ATOM 1529 C C . PHE A 1 196 ? -3.278 5.175 -8.909 1.00 95.44 196 PHE A C 1
ATOM 1531 O O . PHE A 1 196 ? -4.281 5.454 -8.256 1.00 95.44 196 PHE A O 1
ATOM 1538 N N . GLY A 1 197 ? -3.196 4.098 -9.677 1.00 94.31 197 GLY A N 1
ATOM 1539 C CA . GLY A 1 197 ? -4.261 3.119 -9.828 1.00 94.31 197 GLY A CA 1
ATOM 1540 C C . GLY A 1 197 ? -3.694 1.723 -10.020 1.00 94.31 197 GLY A C 1
ATOM 1541 O O . GLY A 1 197 ? -2.586 1.554 -10.527 1.00 94.31 197 GLY A O 1
ATOM 1542 N N . TRP A 1 198 ? -4.462 0.718 -9.621 1.00 94.81 198 TRP A N 1
ATOM 1543 C CA . TRP A 1 1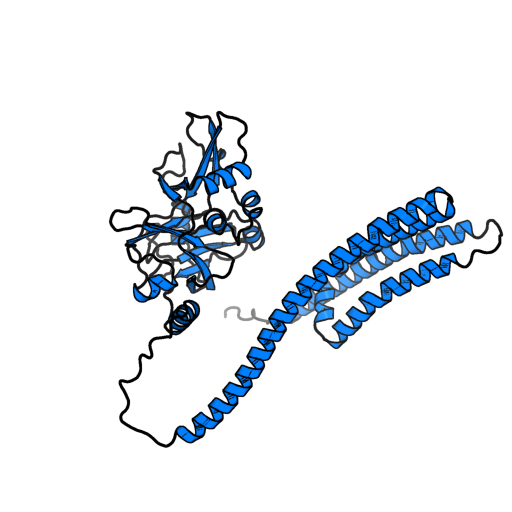98 ? -4.198 -0.677 -9.953 1.00 94.81 198 TRP A CA 1
ATOM 1544 C C . TRP A 1 198 ? -5.006 -1.070 -11.190 1.00 94.81 198 TRP A C 1
ATOM 1546 O O . TRP A 1 198 ? -6.228 -0.916 -11.183 1.00 94.81 198 TRP A O 1
ATOM 1556 N N . ALA A 1 199 ? -4.350 -1.599 -12.222 1.00 93.31 199 ALA A N 1
ATOM 1557 C CA . ALA A 1 199 ? -4.976 -2.231 -13.384 1.00 93.31 199 ALA A CA 1
ATOM 1558 C C . ALA A 1 199 ? -4.845 -3.757 -13.266 1.00 93.31 199 ALA A C 1
ATOM 1560 O O . ALA A 1 199 ? -3.759 -4.264 -12.986 1.00 93.31 199 ALA A O 1
ATOM 1561 N N . HIS A 1 200 ? -5.933 -4.503 -13.462 1.00 92.12 200 HIS A N 1
ATOM 1562 C CA . HIS A 1 200 ? -5.899 -5.964 -13.358 1.00 92.12 200 HIS A CA 1
ATOM 1563 C C . HIS A 1 200 ? -5.243 -6.615 -14.575 1.00 92.12 200 HIS A C 1
ATOM 1565 O O . HIS A 1 200 ? -5.090 -6.002 -15.628 1.00 92.12 200 HIS A O 1
ATOM 1571 N N . ALA A 1 201 ? -4.888 -7.889 -14.428 1.00 89.94 201 ALA A N 1
ATOM 1572 C CA . ALA A 1 201 ? -4.332 -8.710 -15.492 1.00 89.94 201 ALA A CA 1
ATOM 1573 C C . ALA A 1 201 ? -5.144 -8.618 -16.791 1.00 89.94 201 ALA A C 1
ATOM 1575 O O . ALA A 1 201 ? -6.321 -8.982 -16.810 1.00 89.94 201 ALA A O 1
ATOM 1576 N N . ASN A 1 202 ? -4.506 -8.154 -17.871 1.00 82.00 202 ASN A N 1
ATOM 1577 C CA . ASN A 1 202 ? -5.110 -8.020 -19.205 1.00 82.00 202 ASN A CA 1
ATOM 1578 C C . ASN A 1 202 ? -6.444 -7.244 -19.231 1.00 82.00 202 ASN A C 1
ATOM 1580 O O . ASN A 1 202 ? -7.255 -7.405 -20.148 1.00 82.00 202 ASN A O 1
ATOM 1584 N N . GLU A 1 203 ? -6.689 -6.415 -18.217 1.00 86.81 203 GLU A N 1
ATOM 1585 C CA . GLU A 1 203 ? -7.905 -5.626 -18.100 1.00 86.81 203 GLU A CA 1
ATOM 1586 C C . GLU A 1 203 ? -7.977 -4.580 -19.208 1.00 86.81 203 GLU A C 1
ATOM 1588 O O . GLU A 1 203 ? -6.975 -3.943 -19.501 1.00 86.81 203 GLU A O 1
ATOM 1593 N N . LYS A 1 204 ? -9.159 -4.331 -19.774 1.00 86.62 204 LYS A N 1
ATOM 1594 C CA . LYS A 1 204 ? -9.353 -3.264 -20.761 1.00 86.62 204 LYS A CA 1
ATOM 1595 C C . LYS A 1 204 ? -10.298 -2.178 -20.239 1.00 86.62 204 LYS A C 1
ATOM 1597 O O . LYS A 1 204 ? -11.481 -2.217 -20.588 1.00 86.62 204 LYS A O 1
ATOM 1602 N N . PRO A 1 205 ? -9.825 -1.244 -19.391 1.00 84.00 205 PRO A N 1
ATOM 1603 C CA . PRO A 1 205 ? -10.608 -0.083 -18.983 1.00 84.00 205 PRO A CA 1
ATOM 1604 C C . PRO A 1 205 ? -11.134 0.658 -20.215 1.00 84.00 205 PRO A C 1
ATOM 1606 O O . PRO A 1 205 ? -10.367 0.992 -21.117 1.00 84.00 205 PRO A O 1
ATOM 1609 N N . ASP A 1 206 ? -12.452 0.847 -20.274 1.00 83.44 206 ASP A N 1
ATOM 1610 C CA . ASP A 1 206 ? -13.157 1.435 -21.424 1.00 83.44 206 ASP A CA 1
ATOM 1611 C C . ASP A 1 206 ? -12.880 0.735 -22.777 1.00 83.44 206 ASP A C 1
ATOM 1613 O O . ASP A 1 206 ? -12.943 1.326 -23.846 1.00 83.44 206 ASP A O 1
ATOM 1617 N N . GLY A 1 207 ? -12.531 -0.557 -22.750 1.00 84.44 207 GLY A N 1
ATOM 1618 C CA . GLY A 1 207 ? -12.233 -1.346 -23.952 1.00 84.44 207 GLY A CA 1
ATOM 1619 C C . GLY A 1 207 ? -10.796 -1.221 -24.474 1.00 84.44 207 GLY A C 1
ATOM 1620 O O . GLY A 1 207 ? -10.428 -1.941 -25.408 1.00 84.44 207 GLY A O 1
ATOM 1621 N N . HIS A 1 208 ? -9.953 -0.408 -23.836 1.00 86.56 208 HIS A N 1
ATOM 1622 C CA . HIS A 1 208 ? -8.574 -0.163 -24.255 1.00 86.56 208 HIS A CA 1
ATOM 1623 C C . HIS A 1 208 ? -7.563 -0.867 -23.343 1.00 86.56 208 HIS A C 1
ATOM 1625 O O . HIS A 1 208 ? -7.692 -0.854 -22.124 1.00 86.56 208 HIS A O 1
ATOM 1631 N N . ALA A 1 209 ? -6.548 -1.504 -23.933 1.00 86.00 209 ALA A N 1
ATOM 1632 C CA . ALA A 1 209 ? -5.482 -2.163 -23.178 1.00 86.00 209 ALA A CA 1
ATOM 1633 C C . ALA A 1 209 ? -4.487 -1.142 -22.605 1.00 86.00 209 ALA A C 1
ATOM 1635 O O . ALA A 1 209 ? -4.252 -0.094 -23.210 1.00 86.00 209 ALA A O 1
ATOM 1636 N N . LEU A 1 210 ? -3.856 -1.481 -21.476 1.00 85.50 210 LEU A N 1
ATOM 1637 C CA . LEU A 1 210 ? -2.853 -0.620 -20.841 1.00 85.50 210 LEU A CA 1
ATOM 1638 C C . LEU A 1 210 ? -1.605 -0.439 -21.714 1.00 85.50 210 LEU A C 1
ATOM 1640 O O . LEU A 1 210 ? -1.014 0.634 -21.711 1.00 85.50 210 LEU A O 1
ATOM 1644 N N . SER A 1 211 ? -1.224 -1.458 -22.482 1.00 82.81 211 SER A N 1
ATOM 1645 C CA . SER A 1 211 ? -0.146 -1.403 -23.470 1.00 82.81 211 SER A CA 1
ATOM 1646 C C . SER A 1 211 ? -0.569 -2.131 -24.744 1.00 82.81 211 SER A C 1
ATOM 1648 O O . SER A 1 211 ? -1.312 -3.113 -24.696 1.00 82.81 211 SER A O 1
ATOM 1650 N N . THR A 1 212 ? -0.112 -1.634 -25.893 1.00 69.38 212 THR A N 1
ATOM 1651 C CA . THR A 1 212 ? -0.344 -2.241 -27.213 1.00 69.38 212 THR A CA 1
ATOM 1652 C C . THR A 1 212 ? 0.764 -3.208 -27.624 1.00 69.38 212 THR A C 1
ATOM 1654 O O . THR A 1 212 ? 0.546 -4.024 -28.517 1.00 69.38 212 THR A O 1
ATOM 1657 N N . SER A 1 213 ? 1.939 -3.130 -26.992 1.00 65.31 213 SER A N 1
ATOM 1658 C CA . SER A 1 213 ? 3.133 -3.899 -27.362 1.00 65.31 213 SER A CA 1
ATOM 1659 C C . SER A 1 213 ? 3.493 -4.999 -26.369 1.00 65.31 213 SER A C 1
ATOM 1661 O O . SER A 1 213 ? 4.217 -5.921 -26.730 1.00 65.31 213 SER A O 1
ATOM 1663 N N . GLU A 1 214 ? 3.011 -4.914 -25.129 1.00 67.75 214 GLU A N 1
ATOM 1664 C CA . GLU A 1 214 ? 3.438 -5.791 -24.038 1.00 67.75 214 GLU A CA 1
ATOM 1665 C C . GLU A 1 214 ? 2.253 -6.217 -23.167 1.00 67.75 214 GLU A C 1
ATOM 1667 O O . GLU A 1 214 ? 1.367 -5.416 -22.864 1.00 67.75 214 GLU A O 1
ATOM 1672 N N . GLY A 1 215 ? 2.243 -7.489 -22.765 1.00 66.38 215 GLY A N 1
ATOM 1673 C CA . GLY A 1 215 ? 1.269 -8.022 -21.816 1.00 66.38 215 GLY A CA 1
ATOM 1674 C C . GLY A 1 215 ? 1.579 -7.602 -20.376 1.00 66.38 215 GLY A C 1
ATOM 1675 O O . GLY A 1 215 ? 2.722 -7.327 -20.030 1.00 66.38 215 GLY A O 1
ATOM 1676 N N . TYR A 1 216 ? 0.547 -7.562 -19.535 1.00 84.25 216 TYR A N 1
ATOM 1677 C CA . TYR A 1 216 ? 0.637 -7.361 -18.081 1.00 84.25 216 TYR A CA 1
ATOM 1678 C C . TYR A 1 216 ? -0.209 -8.440 -17.406 1.00 84.25 216 TYR A C 1
ATOM 1680 O O . TYR A 1 216 ? -1.300 -8.197 -16.889 1.00 84.25 216 TYR A O 1
ATOM 1688 N N . GLU A 1 217 ? 0.280 -9.677 -17.462 1.00 89.38 217 GLU A N 1
ATOM 1689 C CA . GLU A 1 217 ? -0.483 -10.887 -17.122 1.00 89.38 217 GLU A CA 1
ATOM 1690 C C . GLU A 1 217 ? -0.894 -10.976 -15.647 1.00 89.38 217 GLU A C 1
ATOM 1692 O O . GLU A 1 217 ? -1.787 -11.752 -15.292 1.00 89.38 217 GLU A O 1
ATOM 1697 N N . HIS A 1 218 ? -0.283 -10.164 -14.782 1.00 92.75 218 HIS A N 1
ATOM 1698 C CA . HIS A 1 218 ? -0.540 -10.164 -13.341 1.00 92.75 218 HIS A CA 1
ATOM 1699 C C . HIS A 1 218 ? -1.076 -8.842 -12.789 1.00 92.75 218 HIS A C 1
ATOM 1701 O O . HIS A 1 218 ? -1.360 -8.735 -11.597 1.00 92.75 218 HIS A O 1
ATOM 1707 N N . GLY A 1 219 ? -1.330 -7.876 -13.670 1.00 93.81 219 GLY A N 1
ATOM 1708 C CA . GLY A 1 219 ? -1.750 -6.529 -13.305 1.00 93.81 219 GLY A CA 1
ATOM 1709 C C . GLY A 1 219 ? -0.579 -5.556 -13.230 1.00 93.81 219 GLY A C 1
ATOM 1710 O O . GLY A 1 219 ? 0.573 -5.921 -13.456 1.00 93.81 219 GLY A O 1
ATOM 1711 N N . ALA A 1 220 ? -0.887 -4.290 -12.979 1.00 94.62 220 ALA A N 1
ATOM 1712 C CA . ALA A 1 220 ? 0.094 -3.219 -13.007 1.00 94.62 220 ALA A CA 1
ATOM 1713 C C . ALA A 1 220 ? -0.316 -2.046 -12.118 1.00 94.62 220 ALA A C 1
ATOM 1715 O O . ALA A 1 220 ? -1.498 -1.702 -12.028 1.00 94.62 220 ALA A O 1
ATOM 1716 N N . PHE A 1 221 ? 0.677 -1.374 -11.540 1.00 94.88 221 PHE A N 1
ATOM 1717 C CA . PHE A 1 221 ? 0.477 -0.041 -10.984 1.00 94.88 221 PHE A CA 1
ATOM 1718 C C . PHE A 1 221 ? 0.649 1.008 -12.072 1.00 94.88 221 PHE A C 1
ATOM 1720 O O . PHE A 1 221 ? 1.664 1.025 -12.762 1.00 94.88 221 PHE A O 1
ATOM 1727 N N . VAL A 1 222 ? -0.324 1.904 -12.189 1.00 94.94 222 VAL A N 1
ATOM 1728 C CA . VAL A 1 222 ? -0.324 3.045 -13.105 1.00 94.94 222 VAL A CA 1
ATOM 1729 C C . VAL A 1 222 ? -0.158 4.317 -12.286 1.00 94.94 222 VAL A C 1
ATOM 1731 O O . VAL A 1 222 ? -0.876 4.511 -11.310 1.00 94.94 222 VAL A O 1
ATOM 1734 N N . TYR A 1 223 ? 0.757 5.196 -12.682 1.00 94.06 223 TYR A N 1
ATOM 1735 C CA . TYR A 1 223 ? 1.098 6.428 -11.977 1.00 94.06 223 TYR A CA 1
ATOM 1736 C C . TYR A 1 223 ? 0.953 7.652 -12.878 1.00 94.06 223 TYR A C 1
ATOM 1738 O O . TYR A 1 223 ? 1.380 7.666 -14.034 1.00 94.06 223 TYR A O 1
ATOM 1746 N N . ILE A 1 224 ? 0.411 8.722 -12.301 1.00 94.06 224 ILE A N 1
ATOM 1747 C CA . ILE A 1 224 ? 0.412 10.068 -12.871 1.00 94.06 224 ILE A CA 1
ATOM 1748 C C . ILE A 1 224 ? 1.370 10.918 -12.045 1.00 94.06 224 ILE A C 1
ATOM 1750 O O . ILE A 1 224 ? 1.191 11.069 -10.834 1.00 94.06 224 ILE A O 1
ATOM 1754 N N . MET A 1 225 ? 2.362 11.502 -12.713 1.00 92.19 225 MET A N 1
ATOM 1755 C CA . MET A 1 225 ? 3.373 12.362 -12.103 1.00 92.19 225 MET A CA 1
ATOM 1756 C C . MET A 1 225 ? 3.245 13.805 -12.606 1.00 92.19 225 MET A C 1
ATOM 1758 O O . MET A 1 225 ? 2.771 14.070 -13.712 1.00 92.19 225 MET A O 1
ATOM 1762 N N . LYS A 1 226 ? 3.666 14.772 -11.795 1.00 90.12 226 LYS A N 1
ATOM 1763 C CA . LYS A 1 226 ? 3.686 16.192 -12.143 1.00 90.12 226 LYS A CA 1
ATOM 1764 C C . LYS A 1 226 ? 4.842 16.470 -13.105 1.00 90.12 226 LYS A C 1
ATOM 1766 O O . LYS A 1 226 ? 6.000 16.318 -12.742 1.00 90.12 226 LYS A O 1
ATOM 1771 N N . GLY A 1 227 ? 4.522 16.936 -14.312 1.00 85.12 227 GLY A N 1
ATOM 1772 C CA . GLY A 1 227 ? 5.530 17.346 -15.299 1.00 85.12 227 GLY A CA 1
ATOM 1773 C C . GLY A 1 227 ? 6.276 16.190 -15.975 1.00 85.12 227 GLY A C 1
ATOM 1774 O O . GLY A 1 227 ? 7.270 16.437 -16.650 1.00 85.12 227 GLY A O 1
ATOM 1775 N N . ALA A 1 228 ? 5.796 14.955 -15.821 1.00 88.12 228 ALA A N 1
ATOM 1776 C CA . ALA A 1 228 ? 6.329 13.765 -16.476 1.00 88.12 228 ALA A CA 1
ATOM 1777 C C . ALA A 1 228 ? 5.188 12.975 -17.142 1.00 88.12 228 ALA A C 1
ATOM 1779 O O . ALA A 1 228 ? 4.034 13.094 -16.712 1.00 88.12 228 ALA A O 1
ATOM 1780 N N . PRO A 1 229 ? 5.475 12.194 -18.200 1.00 88.94 229 PRO A N 1
ATOM 1781 C CA . PRO A 1 229 ? 4.469 11.334 -18.807 1.00 88.94 229 PRO A CA 1
ATOM 1782 C C . PRO A 1 229 ? 3.946 10.311 -17.782 1.00 88.94 229 PRO A C 1
ATOM 1784 O O . PRO A 1 229 ? 4.708 9.873 -16.914 1.00 88.94 229 PRO A O 1
ATOM 1787 N N . PRO A 1 230 ? 2.662 9.914 -17.863 1.00 92.38 230 PRO A N 1
ATOM 1788 C CA . PRO A 1 230 ? 2.151 8.792 -17.088 1.00 92.38 230 PRO A CA 1
ATOM 1789 C C . PRO A 1 230 ? 2.991 7.540 -17.333 1.00 92.38 230 PRO A C 1
ATOM 1791 O O . PRO A 1 230 ? 3.472 7.313 -18.443 1.00 92.38 230 PRO A O 1
ATOM 1794 N N . THR A 1 231 ? 3.162 6.725 -16.299 1.00 93.50 231 THR A N 1
ATOM 1795 C CA . THR A 1 231 ? 3.954 5.493 -16.375 1.00 93.50 231 THR A CA 1
ATOM 1796 C C . THR A 1 231 ? 3.227 4.351 -15.693 1.00 93.50 231 THR A C 1
ATOM 1798 O O . THR A 1 231 ? 2.397 4.578 -14.817 1.00 93.50 231 THR A O 1
ATOM 1801 N N . PHE A 1 232 ? 3.526 3.118 -16.081 1.00 93.31 232 PHE A N 1
ATOM 1802 C CA . PHE A 1 232 ? 3.076 1.941 -15.357 1.00 93.31 232 PHE A CA 1
ATOM 1803 C C . PHE A 1 232 ? 4.219 0.963 -15.102 1.00 93.31 232 PHE A C 1
ATOM 1805 O O . PHE A 1 232 ? 5.235 0.971 -15.802 1.00 93.31 232 PHE A O 1
ATOM 1812 N N . PHE A 1 233 ? 4.023 0.124 -14.091 1.00 93.75 233 PHE A N 1
ATOM 1813 C CA . PHE A 1 233 ? 4.912 -0.969 -13.736 1.00 93.75 233 PHE A CA 1
ATOM 1814 C C . PHE A 1 233 ? 4.097 -2.261 -13.631 1.00 93.75 233 PHE A C 1
ATOM 1816 O O . PHE A 1 233 ? 3.154 -2.327 -12.839 1.00 93.75 233 PHE A O 1
ATOM 1823 N N . ALA A 1 234 ? 4.425 -3.258 -14.451 1.00 93.56 234 ALA A N 1
ATOM 1824 C CA . ALA A 1 234 ? 3.711 -4.533 -14.527 1.00 93.56 234 ALA A CA 1
ATOM 1825 C C . ALA A 1 234 ? 4.224 -5.508 -13.467 1.00 93.56 234 ALA A C 1
ATOM 1827 O O . ALA A 1 234 ? 5.429 -5.603 -13.270 1.00 93.56 234 ALA A O 1
ATOM 1828 N N . LEU A 1 235 ? 3.323 -6.208 -12.779 1.00 94.06 235 LEU A N 1
ATOM 1829 C CA . LEU A 1 235 ? 3.674 -7.240 -11.806 1.00 94.06 235 LEU A CA 1
ATOM 1830 C C . LEU A 1 235 ? 4.239 -8.463 -12.533 1.00 94.06 235 LEU A C 1
ATOM 1832 O O . LEU A 1 235 ? 3.581 -9.014 -13.414 1.00 94.06 235 LEU A O 1
ATOM 1836 N N . GLU A 1 236 ? 5.416 -8.908 -12.109 1.00 93.88 236 GLU A N 1
ATOM 1837 C CA . GLU A 1 236 ? 6.099 -10.079 -12.653 1.00 93.88 236 GLU A CA 1
ATOM 1838 C C . GLU A 1 236 ? 6.234 -11.182 -11.591 1.00 93.88 236 GLU A C 1
ATOM 1840 O O . GLU A 1 236 ? 6.368 -10.884 -10.395 1.00 93.88 236 GLU A O 1
ATOM 1845 N N . PRO A 1 237 ? 6.212 -12.468 -11.985 1.00 93.56 237 PRO A N 1
ATOM 1846 C CA . PRO A 1 237 ? 6.537 -13.565 -11.083 1.00 93.56 237 PRO A CA 1
ATOM 1847 C C . PRO A 1 237 ? 7.984 -13.472 -10.577 1.00 93.56 237 PRO A C 1
ATOM 1849 O O . PRO A 1 237 ? 8.851 -12.878 -11.213 1.00 93.56 237 PRO A O 1
ATOM 1852 N N . HIS A 1 238 ? 8.255 -14.103 -9.435 1.00 92.31 238 HIS A N 1
ATOM 1853 C CA . HIS A 1 238 ? 9.628 -14.321 -8.980 1.00 92.31 238 HIS A CA 1
ATOM 1854 C C . HIS A 1 238 ? 10.346 -15.306 -9.904 1.00 92.31 238 HIS A C 1
ATOM 1856 O O . HIS A 1 238 ? 9.751 -16.311 -10.310 1.00 92.31 238 HIS A O 1
ATOM 1862 N N . ASP A 1 239 ? 11.612 -15.029 -10.203 1.00 92.25 239 ASP A N 1
ATOM 1863 C CA . ASP A 1 239 ? 12.490 -15.974 -10.887 1.00 92.25 239 ASP A CA 1
ATOM 1864 C C . ASP A 1 239 ? 13.059 -17.032 -9.918 1.00 92.25 239 ASP A C 1
ATOM 1866 O O . ASP A 1 239 ? 12.863 -16.980 -8.700 1.00 92.25 239 ASP A O 1
ATOM 1870 N N . ASP A 1 240 ? 13.744 -18.036 -10.471 1.00 91.00 240 ASP A N 1
ATOM 1871 C CA . ASP A 1 240 ? 14.299 -19.148 -9.690 1.00 91.00 240 ASP A CA 1
ATOM 1872 C C . ASP A 1 240 ? 15.379 -18.693 -8.688 1.00 91.00 240 ASP A C 1
ATOM 1874 O O . ASP A 1 240 ? 15.542 -19.320 -7.639 1.00 91.00 240 ASP A O 1
ATOM 1878 N N . GLU A 1 241 ? 16.118 -17.622 -8.995 1.00 90.50 241 GLU A N 1
ATOM 1879 C CA . GLU A 1 241 ? 17.174 -17.083 -8.133 1.00 90.50 241 GLU A CA 1
ATOM 1880 C C . GLU A 1 241 ? 16.557 -16.401 -6.909 1.00 90.50 241 GLU A C 1
ATOM 1882 O O . GLU A 1 241 ? 16.903 -16.721 -5.774 1.00 90.50 241 GLU A O 1
ATOM 1887 N N . GLN A 1 242 ? 15.543 -15.569 -7.125 1.00 89.88 242 GLN A N 1
ATOM 1888 C CA . GLN A 1 242 ? 14.796 -14.885 -6.072 1.00 89.88 242 GLN A CA 1
ATOM 1889 C C . GLN A 1 242 ? 14.028 -15.855 -5.174 1.00 89.88 242 GLN A C 1
ATOM 1891 O O . GLN A 1 242 ? 13.946 -15.656 -3.963 1.00 89.88 242 GLN A O 1
ATOM 1896 N N . LEU A 1 243 ? 13.465 -16.925 -5.744 1.00 90.50 243 LEU A N 1
ATOM 1897 C CA . LEU A 1 243 ? 12.846 -17.980 -4.944 1.00 90.50 243 LEU A CA 1
ATOM 1898 C C . LEU A 1 243 ? 13.880 -18.698 -4.070 1.00 90.50 243 LEU A C 1
ATOM 1900 O O . LEU A 1 243 ? 13.578 -19.008 -2.919 1.00 90.50 243 LEU A O 1
ATOM 1904 N N . ALA A 1 244 ? 15.093 -18.934 -4.578 1.00 88.75 244 ALA A N 1
ATOM 1905 C CA . ALA A 1 244 ? 16.167 -19.532 -3.791 1.00 88.75 244 ALA A CA 1
ATOM 1906 C C . ALA A 1 244 ? 16.639 -18.604 -2.657 1.00 88.75 244 ALA A C 1
ATOM 1908 O O . ALA A 1 244 ? 16.825 -19.073 -1.534 1.00 88.75 244 ALA A O 1
ATOM 1909 N N . GLU A 1 245 ? 16.769 -17.300 -2.920 1.00 89.19 245 GLU A N 1
ATOM 1910 C CA . GLU A 1 245 ? 17.081 -16.288 -1.900 1.00 89.19 245 GLU A CA 1
ATOM 1911 C C . GLU A 1 245 ? 15.993 -16.214 -0.819 1.00 89.19 245 GLU A C 1
ATOM 1913 O O . GLU A 1 245 ? 16.295 -16.156 0.375 1.00 89.19 245 GLU A O 1
ATOM 1918 N N . PHE A 1 246 ? 14.721 -16.271 -1.222 1.00 88.50 246 PHE A N 1
ATOM 1919 C CA . PHE A 1 246 ? 13.596 -16.328 -0.294 1.00 88.50 246 PHE A CA 1
ATOM 1920 C C . PHE A 1 246 ? 13.625 -17.604 0.555 1.00 88.50 246 PHE A C 1
ATOM 1922 O O . PHE A 1 246 ? 13.472 -17.549 1.773 1.00 88.50 246 PHE A O 1
ATOM 1929 N N . GLU A 1 247 ? 13.853 -18.771 -0.050 1.00 88.69 247 GLU A N 1
ATOM 1930 C CA . GLU A 1 247 ? 13.982 -20.023 0.702 1.00 88.69 247 GLU A CA 1
ATOM 1931 C C . GLU A 1 247 ? 15.116 -19.942 1.736 1.00 88.69 247 GLU A C 1
ATOM 1933 O O . GLU A 1 247 ? 14.920 -20.340 2.890 1.00 88.69 247 GLU A O 1
ATOM 1938 N N . GLU A 1 248 ? 16.264 -19.376 1.356 1.00 87.81 248 GLU A N 1
ATOM 1939 C CA . GLU A 1 248 ? 17.402 -19.177 2.252 1.00 87.81 248 GLU A CA 1
ATOM 1940 C C . GLU A 1 248 ? 17.077 -18.215 3.405 1.00 87.81 248 GLU A C 1
ATOM 1942 O O . GLU A 1 248 ? 17.398 -18.528 4.557 1.00 87.81 248 GLU A O 1
ATOM 1947 N N . SER A 1 249 ? 16.384 -17.099 3.140 1.00 85.75 249 SER A N 1
ATOM 1948 C CA . SER A 1 249 ? 15.964 -16.146 4.183 1.00 85.75 249 SER A CA 1
ATOM 1949 C C . SER A 1 249 ? 15.005 -16.784 5.190 1.00 85.75 249 SER A C 1
ATOM 1951 O O . SER A 1 249 ? 15.116 -16.551 6.395 1.00 85.75 249 SER A O 1
ATOM 1953 N N . GLN A 1 250 ? 14.144 -17.695 4.726 1.00 83.88 250 GLN A N 1
ATOM 1954 C CA . GLN A 1 250 ? 13.259 -18.496 5.574 1.00 83.88 250 GLN A CA 1
ATOM 1955 C C . GLN A 1 250 ? 13.983 -19.643 6.310 1.00 83.88 250 GLN A C 1
ATOM 1957 O O . GLN A 1 250 ? 13.342 -20.473 6.962 1.00 83.88 250 GLN A O 1
ATOM 1962 N N . GLY A 1 251 ? 15.314 -19.733 6.208 1.00 81.31 251 GLY A N 1
ATOM 1963 C CA . GLY A 1 251 ? 16.122 -20.784 6.827 1.00 81.31 251 GLY A CA 1
ATOM 1964 C C . GLY A 1 251 ? 15.940 -22.161 6.182 1.00 81.31 251 GLY A C 1
ATOM 1965 O O . GLY A 1 251 ? 16.310 -23.180 6.778 1.00 81.31 251 GLY A O 1
ATOM 1966 N N . ARG A 1 252 ? 15.366 -22.224 4.974 1.00 74.62 252 ARG A N 1
ATOM 1967 C CA . ARG A 1 252 ? 15.208 -23.453 4.193 1.00 74.62 252 ARG A CA 1
ATOM 1968 C C . ARG A 1 252 ? 16.425 -23.601 3.283 1.00 74.62 252 ARG A C 1
ATOM 1970 O O . ARG A 1 252 ? 16.869 -22.662 2.639 1.00 74.62 252 ARG A O 1
ATOM 1977 N N . ARG A 1 253 ? 17.011 -24.800 3.233 1.00 52.59 253 ARG A N 1
ATOM 1978 C CA . ARG A 1 253 ? 18.069 -25.072 2.249 1.00 52.59 253 ARG A CA 1
ATOM 1979 C C . ARG A 1 253 ? 17.419 -25.207 0.873 1.00 52.59 253 ARG A C 1
ATOM 1981 O O . ARG A 1 253 ? 16.507 -26.035 0.778 1.00 52.59 253 ARG A O 1
ATOM 1988 N N . PRO A 1 254 ? 17.918 -24.518 -0.169 1.00 49.00 254 PRO A N 1
ATOM 1989 C CA . PRO A 1 254 ? 17.391 -24.693 -1.510 1.00 49.00 254 PRO A CA 1
ATOM 1990 C C . PRO A 1 254 ? 17.494 -26.167 -1.891 1.00 49.00 254 PRO A C 1
ATOM 1992 O O . PRO A 1 254 ? 18.539 -26.815 -1.714 1.00 49.00 254 PRO A O 1
ATOM 1995 N N . ALA A 1 255 ? 16.382 -26.735 -2.352 1.00 47.09 255 ALA A N 1
ATOM 1996 C CA . ALA A 1 255 ? 16.357 -28.120 -2.787 1.00 47.09 255 ALA A CA 1
ATOM 1997 C C . ALA A 1 255 ? 17.363 -28.272 -3.936 1.00 47.09 255 ALA A C 1
ATOM 1999 O O . ALA A 1 255 ? 17.166 -27.721 -5.015 1.00 47.09 255 ALA A O 1
ATOM 2000 N N . ARG A 1 256 ? 18.457 -29.021 -3.723 1.00 43.81 256 ARG A N 1
ATOM 2001 C CA . ARG A 1 256 ? 19.413 -29.375 -4.785 1.00 43.81 256 ARG A CA 1
ATOM 2002 C C . ARG A 1 256 ? 18.691 -30.168 -5.875 1.00 43.81 256 ARG A C 1
ATOM 2004 O O . ARG A 1 256 ? 18.669 -31.398 -5.863 1.00 43.81 256 ARG A O 1
ATOM 2011 N N . ARG A 1 257 ? 18.107 -29.470 -6.841 1.00 44.88 257 ARG A N 1
ATOM 2012 C CA . ARG A 1 257 ? 17.491 -30.059 -8.024 1.00 44.88 257 ARG A CA 1
ATOM 2013 C C . ARG A 1 257 ? 18.556 -30.139 -9.110 1.00 44.88 257 ARG A C 1
ATOM 2015 O O . ARG A 1 257 ? 18.722 -29.234 -9.914 1.00 44.88 257 ARG A O 1
ATOM 2022 N N . GLY A 1 258 ? 19.334 -31.220 -9.088 1.00 41.22 258 GLY A N 1
ATOM 2023 C CA . GLY A 1 258 ? 20.397 -31.394 -10.077 1.00 41.22 258 GLY A CA 1
ATOM 2024 C C . GLY A 1 258 ? 21.288 -32.616 -9.897 1.00 41.22 258 GLY A C 1
ATOM 2025 O O . GLY A 1 258 ? 22.485 -32.504 -10.118 1.00 41.22 258 GLY A O 1
ATOM 2026 N N . ASP A 1 259 ? 20.737 -33.772 -9.515 1.00 35.16 259 ASP A N 1
ATOM 2027 C CA . ASP A 1 259 ? 21.486 -35.045 -9.477 1.00 35.16 259 ASP A CA 1
ATOM 2028 C C . ASP A 1 259 ? 20.900 -36.098 -10.439 1.00 35.16 259 ASP A C 1
ATOM 2030 O O . ASP A 1 259 ? 20.892 -37.295 -10.164 1.00 35.16 259 ASP A O 1
ATOM 2034 N N . LEU A 1 260 ? 20.408 -35.655 -11.605 1.00 42.03 260 LEU A N 1
ATOM 2035 C CA . LEU A 1 260 ? 19.869 -36.552 -12.640 1.00 42.03 260 LEU A CA 1
ATOM 2036 C C . LEU A 1 260 ? 20.590 -36.516 -13.993 1.00 42.03 260 LEU A C 1
ATOM 2038 O O . LEU A 1 260 ? 20.239 -37.292 -14.869 1.00 42.03 260 LEU A O 1
ATOM 2042 N N . ASN A 1 261 ? 21.668 -35.741 -14.145 1.00 37.50 261 ASN A N 1
ATOM 2043 C CA . ASN A 1 261 ? 22.542 -35.826 -15.322 1.00 37.50 261 ASN A CA 1
ATOM 2044 C C . ASN A 1 261 ? 24.017 -35.930 -14.915 1.00 37.50 261 ASN A C 1
ATOM 2046 O O . ASN A 1 261 ? 24.822 -35.024 -15.112 1.00 37.50 261 ASN A O 1
ATOM 2050 N N . ARG A 1 262 ? 24.387 -37.084 -14.347 1.00 38.53 262 ARG A N 1
ATOM 2051 C CA . ARG A 1 262 ? 25.786 -37.477 -14.123 1.00 38.53 262 ARG A CA 1
ATOM 2052 C C . ARG A 1 262 ? 26.097 -38.817 -14.781 1.00 38.53 262 ARG A C 1
ATOM 2054 O O . ARG A 1 262 ? 26.364 -39.814 -14.121 1.00 38.53 262 ARG A O 1
ATOM 2061 N N . ARG A 1 263 ? 26.149 -38.820 -16.112 1.00 40.00 263 ARG A N 1
ATOM 2062 C CA . ARG A 1 263 ? 27.075 -39.676 -16.864 1.00 40.00 263 ARG A CA 1
ATOM 2063 C C . ARG A 1 263 ? 27.591 -38.881 -18.052 1.00 40.00 263 ARG A C 1
ATOM 2065 O O . ARG A 1 263 ? 26.838 -38.639 -18.976 1.00 40.00 263 ARG A O 1
ATOM 2072 N N . PHE A 1 264 ? 28.846 -38.448 -17.938 1.00 36.62 264 PHE A N 1
ATOM 2073 C CA . PHE A 1 264 ? 29.876 -38.247 -18.969 1.00 36.62 264 PHE A CA 1
ATOM 2074 C C . PHE A 1 264 ? 30.739 -37.020 -18.631 1.00 36.62 264 PHE A C 1
ATOM 2076 O O . PHE A 1 264 ? 30.245 -35.905 -18.535 1.00 36.62 264 PHE A O 1
ATOM 2083 N N . GLY A 1 265 ? 32.049 -37.242 -18.442 1.00 33.84 265 GLY A N 1
ATOM 2084 C CA . GLY A 1 265 ? 33.054 -36.170 -18.506 1.00 33.84 265 GLY A CA 1
ATOM 2085 C C . GLY A 1 265 ? 33.844 -35.819 -17.237 1.00 33.84 265 GLY A C 1
ATOM 2086 O O . GLY A 1 265 ? 34.254 -34.674 -17.079 1.00 33.84 265 GLY A O 1
ATOM 2087 N N . SER A 1 266 ? 34.119 -36.764 -16.331 1.00 47.09 266 SER A N 1
ATOM 2088 C CA . SER A 1 266 ? 35.106 -36.550 -15.257 1.00 47.09 266 SER A CA 1
ATOM 2089 C C . SER A 1 266 ? 36.523 -36.535 -15.832 1.00 47.09 266 SER A C 1
ATOM 2091 O O . SER A 1 266 ? 37.016 -37.587 -16.221 1.00 47.09 266 SER A O 1
ATOM 2093 N N . ASN A 1 267 ? 37.178 -35.367 -15.858 1.00 40.34 267 ASN A N 1
ATOM 2094 C CA . ASN A 1 267 ? 38.535 -35.176 -15.295 1.00 40.34 267 ASN A CA 1
ATOM 2095 C C . ASN A 1 267 ? 39.195 -33.831 -15.642 1.00 40.34 267 ASN A C 1
ATOM 2097 O O . ASN A 1 267 ? 40.225 -33.521 -15.054 1.00 40.34 267 ASN A O 1
ATOM 2101 N N . ARG A 1 268 ? 38.618 -32.987 -16.510 1.00 39.09 268 ARG A N 1
ATOM 2102 C CA . ARG A 1 268 ? 39.261 -31.708 -16.886 1.00 39.09 268 ARG A CA 1
ATOM 2103 C C . ARG A 1 268 ? 38.870 -30.490 -16.034 1.00 39.09 268 ARG A C 1
ATOM 2105 O O . ARG A 1 268 ? 39.599 -29.511 -16.037 1.00 39.09 268 ARG A O 1
ATOM 2112 N N . GLN A 1 269 ? 37.778 -30.558 -15.265 1.00 42.47 269 GLN A N 1
ATOM 2113 C CA . GLN A 1 269 ? 37.284 -29.433 -14.443 1.00 42.47 269 GLN A CA 1
ATOM 2114 C C . GLN A 1 269 ? 37.813 -29.397 -12.998 1.00 42.47 269 GLN A C 1
ATOM 2116 O O . GLN A 1 269 ? 37.705 -28.370 -12.332 1.00 42.47 269 GLN A O 1
ATOM 2121 N N . LYS A 1 270 ? 38.401 -30.488 -12.486 1.00 42.97 270 LYS A N 1
ATOM 2122 C CA . LYS A 1 270 ? 38.831 -30.553 -11.074 1.00 42.97 270 LYS A CA 1
ATOM 2123 C C . LYS A 1 270 ? 40.017 -29.640 -10.754 1.00 42.97 270 LYS A C 1
ATOM 2125 O O . LYS A 1 270 ? 40.186 -29.263 -9.598 1.00 42.97 270 LYS A O 1
ATOM 2130 N N . THR A 1 271 ? 40.814 -29.271 -11.753 1.00 42.66 271 THR A N 1
ATOM 2131 C CA . THR A 1 271 ? 41.982 -28.407 -11.555 1.00 42.66 271 THR A CA 1
ATOM 2132 C C . THR A 1 271 ? 41.596 -26.929 -11.544 1.00 42.66 271 THR A C 1
ATOM 2134 O O . THR A 1 271 ? 42.103 -26.195 -10.707 1.00 42.66 271 THR A O 1
ATOM 2137 N N . THR A 1 272 ? 40.638 -26.515 -12.382 1.00 46.50 272 THR A N 1
ATOM 2138 C CA . THR A 1 272 ? 40.146 -25.127 -12.469 1.00 46.50 272 THR A CA 1
ATOM 2139 C C . THR A 1 272 ? 39.210 -24.763 -11.314 1.00 46.50 272 THR A C 1
ATOM 2141 O O . THR A 1 272 ? 39.262 -23.648 -10.806 1.00 46.50 272 THR A O 1
ATOM 2144 N N . ALA A 1 273 ? 38.400 -25.718 -10.837 1.00 45.94 273 ALA A N 1
ATOM 2145 C CA . ALA A 1 273 ? 37.482 -25.497 -9.718 1.00 45.94 273 ALA A CA 1
ATOM 2146 C C . ALA A 1 273 ? 38.214 -25.249 -8.389 1.00 45.94 273 ALA A C 1
ATOM 2148 O O . ALA A 1 273 ? 37.783 -24.422 -7.599 1.00 45.94 273 ALA A O 1
ATOM 2149 N N . LYS A 1 274 ? 39.360 -25.903 -8.146 1.00 47.78 274 LYS A N 1
ATOM 2150 C CA . LYS A 1 274 ? 40.144 -25.649 -6.924 1.00 47.78 274 LYS A CA 1
ATOM 2151 C C . LYS A 1 274 ? 40.777 -24.256 -6.903 1.00 47.78 274 LYS A C 1
ATOM 2153 O O . LYS A 1 274 ? 40.932 -23.692 -5.827 1.00 47.78 274 LYS A O 1
ATOM 2158 N N . THR A 1 275 ? 41.125 -23.705 -8.066 1.00 47.75 275 THR A N 1
ATOM 2159 C CA . THR A 1 275 ? 41.693 -22.351 -8.171 1.00 47.75 275 THR A CA 1
ATOM 2160 C C . THR A 1 275 ? 40.619 -21.265 -8.071 1.00 47.75 275 THR A C 1
ATOM 2162 O O . THR A 1 275 ? 40.901 -20.201 -7.534 1.00 47.75 275 THR A O 1
ATOM 2165 N N . LEU A 1 276 ? 39.392 -21.540 -8.537 1.00 49.38 276 LEU A N 1
ATOM 2166 C CA . LEU A 1 276 ? 38.231 -20.652 -8.389 1.00 49.38 276 LEU A CA 1
ATOM 2167 C C . LEU A 1 276 ? 37.689 -20.631 -6.955 1.00 49.38 276 LEU A C 1
ATOM 2169 O O . LEU A 1 276 ? 37.497 -19.550 -6.418 1.00 49.38 276 LEU A O 1
ATOM 2173 N N . VAL A 1 277 ? 37.577 -21.785 -6.289 1.00 52.28 277 VAL A N 1
ATOM 2174 C CA . VAL A 1 277 ? 37.114 -21.862 -4.889 1.00 52.28 277 VAL A CA 1
ATOM 2175 C C . VAL A 1 277 ? 38.073 -21.143 -3.932 1.00 52.28 277 VAL A C 1
ATOM 2177 O O . VAL A 1 277 ? 37.630 -20.423 -3.048 1.00 52.28 277 VAL A O 1
ATOM 2180 N N . GLN A 1 278 ? 39.392 -21.236 -4.144 1.00 51.12 278 GLN A N 1
ATOM 2181 C CA . GLN A 1 278 ? 40.359 -20.455 -3.353 1.00 51.12 278 GLN A CA 1
ATOM 2182 C C . GLN A 1 278 ? 40.301 -18.946 -3.623 1.00 51.12 278 GLN A C 1
ATOM 2184 O O . GLN A 1 278 ? 40.722 -18.154 -2.777 1.00 51.12 278 GLN A O 1
ATOM 2189 N N . LYS A 1 279 ? 39.823 -18.542 -4.804 1.00 50.88 279 LYS A N 1
ATOM 2190 C CA . LYS A 1 279 ? 39.631 -17.136 -5.158 1.00 50.88 279 LYS A CA 1
ATOM 2191 C C . LYS A 1 279 ? 38.337 -16.595 -4.536 1.00 50.88 279 LYS A C 1
ATOM 2193 O O . LYS A 1 279 ? 38.375 -15.536 -3.922 1.00 50.88 279 LYS A O 1
ATOM 2198 N N . GLU A 1 280 ? 37.256 -17.370 -4.587 1.00 51.94 280 GLU A N 1
ATOM 2199 C CA . GLU A 1 280 ? 35.962 -17.057 -3.966 1.00 51.94 280 GLU A CA 1
ATOM 2200 C C . GLU A 1 280 ? 36.030 -17.055 -2.432 1.00 51.94 280 GLU A C 1
ATOM 2202 O O . GLU A 1 280 ? 35.428 -16.194 -1.807 1.00 51.94 280 GLU A O 1
ATOM 2207 N N . GLU A 1 281 ? 36.818 -17.934 -1.799 1.00 52.00 281 GLU A N 1
ATOM 2208 C CA . GLU A 1 281 ? 37.035 -17.899 -0.341 1.00 52.00 281 GLU A CA 1
ATOM 2209 C C . GLU A 1 281 ? 37.784 -16.631 0.110 1.00 52.00 281 GLU A C 1
ATOM 2211 O O . GLU A 1 281 ? 37.520 -16.108 1.196 1.00 52.00 281 GLU A O 1
ATOM 2216 N N . ARG A 1 282 ? 38.682 -16.091 -0.729 1.00 48.03 282 ARG A N 1
ATOM 2217 C CA . ARG A 1 282 ? 39.335 -14.797 -0.475 1.00 48.03 282 ARG A CA 1
ATOM 2218 C C . ARG A 1 282 ? 38.361 -13.634 -0.639 1.00 48.03 282 ARG A C 1
ATOM 2220 O O . ARG A 1 282 ? 38.288 -12.805 0.264 1.00 48.03 282 ARG A O 1
ATOM 2227 N N . GLU A 1 283 ? 37.584 -13.618 -1.719 1.00 51.19 283 GLU A N 1
ATOM 2228 C CA . GLU A 1 283 ? 36.581 -12.576 -1.988 1.00 51.19 283 GLU A CA 1
ATOM 2229 C C . GLU A 1 283 ? 35.455 -12.592 -0.930 1.00 51.19 283 GLU A C 1
ATOM 2231 O O . GLU A 1 283 ? 35.082 -11.546 -0.403 1.00 51.19 283 GLU A O 1
ATOM 2236 N N . MET A 1 284 ? 35.004 -13.771 -0.487 1.00 41.03 284 MET A N 1
ATOM 2237 C CA . MET A 1 284 ? 34.050 -13.931 0.620 1.00 41.03 284 MET A CA 1
ATOM 2238 C C . MET A 1 284 ? 34.596 -13.424 1.956 1.00 41.03 284 MET A C 1
ATOM 2240 O O . MET A 1 284 ? 33.836 -12.830 2.721 1.00 41.03 284 MET A O 1
ATOM 2244 N N . SER A 1 285 ? 35.888 -13.622 2.247 1.00 44.25 285 SER A N 1
ATOM 2245 C CA . SER A 1 285 ? 36.520 -13.100 3.470 1.00 44.25 285 SER A CA 1
ATOM 2246 C C . SER A 1 285 ? 36.673 -11.572 3.461 1.00 44.25 285 SER A C 1
ATOM 2248 O O . SER A 1 285 ? 36.555 -10.931 4.508 1.00 44.25 285 SER A O 1
ATOM 2250 N N . GLU A 1 286 ? 36.856 -10.975 2.280 1.00 50.09 286 GLU A N 1
ATOM 2251 C CA . GLU A 1 286 ? 36.869 -9.520 2.097 1.00 50.09 286 GLU A CA 1
ATOM 2252 C C . GLU A 1 286 ? 35.455 -8.933 2.248 1.00 50.09 286 GLU A C 1
ATOM 2254 O O . GLU A 1 286 ? 35.276 -7.964 2.987 1.00 50.09 286 GLU A O 1
ATOM 2259 N N . ILE A 1 287 ? 34.431 -9.578 1.676 1.00 51.72 287 ILE A N 1
ATOM 2260 C CA . ILE A 1 287 ? 33.024 -9.147 1.774 1.00 51.72 287 ILE A CA 1
ATOM 2261 C C . ILE A 1 287 ? 32.480 -9.306 3.204 1.00 51.72 287 ILE A C 1
ATOM 2263 O O . ILE A 1 287 ? 31.819 -8.402 3.720 1.00 51.72 287 ILE A O 1
ATOM 2267 N N . THR A 1 288 ? 32.798 -10.399 3.912 1.00 47.78 288 THR A N 1
ATOM 2268 C CA . THR A 1 288 ? 32.426 -10.528 5.339 1.00 47.78 288 THR A CA 1
ATOM 2269 C C . THR A 1 288 ? 33.159 -9.517 6.222 1.00 47.78 288 THR A C 1
ATOM 2271 O O . THR A 1 288 ? 32.570 -9.006 7.180 1.00 47.78 288 THR A O 1
ATOM 2274 N N . GLY A 1 289 ? 34.399 -9.154 5.877 1.00 41.66 289 GLY A N 1
ATOM 2275 C CA . GLY A 1 289 ? 35.123 -8.047 6.504 1.00 41.66 289 GLY A CA 1
ATOM 2276 C C . GLY A 1 289 ? 34.448 -6.687 6.279 1.00 41.66 289 GLY A C 1
ATOM 2277 O O . GLY A 1 289 ? 34.298 -5.906 7.223 1.00 41.66 289 GLY A O 1
ATOM 2278 N N . GLU A 1 290 ? 33.969 -6.414 5.063 1.00 45.50 290 GLU A N 1
ATOM 2279 C CA . GLU A 1 290 ? 33.255 -5.177 4.722 1.00 45.50 290 GLU A CA 1
ATOM 2280 C C . GLU A 1 290 ? 31.865 -5.077 5.369 1.00 45.50 290 GLU A C 1
ATOM 2282 O O . GLU A 1 290 ? 31.490 -4.000 5.844 1.00 45.50 290 GLU A O 1
ATOM 2287 N N . ILE A 1 291 ? 31.126 -6.185 5.480 1.00 46.50 291 ILE A N 1
ATOM 2288 C CA . ILE A 1 291 ? 29.819 -6.238 6.159 1.00 46.50 291 ILE A CA 1
ATOM 2289 C C . ILE A 1 291 ? 29.978 -6.040 7.677 1.00 46.50 291 ILE A C 1
ATOM 2291 O O . ILE A 1 291 ? 29.197 -5.311 8.300 1.00 46.50 291 ILE A O 1
ATOM 2295 N N . ALA A 1 292 ? 31.028 -6.604 8.286 1.00 42.25 292 ALA A N 1
ATOM 2296 C CA . ALA A 1 292 ? 31.360 -6.347 9.689 1.00 42.25 292 ALA A CA 1
ATOM 2297 C C . ALA A 1 292 ? 31.768 -4.876 9.922 1.00 42.25 292 ALA A C 1
ATOM 2299 O O . ALA A 1 292 ? 31.358 -4.253 10.909 1.00 42.25 292 ALA A O 1
ATOM 2300 N N . LEU A 1 293 ? 32.505 -4.277 8.979 1.00 41.38 293 LEU A N 1
ATOM 2301 C CA . LEU A 1 293 ? 32.859 -2.855 8.991 1.00 41.38 293 LEU A CA 1
ATOM 2302 C C . LEU A 1 293 ? 31.649 -1.933 8.761 1.00 41.38 293 LEU A C 1
ATOM 2304 O O . LEU A 1 293 ? 31.612 -0.842 9.335 1.00 41.38 293 LEU A O 1
ATOM 2308 N N . SER A 1 294 ? 30.649 -2.335 7.969 1.00 47.44 294 SER A N 1
ATOM 2309 C CA . SER A 1 294 ? 29.446 -1.527 7.715 1.00 47.44 294 SER A CA 1
ATOM 2310 C C . SER A 1 294 ? 28.505 -1.503 8.929 1.00 47.44 294 SER A C 1
ATOM 2312 O O . SER A 1 294 ? 28.060 -0.423 9.332 1.00 47.44 294 SER A O 1
ATOM 2314 N N . ARG A 1 295 ? 28.314 -2.651 9.602 1.00 46.22 295 ARG A N 1
ATOM 2315 C CA . ARG A 1 295 ? 27.589 -2.749 10.885 1.00 46.22 295 ARG A CA 1
ATOM 2316 C C . ARG A 1 295 ? 28.284 -1.958 11.997 1.00 46.22 295 ARG A C 1
ATOM 2318 O O . ARG A 1 295 ? 27.626 -1.217 12.727 1.00 46.22 295 ARG A O 1
ATOM 2325 N N . SER A 1 296 ? 29.616 -2.027 12.066 1.00 45.75 296 SER A N 1
ATOM 2326 C CA . SER A 1 296 ? 30.442 -1.208 12.966 1.00 45.75 296 SER A CA 1
ATOM 2327 C C . SER A 1 296 ? 30.275 0.295 12.702 1.00 45.75 296 SER A C 1
ATOM 2329 O O . SER A 1 296 ? 30.060 1.071 13.634 1.00 45.75 296 SER A O 1
ATOM 2331 N N . LYS A 1 297 ? 30.280 0.729 11.434 1.00 48.59 297 LYS A N 1
ATOM 2332 C CA . LYS A 1 297 ? 30.086 2.142 11.064 1.00 48.59 297 LYS A CA 1
ATOM 2333 C C . LYS A 1 297 ? 28.682 2.656 11.396 1.00 48.59 297 LYS A C 1
ATOM 2335 O O . LYS A 1 297 ? 28.564 3.807 11.811 1.00 48.59 297 LYS A O 1
ATOM 2340 N N . ALA A 1 298 ? 27.632 1.849 11.238 1.00 53.66 298 ALA A N 1
ATOM 2341 C CA . ALA A 1 298 ? 26.266 2.231 11.611 1.00 53.66 298 ALA A CA 1
ATOM 2342 C C . ALA A 1 298 ? 26.116 2.390 13.134 1.00 53.66 298 ALA A C 1
ATOM 2344 O O . ALA A 1 298 ? 25.597 3.406 13.600 1.00 53.66 298 ALA A O 1
ATOM 2345 N N . PHE A 1 299 ? 26.676 1.454 13.907 1.00 55.22 299 PHE A N 1
ATOM 2346 C CA . PHE A 1 299 ? 26.721 1.540 15.367 1.00 55.22 299 PHE A CA 1
ATOM 2347 C C . PHE A 1 299 ? 27.529 2.757 15.845 1.00 55.22 299 PHE A C 1
ATOM 2349 O O . PHE A 1 299 ? 27.046 3.542 16.657 1.00 55.22 299 PHE A O 1
ATOM 2356 N N . TRP A 1 300 ? 28.708 3.009 15.267 1.00 53.88 300 TRP A N 1
ATOM 2357 C CA . TRP A 1 300 ? 29.509 4.197 15.584 1.00 53.88 300 TRP A CA 1
ATOM 2358 C C . TRP A 1 300 ? 28.842 5.514 15.170 1.00 53.88 300 TRP A C 1
ATOM 2360 O O . TRP A 1 300 ? 29.058 6.531 15.826 1.00 53.88 300 TRP A O 1
ATOM 2370 N N . ARG A 1 301 ? 28.011 5.535 14.119 1.00 59.94 301 ARG A N 1
ATOM 2371 C CA . ARG A 1 301 ? 27.191 6.709 13.759 1.00 59.94 301 ARG A CA 1
ATOM 2372 C C . ARG A 1 301 ? 26.080 6.954 14.774 1.00 59.94 301 ARG A C 1
ATOM 2374 O O . ARG A 1 301 ? 25.862 8.109 15.137 1.00 59.94 301 ARG A O 1
ATOM 2381 N N . PHE A 1 302 ? 25.430 5.900 15.260 1.00 63.38 302 PHE A N 1
ATOM 2382 C CA . PHE A 1 302 ? 24.430 5.995 16.323 1.00 63.38 302 PHE A CA 1
ATOM 2383 C C . PHE A 1 302 ? 25.065 6.505 17.624 1.00 63.38 302 PHE A C 1
ATOM 2385 O O . PHE A 1 302 ? 24.630 7.522 18.163 1.00 63.38 302 PHE A O 1
ATOM 2392 N N . VAL A 1 303 ? 26.173 5.891 18.056 1.00 58.47 303 VAL A N 1
ATOM 2393 C CA . VAL A 1 303 ? 26.928 6.303 19.251 1.00 58.47 303 VAL A CA 1
ATOM 2394 C C . VAL A 1 303 ? 27.447 7.737 19.122 1.00 58.47 303 VAL A C 1
ATOM 2396 O O . VAL A 1 303 ? 27.266 8.523 20.043 1.00 58.47 303 VAL A O 1
ATOM 2399 N N . ASN 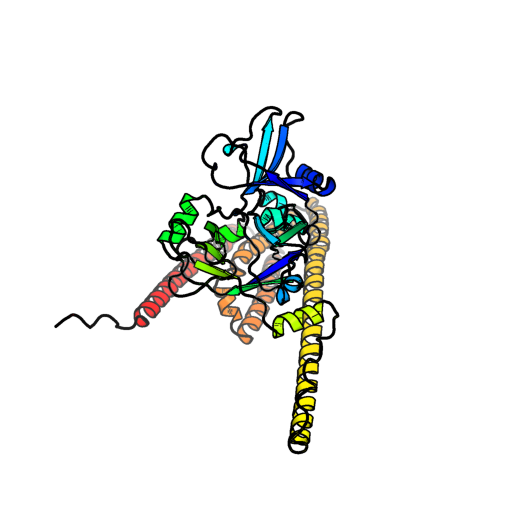A 1 304 ? 28.016 8.137 17.979 1.00 56.59 304 ASN A N 1
ATOM 2400 C CA . ASN A 1 304 ? 28.479 9.516 17.780 1.00 56.59 304 ASN A CA 1
ATOM 2401 C C . ASN A 1 304 ? 27.334 10.536 17.751 1.00 56.59 304 ASN A C 1
ATOM 2403 O O . ASN A 1 304 ? 27.520 11.667 18.194 1.00 56.59 304 ASN A O 1
ATOM 2407 N N . THR A 1 305 ? 26.160 10.170 17.237 1.00 56.41 305 THR A N 1
ATOM 2408 C CA . THR A 1 305 ? 24.987 11.057 17.242 1.00 56.41 305 THR A CA 1
ATOM 2409 C C . THR A 1 305 ? 24.489 11.275 18.665 1.00 56.41 305 THR A C 1
ATOM 2411 O O . THR A 1 305 ? 24.316 12.418 19.082 1.00 56.41 305 THR A O 1
ATOM 2414 N N . TRP A 1 306 ? 24.370 10.204 19.450 1.00 52.56 306 TRP A N 1
ATOM 2415 C CA . TRP A 1 306 ? 23.977 10.297 20.855 1.00 52.56 306 TRP A CA 1
ATOM 2416 C C . TRP A 1 306 ? 25.036 10.963 21.731 1.00 52.56 306 TRP A C 1
ATOM 2418 O O . TRP A 1 306 ? 24.683 11.774 22.579 1.00 52.56 306 TRP A O 1
ATOM 2428 N N . ALA A 1 307 ? 26.324 10.728 21.478 1.00 48.09 307 ALA A N 1
ATOM 2429 C CA . ALA A 1 307 ? 27.407 11.444 22.144 1.00 48.09 307 ALA A CA 1
ATOM 2430 C C . ALA A 1 307 ? 27.375 12.945 21.820 1.00 48.09 307 ALA A C 1
ATOM 2432 O O . ALA A 1 307 ? 27.570 13.758 22.713 1.00 48.09 307 ALA A O 1
ATOM 2433 N N . ARG A 1 308 ? 27.067 13.347 20.578 1.00 50.94 308 ARG A N 1
ATOM 2434 C CA . ARG A 1 308 ? 26.903 14.766 20.205 1.00 50.94 308 ARG A CA 1
ATOM 2435 C C . ARG A 1 308 ? 25.700 15.407 20.891 1.00 50.94 308 ARG A C 1
ATOM 2437 O O . ARG A 1 308 ? 25.826 16.516 21.397 1.00 50.94 308 ARG A O 1
ATOM 2444 N N . ILE A 1 309 ? 24.565 14.710 20.943 1.00 51.38 309 ILE A N 1
ATOM 2445 C CA . ILE A 1 309 ? 23.368 15.178 21.656 1.00 51.38 309 ILE A CA 1
ATOM 2446 C C . ILE A 1 309 ? 23.672 15.310 23.155 1.00 51.38 309 ILE A C 1
ATOM 2448 O O . ILE A 1 309 ? 23.383 16.347 23.746 1.00 51.38 309 ILE A O 1
ATOM 2452 N N . ALA A 1 310 ? 24.332 14.312 23.746 1.00 42.78 310 ALA A N 1
ATOM 2453 C CA . ALA A 1 310 ? 24.736 14.323 25.146 1.00 42.78 310 ALA A CA 1
ATOM 2454 C C . ALA A 1 310 ? 25.760 15.429 25.450 1.00 42.78 310 ALA A C 1
ATOM 2456 O O . ALA A 1 310 ? 25.609 16.108 26.453 1.00 42.78 310 ALA A O 1
ATOM 2457 N N . ILE A 1 311 ? 26.750 15.680 24.584 1.00 47.00 311 ILE A N 1
ATOM 2458 C CA . ILE A 1 311 ? 27.730 16.773 24.738 1.00 47.00 311 ILE A CA 1
ATOM 2459 C C . ILE A 1 311 ? 27.047 18.145 24.678 1.00 47.00 311 ILE A C 1
ATOM 2461 O O . ILE A 1 311 ? 27.396 19.035 25.449 1.00 47.00 311 ILE A O 1
ATOM 2465 N N . VAL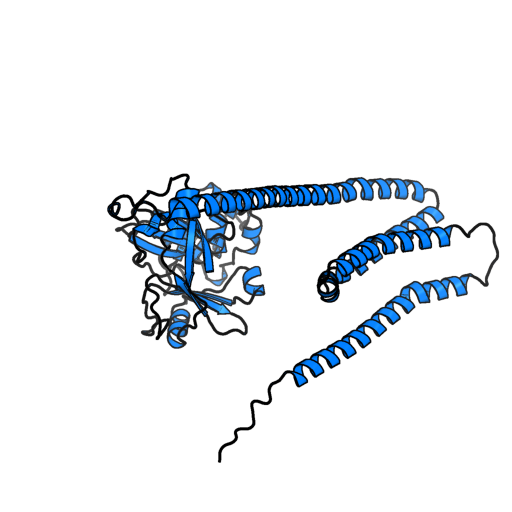 A 1 312 ? 26.052 18.326 23.806 1.00 50.94 312 VAL A N 1
ATOM 2466 C CA . VAL A 1 312 ? 25.286 19.580 23.727 1.00 50.94 312 VAL A CA 1
ATOM 2467 C C . VAL A 1 312 ? 24.424 19.777 24.980 1.00 50.94 312 VAL A C 1
ATOM 2469 O O . VAL A 1 312 ? 24.401 20.877 25.530 1.00 50.94 312 VAL A O 1
ATOM 2472 N N . TRP A 1 313 ? 23.782 18.718 25.482 1.00 44.81 313 TRP A N 1
ATOM 2473 C CA . TRP A 1 313 ? 22.913 18.780 26.665 1.00 44.81 313 TRP A CA 1
ATOM 2474 C C . TRP A 1 313 ? 23.657 18.817 28.008 1.00 44.81 313 TRP A C 1
ATOM 2476 O O . TRP A 1 313 ? 23.187 19.464 28.940 1.00 44.81 313 TRP A O 1
ATOM 2486 N N . LEU A 1 314 ? 24.822 18.175 28.116 1.00 43.50 314 LEU A N 1
ATOM 2487 C CA . LEU A 1 314 ? 25.682 18.218 29.307 1.00 43.50 314 LEU A CA 1
ATOM 2488 C C . LEU A 1 314 ? 26.642 19.416 29.299 1.00 43.50 314 LEU A C 1
ATOM 2490 O O . LEU A 1 314 ? 27.100 19.824 30.361 1.00 43.50 314 LEU A O 1
ATOM 2494 N N . GLY A 1 315 ? 26.956 19.988 28.132 1.00 48.25 315 GLY A N 1
ATOM 2495 C CA . GLY A 1 315 ? 27.900 21.100 27.999 1.00 48.25 315 GLY A CA 1
ATOM 2496 C C . GLY A 1 315 ? 27.248 22.480 27.929 1.00 48.25 315 GLY A C 1
ATOM 2497 O O . GLY A 1 315 ? 27.734 23.410 28.557 1.00 48.25 315 GLY A O 1
ATOM 2498 N N . GLY A 1 316 ? 26.150 22.642 27.186 1.00 52.56 316 GLY A N 1
ATOM 2499 C CA . GLY A 1 316 ? 25.550 23.960 26.943 1.00 52.56 316 GLY A CA 1
ATOM 2500 C C . GLY A 1 316 ? 24.758 24.500 28.139 1.00 52.56 316 GLY A C 1
ATOM 2501 O O . GLY A 1 316 ? 25.134 25.529 28.703 1.00 52.56 316 GLY A O 1
ATOM 2502 N N . PRO A 1 317 ? 23.680 23.819 28.565 1.00 53.09 317 PRO A N 1
ATOM 2503 C CA . PRO A 1 317 ? 22.812 24.307 29.634 1.00 53.09 317 PRO A CA 1
ATOM 2504 C C . PRO A 1 317 ? 23.526 24.540 30.981 1.00 53.09 317 PRO A C 1
ATOM 2506 O O . PRO A 1 317 ? 23.327 25.609 31.558 1.00 53.09 317 PRO A O 1
ATOM 2509 N N . PRO A 1 318 ? 24.409 23.647 31.480 1.00 54.25 318 PRO A N 1
ATOM 2510 C CA . PRO A 1 318 ? 25.112 23.886 32.744 1.00 54.25 318 PRO A CA 1
ATOM 2511 C C . PRO A 1 318 ? 26.110 25.049 32.670 1.00 54.25 318 PRO A C 1
ATOM 2513 O O . PRO A 1 318 ? 26.209 25.826 33.615 1.00 54.25 318 PRO A O 1
ATOM 2516 N N . VAL A 1 319 ? 26.809 25.225 31.542 1.00 54.03 319 VAL A N 1
ATOM 2517 C CA . VAL A 1 319 ? 27.756 26.338 31.344 1.00 54.03 319 VAL A CA 1
ATOM 2518 C C . VAL A 1 319 ? 27.024 27.673 31.234 1.00 54.03 319 VAL A C 1
ATOM 2520 O O . VAL A 1 319 ? 27.458 28.648 31.838 1.00 54.03 319 VAL A O 1
ATOM 2523 N N . VAL A 1 320 ? 25.884 27.724 30.540 1.00 55.88 320 VAL A N 1
ATOM 2524 C CA . VAL A 1 320 ? 25.049 28.935 30.464 1.00 55.88 320 VAL A CA 1
ATOM 2525 C C . VAL A 1 320 ? 24.459 29.288 31.832 1.00 55.88 320 VAL A C 1
ATOM 2527 O O . VAL A 1 320 ? 24.427 30.463 32.187 1.00 55.88 320 VAL A O 1
ATOM 2530 N N . LEU A 1 321 ? 24.065 28.298 32.638 1.00 58.16 321 LEU A N 1
ATOM 2531 C CA . LEU A 1 321 ? 23.589 28.527 34.006 1.00 58.16 321 LEU A CA 1
ATOM 2532 C C . LEU A 1 321 ? 24.706 29.028 34.937 1.00 58.16 321 LEU A C 1
ATOM 2534 O O . LEU A 1 321 ? 24.492 29.979 35.689 1.00 58.16 321 LEU A O 1
ATOM 2538 N N . ILE A 1 322 ? 25.911 28.454 34.859 1.00 56.25 322 ILE A N 1
ATOM 2539 C CA . ILE A 1 322 ? 27.076 28.902 35.643 1.00 56.25 322 ILE A CA 1
ATOM 2540 C C . ILE A 1 322 ? 27.508 30.313 35.219 1.00 56.25 322 ILE A C 1
ATOM 2542 O O . ILE A 1 322 ? 27.699 31.180 36.070 1.00 56.25 322 ILE A O 1
ATOM 2546 N N . LEU A 1 323 ? 27.607 30.582 33.914 1.00 52.41 323 LEU A N 1
ATOM 2547 C CA . LEU A 1 323 ? 27.979 31.900 33.395 1.00 52.41 323 LEU A CA 1
ATOM 2548 C C . LEU A 1 323 ? 26.906 32.954 33.679 1.00 52.41 323 LEU A C 1
ATOM 2550 O O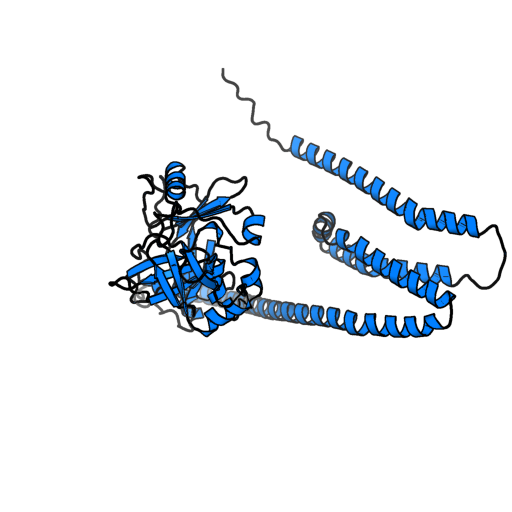 . LEU A 1 323 ? 27.255 34.074 34.037 1.00 52.41 323 LEU A O 1
ATOM 2554 N N . GLY A 1 324 ? 25.620 32.603 33.593 1.00 54.62 324 GLY A N 1
ATOM 2555 C CA . GLY A 1 324 ? 24.515 33.481 33.987 1.00 54.62 324 GLY A CA 1
ATOM 2556 C C . GLY A 1 324 ? 24.561 33.845 35.472 1.00 54.62 324 GLY A C 1
ATOM 2557 O O . GLY A 1 324 ? 24.317 34.994 35.833 1.00 54.62 324 GLY A O 1
ATOM 2558 N N . SER A 1 325 ? 24.972 32.899 36.322 1.00 55.84 325 SER A N 1
ATOM 2559 C CA . SER A 1 325 ? 25.151 33.124 37.762 1.00 55.84 325 SER A CA 1
ATOM 2560 C C . SER A 1 325 ? 26.335 34.056 38.065 1.00 55.84 325 SER A C 1
ATOM 2562 O O . SER A 1 325 ? 26.237 34.906 38.945 1.00 55.84 325 SER A O 1
ATOM 2564 N N . ILE A 1 326 ? 27.438 33.941 37.315 1.00 51.69 326 ILE A N 1
ATOM 2565 C CA . ILE A 1 326 ? 28.622 34.815 37.437 1.00 51.69 326 ILE A CA 1
ATOM 2566 C C . ILE A 1 326 ? 28.338 36.218 36.867 1.00 51.69 326 ILE A C 1
ATOM 2568 O O . ILE A 1 326 ? 28.749 37.226 37.442 1.00 51.69 326 ILE A O 1
ATOM 2572 N N . ALA A 1 327 ? 27.599 36.295 35.759 1.00 52.94 327 ALA A N 1
ATOM 2573 C CA . ALA A 1 327 ? 27.243 37.541 35.087 1.00 52.94 327 ALA A CA 1
ATOM 2574 C C . ALA A 1 327 ? 26.258 38.409 35.887 1.00 52.94 327 ALA A C 1
ATOM 2576 O O . ALA A 1 327 ? 26.267 39.629 35.741 1.00 52.94 327 ALA A O 1
ATOM 2577 N N . TYR A 1 328 ? 25.455 37.813 36.774 1.00 53.12 328 TYR A N 1
ATOM 2578 C CA . TYR A 1 328 ? 24.502 38.547 37.615 1.00 53.12 328 TYR A CA 1
ATOM 2579 C C . TYR A 1 328 ? 25.184 39.523 38.599 1.00 53.12 328 TYR A C 1
ATOM 2581 O O . TYR A 1 328 ? 24.549 40.455 39.085 1.00 53.12 328 TYR A O 1
ATOM 2589 N N . GLY A 1 329 ? 26.484 39.340 38.877 1.00 49.91 329 GLY A N 1
ATOM 2590 C CA . GLY A 1 329 ? 27.265 40.198 39.777 1.00 49.91 329 GLY A CA 1
ATOM 2591 C C . GLY A 1 329 ? 28.176 41.231 39.100 1.00 49.91 329 GLY A C 1
ATOM 2592 O O . GLY A 1 329 ? 28.794 42.025 39.806 1.00 49.91 329 GLY A O 1
ATOM 2593 N N . ASN A 1 330 ? 28.311 41.231 37.766 1.00 59.28 330 ASN A N 1
ATOM 2594 C CA . ASN A 1 330 ? 29.232 42.123 37.048 1.00 59.28 330 ASN A CA 1
ATOM 2595 C C . ASN A 1 330 ? 28.721 42.431 35.628 1.00 59.28 330 ASN A C 1
ATOM 2597 O O . ASN A 1 330 ? 28.639 41.536 34.784 1.00 59.28 330 ASN A O 1
ATOM 2601 N N . SER A 1 331 ? 28.425 43.705 35.347 1.00 54.03 331 SER A N 1
ATOM 2602 C CA . SER A 1 331 ? 27.858 44.156 34.065 1.00 54.03 331 SER A CA 1
ATOM 2603 C C . SER A 1 331 ? 28.738 43.817 32.858 1.00 54.03 331 SER A C 1
ATOM 2605 O O . SER A 1 331 ? 28.222 43.448 31.806 1.00 54.03 331 SER A O 1
ATOM 2607 N N . LEU A 1 332 ? 30.063 43.848 33.018 1.00 53.28 332 LEU A N 1
ATOM 2608 C CA . LEU A 1 332 ? 31.005 43.533 31.944 1.00 53.28 332 LEU A CA 1
ATOM 2609 C C . LEU A 1 332 ? 31.013 42.031 31.609 1.00 53.28 332 LEU A C 1
ATOM 2611 O O . LEU A 1 332 ? 31.128 41.645 30.446 1.00 53.28 332 LEU A O 1
ATOM 2615 N N . ALA A 1 333 ? 30.823 41.172 32.615 1.00 49.84 333 ALA A N 1
ATOM 2616 C CA . ALA A 1 333 ? 30.685 39.730 32.409 1.00 49.84 333 ALA A CA 1
ATOM 2617 C C . ALA A 1 333 ? 29.358 39.380 31.712 1.00 49.84 333 ALA A C 1
ATOM 2619 O O . ALA A 1 333 ? 29.310 38.452 30.904 1.00 49.84 333 ALA A O 1
ATOM 2620 N N . PHE A 1 334 ? 28.300 40.155 31.971 1.00 54.81 334 PHE A N 1
ATOM 2621 C CA . PHE A 1 334 ? 27.015 40.015 31.290 1.00 54.81 334 PHE A CA 1
ATOM 2622 C C . PHE A 1 334 ? 27.091 40.396 29.807 1.00 54.81 334 PHE A C 1
ATOM 2624 O O . PHE A 1 334 ? 26.621 39.639 28.957 1.00 54.81 334 PHE A O 1
ATOM 2631 N N . GLU A 1 335 ? 27.743 41.511 29.469 1.00 54.06 335 GLU A N 1
ATOM 2632 C CA . GLU A 1 335 ? 27.934 41.924 28.071 1.00 54.06 335 GLU A CA 1
ATOM 2633 C C . GLU A 1 335 ? 28.805 40.939 27.274 1.00 54.06 335 GLU A C 1
ATOM 2635 O O . GLU A 1 335 ? 28.513 40.645 26.108 1.00 54.06 335 GLU A O 1
ATOM 2640 N N . LEU A 1 336 ? 29.839 40.373 27.906 1.00 53.69 336 LEU A N 1
ATOM 2641 C CA . LEU A 1 336 ? 30.670 39.324 27.308 1.00 53.69 336 LEU A CA 1
ATOM 2642 C C . LEU A 1 336 ? 29.879 38.035 27.068 1.00 53.69 336 LEU A C 1
ATOM 2644 O O . LEU A 1 336 ? 29.997 37.436 25.997 1.00 53.69 336 LEU A O 1
ATOM 2648 N N . LEU A 1 337 ? 29.033 37.631 28.020 1.00 54.59 337 LEU A N 1
ATOM 2649 C CA . LEU A 1 337 ? 28.178 36.454 27.876 1.00 54.59 337 LEU A CA 1
ATOM 2650 C C . LEU A 1 337 ? 27.139 36.645 26.765 1.00 54.59 337 LEU A C 1
ATOM 2652 O O . LEU A 1 337 ? 26.973 35.764 25.922 1.00 54.59 337 LEU A O 1
ATOM 2656 N N . ALA A 1 338 ? 26.488 37.807 26.715 1.00 55.78 338 ALA A N 1
ATOM 2657 C CA . ALA A 1 338 ? 25.536 38.143 25.661 1.00 55.78 338 ALA A CA 1
ATOM 2658 C C . ALA A 1 338 ? 26.209 38.158 24.278 1.00 55.78 338 ALA A C 1
ATOM 2660 O O . ALA A 1 338 ? 25.676 37.593 23.322 1.00 55.78 338 ALA A O 1
ATOM 2661 N N . SER A 1 339 ? 27.420 38.717 24.184 1.00 55.28 339 SER A N 1
ATOM 2662 C CA . SER A 1 339 ? 28.217 38.715 22.951 1.00 55.28 339 SER A CA 1
ATOM 2663 C C . SER A 1 339 ? 28.630 37.304 22.529 1.00 55.28 339 SER A C 1
ATOM 2665 O O . SER A 1 339 ? 28.606 36.982 21.341 1.00 55.28 339 SER A O 1
ATOM 2667 N N . PHE A 1 340 ? 28.983 36.437 23.479 1.00 55.72 340 PHE A N 1
ATOM 2668 C CA . PHE A 1 340 ? 29.331 35.044 23.202 1.00 55.72 340 PHE A CA 1
ATOM 2669 C C . PHE A 1 340 ? 28.125 34.244 22.693 1.00 55.72 340 PHE A C 1
ATOM 2671 O O . PHE A 1 340 ? 28.230 33.537 21.688 1.00 55.72 340 PHE A O 1
ATOM 2678 N N . VAL A 1 341 ? 26.966 34.390 23.342 1.00 57.31 341 VAL A N 1
ATOM 2679 C CA . VAL A 1 341 ? 25.717 33.727 22.939 1.00 57.31 341 VAL A CA 1
ATOM 2680 C C . VAL A 1 341 ? 25.262 34.217 21.564 1.00 57.31 341 VAL A C 1
ATOM 2682 O O . VAL A 1 341 ? 24.950 33.396 20.702 1.00 57.31 341 VAL A O 1
ATOM 2685 N N . TRP A 1 342 ? 25.301 35.530 21.320 1.00 53.97 342 TRP A N 1
ATOM 2686 C CA . TRP A 1 342 ? 24.937 36.118 20.029 1.00 53.97 342 TRP A CA 1
ATOM 2687 C C . TRP A 1 342 ? 25.847 35.636 18.896 1.00 53.97 342 TRP A C 1
ATOM 2689 O O . TRP A 1 342 ? 25.356 35.174 17.869 1.00 53.97 342 TRP A O 1
ATOM 2699 N N . ASN A 1 343 ? 27.170 35.666 19.090 1.00 52.56 343 ASN A N 1
ATOM 2700 C CA . ASN A 1 343 ? 28.118 35.200 18.075 1.00 52.56 343 ASN A CA 1
ATOM 2701 C C . ASN A 1 343 ? 28.000 33.694 17.818 1.00 52.56 343 ASN A C 1
ATOM 2703 O O . ASN A 1 343 ? 28.108 33.266 16.672 1.00 52.56 343 ASN A O 1
ATOM 2707 N N . SER A 1 344 ? 27.719 32.895 18.850 1.00 53.09 344 SER A N 1
ATOM 2708 C CA . SER A 1 344 ? 27.500 31.450 18.708 1.00 53.09 344 SER A CA 1
ATOM 2709 C C . SER A 1 344 ? 26.211 31.140 17.942 1.00 53.09 344 SER A C 1
ATOM 2711 O O . SER A 1 344 ? 26.210 30.290 17.051 1.00 53.09 344 SER A O 1
ATOM 2713 N N . ALA A 1 345 ? 25.126 31.865 18.231 1.00 52.47 345 ALA A N 1
ATOM 2714 C CA . ALA A 1 345 ? 23.864 31.750 17.505 1.00 52.47 345 ALA A CA 1
ATOM 2715 C C . ALA A 1 345 ? 24.001 32.224 16.049 1.00 52.47 345 ALA A C 1
ATOM 2717 O O . ALA A 1 345 ? 23.519 31.558 15.135 1.00 52.47 345 ALA A O 1
ATOM 2718 N N . PHE A 1 346 ? 24.721 33.323 15.811 1.00 55.28 346 PHE A N 1
ATOM 2719 C CA . PHE A 1 346 ? 24.992 33.833 14.468 1.00 55.28 346 PHE A CA 1
ATOM 2720 C C . PHE A 1 346 ? 25.869 32.881 13.650 1.00 55.28 346 PHE A C 1
ATOM 2722 O O . PHE A 1 346 ? 25.573 32.643 12.478 1.00 55.28 346 PHE A O 1
ATOM 2729 N N . LEU A 1 347 ? 26.904 32.288 14.259 1.00 51.41 347 LEU A N 1
ATOM 2730 C CA . LEU A 1 347 ? 27.699 31.222 13.644 1.00 51.41 347 LEU A CA 1
ATOM 2731 C C . LEU A 1 347 ? 26.804 30.046 13.266 1.00 51.41 347 LEU A C 1
ATOM 2733 O O . LEU A 1 347 ? 26.873 29.589 12.135 1.00 51.41 347 LEU A O 1
ATOM 2737 N N . PHE A 1 348 ? 25.923 29.601 14.161 1.00 51.06 348 PHE A N 1
ATOM 2738 C CA . PHE A 1 348 ? 25.013 28.492 13.886 1.00 51.06 348 PHE A CA 1
ATOM 2739 C C . PHE A 1 348 ? 24.054 28.798 12.723 1.00 51.06 348 PHE A C 1
ATOM 2741 O O . PHE A 1 348 ? 23.954 28.009 11.784 1.00 51.06 348 PHE A O 1
ATOM 2748 N N . VAL A 1 349 ? 23.413 29.970 12.725 1.00 48.62 349 VAL A N 1
ATOM 2749 C CA . VAL A 1 349 ? 22.461 30.389 11.679 1.00 48.62 349 VAL A CA 1
ATOM 2750 C C . VAL A 1 349 ? 23.155 30.633 10.336 1.00 48.62 349 VAL A C 1
ATOM 2752 O O . VAL A 1 349 ? 22.642 30.223 9.298 1.00 48.62 349 VAL A O 1
ATOM 2755 N N . SER A 1 350 ? 24.352 31.223 10.335 1.00 50.91 350 SER A N 1
ATOM 2756 C CA . SER A 1 350 ? 25.142 31.453 9.114 1.00 50.91 350 SER A CA 1
ATOM 2757 C C . SER A 1 350 ? 25.776 30.169 8.558 1.00 50.91 350 SER A C 1
ATOM 2759 O O . SER A 1 350 ? 26.177 30.126 7.394 1.00 50.91 350 SER A O 1
ATOM 2761 N N . TRP A 1 351 ? 25.863 29.112 9.372 1.00 47.28 351 TRP A N 1
ATOM 2762 C CA . TRP A 1 351 ? 26.468 27.823 9.026 1.00 47.28 351 TRP A CA 1
ATOM 2763 C C . TRP A 1 351 ? 25.489 26.827 8.394 1.00 47.28 351 TRP A C 1
ATOM 2765 O O . TRP A 1 351 ? 25.893 26.040 7.535 1.00 47.28 351 TRP A O 1
ATOM 2775 N N . VAL A 1 352 ? 24.202 26.869 8.760 1.00 47.97 352 VAL A N 1
ATOM 2776 C CA . VAL A 1 352 ? 23.161 25.981 8.197 1.00 47.97 352 VAL A CA 1
ATOM 2777 C C . VAL A 1 352 ? 23.079 26.062 6.656 1.00 47.97 352 VAL A C 1
ATOM 2779 O O . VAL A 1 352 ? 23.124 25.010 6.018 1.00 47.97 352 VAL A O 1
ATOM 2782 N N . PRO A 1 353 ? 23.124 27.246 6.006 1.00 44.97 353 PRO A N 1
ATOM 2783 C CA . PRO A 1 353 ? 23.121 27.342 4.541 1.00 44.97 353 PRO A CA 1
ATOM 2784 C C . PRO A 1 353 ? 24.403 26.817 3.866 1.00 44.97 353 PRO A C 1
ATOM 2786 O O . PRO A 1 353 ? 24.430 26.583 2.657 1.00 44.97 353 PRO A O 1
ATOM 2789 N N . PHE A 1 354 ? 25.500 26.646 4.612 1.00 41.28 354 PHE A N 1
ATOM 2790 C CA . PHE A 1 354 ? 26.779 26.163 4.075 1.00 41.28 354 PHE A CA 1
ATOM 2791 C C . PHE A 1 354 ? 26.842 24.636 3.973 1.00 41.28 354 PHE A C 1
ATOM 2793 O O . PHE A 1 354 ? 27.596 24.102 3.158 1.00 41.28 354 PHE A O 1
ATOM 2800 N N . ARG A 1 355 ? 26.053 23.925 4.787 1.00 46.03 355 ARG A N 1
ATOM 2801 C CA . ARG A 1 355 ? 25.964 22.460 4.749 1.00 46.03 355 ARG A CA 1
ATOM 2802 C C . ARG A 1 355 ? 25.163 21.962 3.545 1.00 46.03 355 ARG A C 1
ATOM 2804 O O . ARG A 1 355 ? 25.500 20.915 2.996 1.00 46.03 355 ARG A O 1
ATOM 2811 N N . ASP A 1 356 ? 24.170 22.745 3.132 1.00 47.81 356 ASP A N 1
ATOM 2812 C CA . ASP A 1 356 ? 23.093 22.291 2.249 1.00 47.81 356 ASP A CA 1
ATOM 2813 C C . ASP A 1 356 ? 23.128 22.961 0.852 1.00 47.81 356 ASP A C 1
ATOM 2815 O O . ASP A 1 356 ? 22.150 22.931 0.113 1.00 47.81 356 ASP A O 1
ATOM 2819 N N . THR A 1 357 ? 24.261 23.551 0.444 1.00 53.50 357 THR A N 1
ATOM 2820 C CA . THR A 1 357 ? 24.431 24.158 -0.894 1.00 53.50 357 THR A CA 1
ATOM 2821 C C . THR A 1 357 ? 25.297 23.314 -1.836 1.00 53.50 357 THR A C 1
ATOM 2823 O O . THR A 1 357 ? 26.219 22.616 -1.413 1.00 53.50 357 THR A O 1
ATOM 2826 N N . ALA A 1 358 ? 25.051 23.425 -3.149 1.00 45.50 358 ALA A N 1
ATOM 2827 C CA . ALA A 1 358 ? 25.756 22.700 -4.219 1.00 45.50 358 ALA A CA 1
ATOM 2828 C C . ALA A 1 358 ? 27.298 22.819 -4.165 1.00 45.50 358 ALA A C 1
ATOM 2830 O O . ALA A 1 358 ? 28.017 21.905 -4.569 1.00 45.50 358 ALA A O 1
ATOM 2831 N N . ALA A 1 359 ? 27.828 23.898 -3.579 1.00 47.44 359 ALA A N 1
ATOM 2832 C CA . ALA A 1 359 ? 29.258 24.072 -3.329 1.00 47.44 359 ALA A CA 1
ATOM 2833 C C . ALA A 1 359 ? 29.844 23.013 -2.366 1.00 47.44 359 ALA A C 1
ATOM 2835 O O . ALA A 1 359 ? 30.977 22.569 -2.559 1.00 47.44 359 ALA A O 1
ATOM 2836 N N . ALA A 1 360 ? 29.078 22.553 -1.369 1.00 50.47 360 ALA A N 1
ATOM 2837 C CA . ALA A 1 360 ? 29.487 21.487 -0.450 1.00 50.47 360 ALA A CA 1
ATOM 2838 C C . ALA A 1 360 ? 29.534 20.114 -1.143 1.00 50.47 360 ALA A C 1
ATOM 2840 O O . ALA A 1 360 ? 30.397 19.289 -0.832 1.00 50.47 360 ALA A O 1
ATOM 2841 N N . VAL A 1 361 ? 28.655 19.891 -2.125 1.00 53.09 361 VAL A N 1
ATOM 2842 C CA . VAL A 1 361 ? 28.647 18.687 -2.971 1.00 53.09 361 VAL A CA 1
ATOM 2843 C C . VAL A 1 361 ? 29.877 18.673 -3.885 1.00 53.09 361 VAL A C 1
ATOM 2845 O O . VAL A 1 361 ? 30.600 17.678 -3.941 1.00 53.09 361 VAL A O 1
ATOM 2848 N N . ILE A 1 362 ? 30.199 19.808 -4.512 1.00 51.53 362 ILE A N 1
ATOM 2849 C CA . ILE A 1 362 ? 31.366 19.944 -5.397 1.00 51.53 362 ILE A CA 1
ATOM 2850 C C . ILE A 1 362 ? 32.684 19.825 -4.616 1.00 51.53 362 ILE A C 1
ATOM 2852 O O . ILE A 1 362 ? 33.622 19.180 -5.087 1.00 51.53 362 ILE A O 1
ATOM 2856 N N . MET A 1 363 ? 32.779 20.376 -3.402 1.00 49.12 363 MET A N 1
ATOM 2857 C CA . MET A 1 363 ? 33.994 20.269 -2.579 1.00 49.12 363 MET A CA 1
ATOM 2858 C C . MET A 1 363 ? 34.219 18.871 -1.983 1.00 49.12 363 MET A C 1
ATOM 2860 O O . MET A 1 363 ? 35.363 18.513 -1.695 1.00 49.12 363 MET A O 1
ATOM 2864 N N . ARG A 1 364 ? 33.169 18.047 -1.868 1.00 51.50 364 ARG A N 1
ATOM 2865 C CA . ARG A 1 364 ? 33.261 16.637 -1.444 1.00 51.50 364 ARG A CA 1
ATOM 2866 C C . ARG A 1 364 ? 33.576 15.657 -2.578 1.00 51.50 364 ARG A C 1
ATOM 2868 O O . ARG A 1 364 ? 33.824 14.490 -2.296 1.00 51.50 364 ARG A O 1
ATOM 2875 N N . SER A 1 365 ? 33.639 16.118 -3.828 1.00 51.97 365 SER A N 1
ATOM 2876 C CA . SER A 1 365 ? 33.909 15.264 -4.998 1.00 51.97 365 SER A CA 1
ATOM 2877 C C . SER A 1 365 ? 35.345 14.718 -5.077 1.00 51.97 365 SER A C 1
ATOM 2879 O O . SER A 1 365 ? 35.619 13.821 -5.868 1.00 51.97 365 SER A O 1
ATOM 2881 N N . SER A 1 366 ? 36.278 15.222 -4.257 1.00 55.78 366 SER A N 1
ATOM 2882 C CA . SER A 1 366 ? 37.672 14.763 -4.220 1.00 55.78 366 SER A CA 1
ATOM 2883 C C . SER A 1 366 ? 38.161 14.568 -2.780 1.00 55.78 366 SER A C 1
ATOM 2885 O O . SER A 1 366 ? 37.983 15.471 -1.960 1.00 55.78 366 SER A O 1
ATOM 2887 N N . PRO A 1 367 ? 38.857 13.459 -2.458 1.00 49.69 367 PRO A N 1
ATOM 2888 C CA . PRO A 1 367 ? 39.300 13.157 -1.093 1.00 49.69 367 PRO A CA 1
ATOM 2889 C C . PRO A 1 367 ? 40.279 14.196 -0.523 1.00 49.69 367 PRO A C 1
ATOM 2891 O O . PRO A 1 367 ? 40.203 14.524 0.660 1.00 49.69 367 PRO A O 1
ATOM 2894 N N . LYS A 1 368 ? 41.137 14.802 -1.359 1.00 55.50 368 LYS A N 1
ATOM 2895 C CA . LYS A 1 368 ? 42.027 15.901 -0.930 1.00 55.50 368 LYS A CA 1
ATOM 2896 C C . LYS A 1 368 ? 41.245 17.169 -0.572 1.00 55.50 368 LYS A C 1
ATOM 2898 O O . LYS A 1 368 ? 41.588 17.849 0.390 1.00 55.50 368 LYS A O 1
ATOM 2903 N N . ARG A 1 369 ? 40.179 17.476 -1.321 1.00 49.59 369 ARG A N 1
ATOM 2904 C CA . ARG A 1 369 ? 39.316 18.646 -1.081 1.00 49.59 369 ARG A CA 1
ATOM 2905 C C . ARG A 1 369 ? 38.385 18.426 0.108 1.00 49.59 369 ARG A C 1
ATOM 2907 O O . ARG A 1 369 ? 38.202 19.348 0.890 1.00 49.59 369 ARG A O 1
ATOM 2914 N N . ALA A 1 370 ? 37.897 17.203 0.306 1.00 51.12 370 ALA A N 1
ATOM 2915 C CA . ALA A 1 370 ? 37.120 16.818 1.479 1.00 51.12 370 ALA A CA 1
ATOM 2916 C C . ALA A 1 370 ? 37.944 16.924 2.773 1.00 51.12 370 ALA A C 1
ATOM 2918 O O . ALA A 1 370 ? 37.443 17.437 3.772 1.00 51.12 370 ALA A O 1
ATOM 2919 N N . MET A 1 371 ? 39.219 16.511 2.744 1.00 52.56 371 MET A N 1
ATOM 2920 C CA . MET A 1 371 ? 40.128 16.675 3.880 1.00 52.56 371 MET A CA 1
ATOM 2921 C C . MET A 1 371 ? 40.384 18.159 4.169 1.00 52.56 371 MET A C 1
ATOM 2923 O O . MET A 1 371 ? 40.167 18.591 5.296 1.00 52.56 371 MET A O 1
ATOM 2927 N N . LEU A 1 372 ? 40.725 18.959 3.151 1.00 50.38 372 LEU A N 1
ATOM 2928 C CA . LEU A 1 372 ? 40.933 20.404 3.307 1.00 50.38 372 LEU A CA 1
ATOM 2929 C C . LEU A 1 372 ? 39.678 21.115 3.841 1.00 50.38 372 LEU A C 1
ATOM 2931 O O . LEU A 1 372 ? 39.767 21.945 4.739 1.00 50.38 372 LEU A O 1
ATOM 2935 N N . PHE A 1 373 ? 38.504 20.745 3.323 1.00 53.44 373 PHE A N 1
ATOM 2936 C CA . PHE A 1 373 ? 37.209 21.267 3.751 1.00 53.44 373 PHE A CA 1
ATOM 2937 C C . PHE A 1 373 ? 36.904 20.888 5.201 1.00 53.44 373 PHE A C 1
ATOM 2939 O O . PHE A 1 373 ? 36.446 21.733 5.961 1.00 53.44 373 PHE A O 1
ATOM 2946 N N . SER A 1 374 ? 37.220 19.658 5.616 1.00 51.78 374 SER A N 1
ATOM 2947 C CA . SER A 1 374 ? 37.086 19.248 7.016 1.00 51.78 374 SER A CA 1
ATOM 2948 C C . SER A 1 374 ? 38.034 20.034 7.929 1.00 51.78 374 SER A C 1
ATOM 2950 O O . SER A 1 374 ? 37.611 20.523 8.970 1.00 51.78 374 SER A O 1
ATOM 2952 N N . THR A 1 375 ? 39.285 20.264 7.517 1.00 51.50 375 THR A N 1
ATOM 2953 C CA . THR A 1 375 ? 40.242 21.073 8.283 1.00 51.50 375 THR A CA 1
ATOM 2954 C C . THR A 1 375 ? 39.781 22.526 8.404 1.00 51.50 375 THR A C 1
ATOM 2956 O O . THR A 1 375 ? 39.811 23.075 9.499 1.00 51.50 375 THR A O 1
ATOM 2959 N N . LEU A 1 376 ? 39.273 23.127 7.323 1.00 50.22 376 LEU A N 1
ATOM 2960 C CA . LEU A 1 376 ? 38.651 24.457 7.343 1.00 50.22 376 LEU A CA 1
ATOM 2961 C C . LEU A 1 376 ? 37.403 24.494 8.237 1.00 50.22 376 LEU A C 1
ATOM 2963 O O . LEU A 1 376 ? 37.227 25.442 8.998 1.00 50.22 376 LEU A O 1
ATOM 2967 N N . GLN A 1 377 ? 36.577 23.442 8.218 1.00 53.00 377 GLN A N 1
ATOM 2968 C CA . GLN A 1 377 ? 35.379 23.368 9.055 1.00 53.00 377 GLN A CA 1
ATOM 2969 C C . GLN A 1 377 ? 35.689 23.405 10.554 1.00 53.00 377 GLN A C 1
ATOM 2971 O O . GLN A 1 377 ? 34.906 23.965 11.317 1.00 53.00 377 GLN A O 1
ATOM 2976 N N . TYR A 1 378 ? 36.812 22.822 10.974 1.00 49.09 378 TYR A N 1
ATOM 2977 C CA . TYR A 1 378 ? 37.200 22.778 12.383 1.00 49.09 378 TYR A CA 1
ATOM 2978 C C . TYR A 1 378 ? 38.125 23.931 12.791 1.00 49.09 378 TYR A C 1
ATOM 2980 O O . TYR A 1 378 ? 38.004 24.436 13.904 1.00 49.09 378 TYR A O 1
ATOM 2988 N N . ALA A 1 379 ? 39.018 24.388 11.910 1.00 47.28 379 ALA A N 1
ATOM 2989 C CA . ALA A 1 379 ? 39.996 25.423 12.241 1.00 47.28 379 ALA A CA 1
ATOM 2990 C C . ALA A 1 379 ? 39.392 26.835 12.254 1.00 47.28 379 ALA A C 1
ATOM 2992 O O . ALA A 1 379 ? 39.756 27.648 13.101 1.00 47.28 379 ALA A O 1
ATOM 2993 N N . THR A 1 380 ? 38.455 27.143 11.352 1.00 49.25 380 THR A N 1
ATOM 2994 C CA . THR A 1 380 ? 37.915 28.503 11.200 1.00 49.25 380 THR A CA 1
ATOM 2995 C C . THR A 1 380 ? 37.077 28.975 12.397 1.00 49.25 380 THR A C 1
ATOM 2997 O O . THR A 1 380 ? 37.311 30.096 12.849 1.00 49.25 380 THR A O 1
ATOM 3000 N N . PRO A 1 381 ? 36.168 28.167 12.983 1.00 49.75 381 PRO A N 1
ATOM 3001 C CA . PRO A 1 381 ? 35.426 28.579 14.177 1.00 49.75 381 PRO A CA 1
ATOM 3002 C C . PRO A 1 381 ? 36.339 28.766 15.394 1.00 49.75 381 PRO A C 1
ATOM 3004 O O . PRO A 1 381 ? 36.154 29.704 16.162 1.00 49.75 381 PRO A O 1
ATOM 3007 N N . VAL A 1 382 ? 37.357 27.911 15.539 1.00 48.22 382 VAL A N 1
ATOM 3008 C CA . VAL A 1 382 ? 38.337 27.981 16.635 1.00 48.22 382 VAL A CA 1
ATOM 3009 C C . VAL A 1 382 ? 39.225 29.219 16.497 1.00 48.22 382 VAL A C 1
ATOM 3011 O O . VAL A 1 382 ? 39.472 29.909 17.481 1.00 48.22 382 VAL A O 1
ATOM 3014 N N . PHE A 1 383 ? 39.654 29.547 15.277 1.00 45.66 383 PHE A N 1
ATOM 3015 C CA . PHE A 1 383 ? 40.462 30.734 14.998 1.00 45.66 383 PHE A CA 1
ATOM 3016 C C . PHE A 1 383 ? 39.668 32.036 15.176 1.00 45.66 383 PHE A C 1
ATOM 3018 O O . PHE A 1 383 ? 40.174 32.985 15.770 1.00 45.66 383 PHE A O 1
ATOM 3025 N N . LEU A 1 384 ? 38.407 32.073 14.731 1.00 47.44 384 LEU A N 1
ATOM 3026 C CA . LEU A 1 384 ? 37.518 33.219 14.951 1.00 47.44 384 LEU A CA 1
ATOM 3027 C C . LEU A 1 384 ? 37.205 33.414 16.436 1.00 47.44 384 LEU A C 1
ATOM 3029 O O . LEU A 1 384 ? 37.309 34.539 16.914 1.00 47.44 384 LEU A O 1
ATOM 3033 N N . ALA A 1 385 ? 36.916 32.334 17.171 1.00 49.53 385 ALA A N 1
ATOM 3034 C CA . ALA A 1 385 ? 36.714 32.381 18.618 1.00 49.53 385 ALA A CA 1
ATOM 3035 C C . ALA A 1 385 ? 37.968 32.891 19.355 1.00 49.53 385 ALA A C 1
ATOM 3037 O O . ALA A 1 385 ? 37.864 33.757 20.228 1.00 49.53 385 ALA A O 1
ATOM 3038 N N . ALA A 1 386 ? 39.157 32.423 18.954 1.00 43.94 386 ALA A N 1
ATOM 3039 C CA . ALA A 1 386 ? 40.432 32.873 19.506 1.00 43.94 386 ALA A CA 1
ATOM 3040 C C . ALA A 1 386 ? 40.694 34.364 19.227 1.00 43.94 386 ALA A C 1
ATOM 3042 O O . ALA A 1 386 ? 41.054 35.101 20.145 1.00 43.94 386 ALA A O 1
ATOM 3043 N N . LEU A 1 387 ? 40.438 34.846 18.007 1.00 43.22 387 LEU A N 1
ATOM 3044 C CA . LEU A 1 387 ? 40.586 36.263 17.657 1.00 43.22 387 LEU A CA 1
ATOM 3045 C C . LEU A 1 387 ? 39.604 37.167 18.412 1.00 43.22 387 LEU A C 1
ATOM 3047 O O . LEU A 1 387 ? 39.996 38.238 18.870 1.00 43.22 387 LEU A O 1
ATOM 3051 N N . SER A 1 388 ? 38.361 36.724 18.619 1.00 49.75 388 SER A N 1
ATOM 3052 C CA . SER A 1 388 ? 37.405 37.457 19.459 1.00 49.75 388 SER A CA 1
ATOM 3053 C C . SER A 1 388 ? 37.802 37.487 20.940 1.00 49.75 388 SER A C 1
ATOM 3055 O O . SER A 1 388 ? 37.474 38.449 21.627 1.00 49.75 388 SER A O 1
ATOM 3057 N N . SER A 1 389 ? 38.544 36.484 21.427 1.00 45.53 389 SER A N 1
ATOM 3058 C CA . SER A 1 389 ? 39.079 36.480 22.797 1.00 45.53 389 SER A CA 1
ATOM 3059 C C . SER A 1 389 ? 40.345 37.335 22.957 1.00 45.53 389 SER A C 1
ATOM 3061 O O . SER A 1 389 ? 40.513 37.985 23.984 1.00 45.53 389 SER A O 1
ATOM 3063 N N . LEU A 1 390 ? 41.192 37.410 21.923 1.00 39.91 390 LEU A N 1
ATOM 3064 C CA . LEU A 1 390 ? 42.397 38.252 21.897 1.00 39.91 390 LEU A CA 1
ATOM 3065 C C . LEU A 1 390 ? 42.060 39.744 21.752 1.00 39.91 390 LEU A C 1
ATOM 3067 O O . LEU A 1 390 ? 42.698 40.579 22.384 1.00 39.91 390 LEU A O 1
ATOM 3071 N N . GLY A 1 391 ? 41.001 40.087 21.010 1.00 44.28 391 GLY A N 1
ATOM 3072 C CA . GLY A 1 391 ? 40.483 41.460 20.946 1.00 44.28 391 GLY A CA 1
ATOM 3073 C C . GLY A 1 391 ? 39.863 41.968 22.257 1.00 44.28 391 GLY A C 1
ATOM 3074 O O . GLY A 1 391 ? 39.611 43.162 22.382 1.00 44.28 391 GLY A O 1
ATOM 3075 N N . ALA A 1 392 ? 39.625 41.083 23.232 1.00 44.16 392 ALA A N 1
ATOM 3076 C CA . ALA A 1 392 ? 39.119 41.427 24.560 1.00 44.16 392 ALA A CA 1
ATOM 3077 C C . ALA A 1 392 ? 40.225 41.511 25.632 1.00 44.16 392 ALA A C 1
ATOM 3079 O O . ALA A 1 392 ? 39.956 41.993 26.731 1.00 44.16 392 ALA A O 1
ATOM 3080 N N . SER A 1 393 ? 41.457 41.063 25.339 1.00 38.91 393 SER A N 1
ATOM 3081 C CA . SER A 1 393 ? 42.571 41.111 26.300 1.00 38.91 393 SER A CA 1
ATOM 3082 C C . SER A 1 393 ? 43.391 42.405 26.253 1.00 38.91 393 SER A C 1
ATOM 3084 O O . SER A 1 393 ? 44.164 42.658 27.173 1.00 38.91 393 SER A O 1
ATOM 3086 N N . GLU A 1 394 ? 43.216 43.255 25.239 1.00 39.78 394 GLU A N 1
ATOM 3087 C CA . GLU A 1 394 ? 43.778 44.613 25.238 1.00 39.78 394 GLU A CA 1
ATOM 3088 C C . GLU A 1 394 ? 42.774 45.597 25.845 1.00 39.78 394 GLU A C 1
ATOM 3090 O O . GLU A 1 394 ? 42.027 46.293 25.163 1.00 39.78 394 GLU A O 1
ATOM 3095 N N . GLY A 1 395 ? 42.738 45.610 27.175 1.00 41.41 395 GLY A N 1
ATOM 3096 C CA . GLY A 1 395 ? 41.844 46.467 27.944 1.00 41.41 395 GLY A CA 1
ATOM 3097 C C . GLY A 1 395 ? 42.360 46.797 29.337 1.00 41.41 395 GLY A C 1
ATOM 3098 O O . GLY A 1 395 ? 41.558 47.029 30.236 1.00 41.41 395 GLY A O 1
ATOM 3099 N N . SER A 1 396 ? 43.679 46.821 29.549 1.00 38.47 396 SER A N 1
ATOM 3100 C CA . SER A 1 396 ? 44.240 47.582 30.665 1.00 38.47 396 SER A CA 1
ATOM 3101 C C . SER A 1 396 ? 44.523 49.014 30.208 1.00 38.47 396 SER A C 1
ATOM 3103 O O . SER A 1 396 ? 45.406 49.241 29.386 1.00 38.47 396 SER A O 1
ATOM 3105 N N . MET A 1 397 ? 43.820 49.950 30.844 1.00 35.62 397 MET A N 1
ATOM 3106 C CA . MET A 1 397 ? 44.072 51.395 30.923 1.00 35.62 397 MET A CA 1
ATOM 3107 C C . MET A 1 397 ? 43.588 52.316 29.788 1.00 35.62 397 MET A C 1
ATOM 3109 O O . MET A 1 397 ? 43.711 52.070 28.596 1.00 35.62 397 MET A O 1
ATOM 3113 N N . SER A 1 398 ? 43.007 53.419 30.267 1.00 52.03 398 SER A N 1
ATOM 3114 C CA . SER A 1 398 ? 42.213 54.466 29.624 1.00 52.03 398 SER A CA 1
ATOM 3115 C C . SER A 1 398 ? 42.924 55.292 28.548 1.00 52.03 398 SER A C 1
ATOM 3117 O O . SER A 1 398 ? 44.065 55.699 28.765 1.00 52.03 398 SER A O 1
ATOM 3119 N N . ARG A 1 399 ? 42.172 55.763 27.540 1.00 37.22 399 ARG A N 1
ATOM 3120 C CA . ARG A 1 399 ? 41.800 57.192 27.422 1.00 37.22 399 ARG A CA 1
ATOM 3121 C C . ARG A 1 399 ? 40.819 57.460 26.269 1.00 37.22 399 ARG A C 1
ATOM 3123 O O . ARG A 1 399 ? 41.062 57.117 25.119 1.00 37.22 399 ARG A O 1
ATOM 3130 N N . GLU A 1 400 ? 39.715 58.054 26.699 1.00 51.38 400 GLU A N 1
ATOM 3131 C CA . GLU A 1 400 ? 38.682 58.890 26.079 1.00 51.38 400 GLU A CA 1
ATOM 3132 C C . GLU A 1 400 ? 38.770 59.301 24.589 1.00 51.38 400 GLU A C 1
ATOM 3134 O O . GLU A 1 400 ? 39.766 59.799 24.068 1.00 51.38 400 GLU A O 1
ATOM 3139 N N . ASP A 1 401 ? 37.599 59.136 23.964 1.00 46.84 401 ASP A N 1
ATOM 3140 C CA . ASP A 1 401 ? 36.933 59.956 22.939 1.00 46.84 401 ASP A CA 1
ATOM 3141 C C . ASP A 1 401 ? 37.387 59.975 21.475 1.00 46.84 401 ASP A C 1
ATOM 3143 O O . ASP A 1 401 ? 36.605 60.389 20.621 1.00 46.84 401 ASP A O 1
ATOM 3147 N N . SER A 1 402 ? 38.524 59.382 21.111 1.00 40.41 402 SER A N 1
ATOM 3148 C CA . SER A 1 402 ? 38.808 59.070 19.689 1.00 40.41 402 SER A CA 1
ATOM 3149 C C . SER A 1 402 ? 38.462 57.625 19.298 1.00 40.41 402 SER A C 1
ATOM 3151 O O . SER A 1 402 ? 38.326 57.313 18.113 1.00 40.41 402 SER A O 1
ATOM 3153 N N . ASN A 1 403 ? 38.318 56.730 20.280 1.00 45.97 403 ASN A N 1
ATOM 3154 C CA . ASN A 1 403 ? 38.186 55.290 20.047 1.00 45.97 403 ASN A CA 1
ATOM 3155 C C . ASN A 1 403 ? 36.742 54.812 19.903 1.00 45.97 403 ASN A C 1
ATOM 3157 O O . ASN A 1 403 ? 36.514 53.775 19.297 1.00 45.97 403 ASN A O 1
ATOM 3161 N N . SER A 1 404 ? 35.748 55.550 20.388 1.00 47.75 404 SER A N 1
ATOM 3162 C CA . SER A 1 404 ? 34.343 55.141 20.284 1.00 47.75 404 SER A CA 1
ATOM 3163 C C . SER A 1 404 ? 33.838 55.199 18.841 1.00 47.75 404 SER A C 1
ATOM 3165 O O . SER A 1 404 ? 33.206 54.246 18.398 1.00 47.75 404 SER A O 1
ATOM 3167 N N . LEU A 1 405 ? 34.186 56.227 18.057 1.00 39.41 405 LEU A N 1
ATOM 3168 C CA . LEU A 1 405 ? 33.809 56.286 16.638 1.00 39.41 405 LEU A CA 1
ATOM 3169 C C . LEU A 1 405 ? 34.547 55.224 15.808 1.00 39.41 405 LEU A C 1
ATOM 3171 O O . LEU A 1 405 ? 33.924 54.561 14.989 1.00 39.41 405 LEU A O 1
ATOM 3175 N N . VAL A 1 406 ? 35.845 55.003 16.045 1.00 43.53 406 VAL A N 1
ATOM 3176 C CA . VAL A 1 406 ? 36.635 53.980 15.329 1.00 43.53 406 VAL A CA 1
ATOM 3177 C C . VAL A 1 406 ? 36.171 52.570 15.691 1.00 43.53 406 VAL A C 1
ATOM 3179 O O . VAL A 1 406 ? 36.049 51.718 14.815 1.00 43.53 406 VAL A O 1
ATOM 3182 N N . VAL A 1 407 ? 35.832 52.327 16.957 1.00 49.91 407 VAL A N 1
ATOM 3183 C CA . VAL A 1 407 ? 35.278 51.047 17.407 1.00 49.91 407 VAL A CA 1
ATOM 3184 C C . VAL A 1 407 ? 33.858 50.862 16.881 1.00 49.91 407 VAL A C 1
ATOM 3186 O O . VAL A 1 407 ? 33.534 49.771 16.435 1.00 49.91 407 VAL A O 1
ATOM 3189 N N . VAL A 1 408 ? 33.010 51.892 16.857 1.00 48.47 408 VAL A N 1
ATOM 3190 C CA . VAL A 1 408 ? 31.644 51.783 16.318 1.00 48.47 408 VAL A CA 1
ATOM 3191 C C . VAL A 1 408 ? 31.659 51.623 14.798 1.00 48.47 408 VAL A C 1
ATOM 3193 O O . VAL A 1 408 ? 30.971 50.742 14.298 1.00 48.47 408 VAL A O 1
ATOM 3196 N N . VAL A 1 409 ? 32.479 52.377 14.062 1.00 43.28 409 VAL A N 1
ATOM 3197 C CA . VAL A 1 409 ? 32.645 52.247 12.601 1.00 43.28 409 VAL A CA 1
ATOM 3198 C C . VAL A 1 409 ? 33.317 50.922 12.241 1.00 43.28 409 VAL A C 1
ATOM 3200 O O . VAL A 1 409 ? 32.884 50.258 11.303 1.00 43.28 409 VAL A O 1
ATOM 3203 N N . GLY A 1 410 ? 34.310 50.478 13.014 1.00 45.22 410 GLY A N 1
ATOM 3204 C CA . GLY A 1 410 ? 34.940 49.166 12.862 1.00 45.22 410 GLY A CA 1
ATOM 3205 C C . GLY A 1 410 ? 33.953 48.029 13.116 1.00 45.22 410 GLY A C 1
ATOM 3206 O O . GLY A 1 410 ? 33.857 47.103 12.314 1.00 45.22 410 GLY A O 1
ATOM 3207 N N . LYS A 1 411 ? 33.132 48.142 14.165 1.00 50.56 411 LYS A N 1
ATOM 3208 C CA . LYS A 1 411 ? 32.029 47.215 14.436 1.00 50.56 411 LYS A CA 1
ATOM 3209 C C . LYS A 1 411 ? 30.988 47.265 13.312 1.00 50.56 411 LYS A C 1
ATOM 3211 O O . LYS A 1 411 ? 30.580 46.216 12.842 1.00 50.56 411 LYS A O 1
ATOM 3216 N N . PHE A 1 412 ? 30.617 48.431 12.790 1.00 45.22 412 PHE A N 1
ATOM 3217 C CA . PHE A 1 412 ? 29.657 48.542 11.683 1.00 45.22 412 PHE A CA 1
ATOM 3218 C C . PHE A 1 412 ? 30.195 47.934 10.374 1.00 45.22 412 PHE A C 1
ATOM 3220 O O . PHE A 1 412 ? 29.476 47.233 9.664 1.00 45.22 412 PHE A O 1
ATOM 3227 N N . MET A 1 413 ? 31.480 48.132 10.070 1.00 43.94 413 MET A N 1
ATOM 3228 C CA . MET A 1 413 ? 32.140 47.551 8.895 1.00 43.94 413 MET A CA 1
ATOM 3229 C C . MET A 1 413 ? 32.310 46.034 9.017 1.00 43.94 413 MET A C 1
ATOM 3231 O O . MET A 1 413 ? 32.130 45.329 8.030 1.00 43.94 413 MET A O 1
ATOM 3235 N N . ILE A 1 414 ? 32.602 45.516 10.213 1.00 48.56 414 ILE A N 1
ATOM 3236 C CA . ILE A 1 414 ? 32.760 44.074 10.453 1.00 48.56 414 ILE A CA 1
ATOM 3237 C C . ILE A 1 414 ? 31.400 43.369 10.535 1.00 48.56 414 ILE A C 1
ATOM 3239 O O . ILE A 1 414 ? 31.241 42.294 9.962 1.00 48.56 414 ILE A O 1
ATOM 3243 N N . TYR A 1 415 ? 30.413 43.968 11.206 1.00 46.19 415 TYR A N 1
ATOM 3244 C CA . TYR A 1 415 ? 29.111 43.342 11.452 1.00 46.19 415 TYR A CA 1
ATOM 3245 C C . TYR A 1 415 ? 28.078 43.590 10.352 1.00 46.19 415 TYR A C 1
ATOM 3247 O O . TYR A 1 415 ? 27.161 42.787 10.215 1.00 46.19 415 TYR A O 1
ATOM 3255 N N . LEU A 1 416 ? 28.212 44.658 9.559 1.00 45.53 416 LEU A N 1
ATOM 3256 C CA . LEU A 1 416 ? 27.272 44.976 8.479 1.00 45.53 416 LEU A CA 1
ATOM 3257 C C . LEU A 1 416 ? 27.955 45.039 7.106 1.00 45.53 416 LEU A C 1
ATOM 3259 O O . LEU A 1 416 ? 27.488 44.408 6.160 1.00 45.53 416 LEU A O 1
ATOM 3263 N N . GLY A 1 417 ? 29.081 45.752 6.999 1.00 43.50 417 GLY A N 1
ATOM 3264 C CA . GLY A 1 417 ? 29.767 45.998 5.722 1.00 43.50 417 GLY A CA 1
ATOM 3265 C C . GLY A 1 417 ? 30.362 44.741 5.079 1.00 43.50 417 GLY A C 1
ATOM 3266 O O . GLY A 1 417 ? 30.141 44.481 3.900 1.00 43.50 417 GLY A O 1
ATOM 3267 N N . MET A 1 418 ? 31.077 43.930 5.857 1.00 46.69 418 MET A N 1
ATOM 3268 C CA . MET A 1 418 ? 31.695 42.678 5.409 1.00 46.69 418 MET A CA 1
ATOM 3269 C C . MET A 1 418 ? 30.658 41.623 4.996 1.00 46.69 418 MET A C 1
ATOM 3271 O O . MET A 1 418 ? 30.804 41.058 3.913 1.00 46.69 418 MET A O 1
ATOM 3275 N N . PRO A 1 419 ? 29.578 41.383 5.765 1.00 48.12 419 PRO A N 1
ATOM 3276 C CA . PRO A 1 419 ? 28.504 40.486 5.341 1.00 48.12 419 PRO A CA 1
ATOM 3277 C C . PRO A 1 419 ? 27.791 40.943 4.064 1.00 48.12 419 PRO A C 1
ATOM 3279 O O . PRO A 1 419 ? 27.546 40.117 3.189 1.00 48.12 419 PRO A O 1
ATOM 3282 N N . LEU A 1 420 ? 27.514 42.244 3.910 1.00 45.00 420 LEU A N 1
ATOM 3283 C CA . LEU A 1 420 ? 26.914 42.798 2.688 1.00 45.00 420 LEU A CA 1
ATOM 3284 C C . LEU A 1 420 ? 27.850 42.691 1.480 1.00 45.00 420 LEU A C 1
ATOM 3286 O O . LEU A 1 420 ? 27.404 42.330 0.394 1.00 45.00 420 LEU A O 1
ATOM 3290 N N . LEU A 1 421 ? 29.146 42.946 1.665 1.00 48.00 421 LEU A N 1
ATOM 3291 C CA . LEU A 1 421 ? 30.152 42.805 0.613 1.00 48.00 421 LEU A CA 1
ATOM 3292 C C . LEU A 1 421 ? 30.331 41.338 0.202 1.00 48.00 421 LEU A C 1
ATOM 3294 O O . LEU A 1 421 ? 30.404 41.044 -0.988 1.00 48.00 421 LEU A O 1
ATOM 3298 N N . LEU A 1 422 ? 30.353 40.409 1.162 1.00 48.31 422 LEU A N 1
ATOM 3299 C CA . LEU A 1 422 ? 30.416 38.970 0.896 1.00 48.31 422 LEU A CA 1
ATOM 3300 C C . LEU A 1 422 ? 29.136 38.459 0.230 1.00 48.31 422 LEU A C 1
ATOM 3302 O O . LEU A 1 422 ? 29.221 37.636 -0.676 1.00 48.31 422 LEU A O 1
ATOM 3306 N N . PHE A 1 423 ? 27.965 38.967 0.622 1.00 51.09 423 PHE A N 1
ATOM 3307 C CA . PHE A 1 423 ? 26.698 38.680 -0.050 1.00 51.09 423 PHE A CA 1
ATOM 3308 C C . PHE A 1 423 ? 26.706 39.197 -1.496 1.00 51.09 423 PHE A C 1
ATOM 3310 O O . PHE A 1 423 ? 26.411 38.437 -2.412 1.00 51.09 423 PHE A O 1
ATOM 3317 N N . TYR A 1 424 ? 27.139 40.441 -1.717 1.00 47.88 424 TYR A N 1
ATOM 3318 C CA . TYR A 1 424 ? 27.206 41.068 -3.040 1.00 47.88 424 TYR A CA 1
ATOM 3319 C C . TYR A 1 424 ? 28.236 40.412 -3.973 1.00 47.88 424 TYR A C 1
ATOM 3321 O O . TYR A 1 424 ? 27.955 40.155 -5.141 1.00 47.88 424 TYR A O 1
ATOM 3329 N N . LEU A 1 425 ? 29.432 40.088 -3.474 1.00 48.38 425 LEU A N 1
ATOM 3330 C CA . LEU A 1 425 ? 30.431 39.347 -4.250 1.00 48.38 425 LEU A CA 1
ATOM 3331 C C . LEU A 1 425 ? 29.934 37.934 -4.580 1.00 48.38 425 LEU A C 1
ATOM 3333 O O . LEU A 1 425 ? 30.215 37.424 -5.661 1.00 48.38 425 LEU A O 1
ATOM 3337 N N . ARG A 1 426 ? 29.154 37.314 -3.686 1.00 49.09 426 ARG A N 1
ATOM 3338 C CA . ARG A 1 426 ? 28.587 35.977 -3.885 1.00 49.09 426 ARG A CA 1
ATOM 3339 C C . ARG A 1 426 ? 27.441 35.959 -4.894 1.00 49.09 426 ARG A C 1
ATOM 3341 O O . ARG A 1 426 ? 27.399 35.023 -5.685 1.00 49.09 426 ARG A O 1
ATOM 3348 N N . THR A 1 427 ? 26.556 36.957 -4.914 1.00 50.22 427 THR A N 1
ATOM 3349 C CA . THR A 1 427 ? 25.515 37.060 -5.954 1.00 50.22 427 THR A CA 1
ATOM 3350 C C . THR A 1 427 ? 26.137 37.324 -7.319 1.00 50.22 427 THR A C 1
ATOM 3352 O O . THR A 1 427 ? 25.781 36.666 -8.286 1.00 50.22 427 THR A O 1
ATOM 3355 N N . LYS A 1 428 ? 27.162 38.181 -7.391 1.00 52.00 428 LYS A N 1
ATOM 3356 C CA . LYS A 1 428 ? 27.845 38.468 -8.658 1.00 52.00 428 LYS A CA 1
ATOM 3357 C C . LYS A 1 428 ? 28.608 37.263 -9.222 1.00 52.00 428 LYS A C 1
ATOM 3359 O O . LYS A 1 428 ? 28.579 37.024 -10.423 1.00 52.00 428 LYS A O 1
ATOM 3364 N N . VAL A 1 429 ? 29.269 36.486 -8.358 1.00 54.56 429 VAL A N 1
ATOM 3365 C CA . VAL A 1 429 ? 29.954 35.242 -8.757 1.00 54.56 429 VAL A CA 1
ATOM 3366 C C . VAL A 1 429 ? 28.949 34.145 -9.122 1.00 54.56 429 VAL A C 1
ATOM 3368 O O . VAL A 1 429 ? 29.215 33.377 -10.040 1.00 54.56 429 VAL A O 1
ATOM 3371 N N . ALA A 1 430 ? 27.795 34.075 -8.449 1.00 50.69 430 ALA A N 1
ATOM 3372 C CA . ALA A 1 430 ? 26.719 33.158 -8.821 1.00 50.69 430 ALA A CA 1
ATOM 3373 C C . ALA A 1 430 ? 26.140 33.498 -10.205 1.00 50.69 430 ALA A C 1
ATOM 3375 O O . ALA A 1 430 ? 26.037 32.601 -11.036 1.00 50.69 430 ALA A O 1
ATOM 3376 N N . ASP A 1 431 ? 25.889 34.779 -10.491 1.00 53.12 431 ASP A N 1
ATOM 3377 C CA . ASP A 1 431 ? 25.420 35.247 -11.803 1.00 53.12 431 ASP A CA 1
ATOM 3378 C C . ASP A 1 431 ? 26.445 34.975 -12.919 1.00 53.12 431 ASP A C 1
ATOM 3380 O O . ASP A 1 431 ? 26.080 34.585 -14.030 1.00 53.12 431 ASP A O 1
ATOM 3384 N N . ASP A 1 432 ? 27.742 35.163 -12.647 1.00 57.88 432 ASP A N 1
ATOM 3385 C CA . ASP A 1 432 ? 28.806 34.882 -13.620 1.00 57.88 432 ASP A CA 1
ATOM 3386 C C . ASP A 1 432 ? 28.969 33.373 -13.875 1.00 57.88 432 ASP A C 1
ATOM 3388 O O . ASP A 1 432 ? 29.209 32.959 -15.013 1.00 57.88 432 ASP A O 1
ATOM 3392 N N . LEU A 1 433 ? 28.784 32.536 -12.848 1.00 50.50 433 LEU A N 1
ATOM 3393 C CA . LEU A 1 433 ? 28.796 31.076 -12.977 1.00 50.50 433 LEU A CA 1
ATOM 3394 C C . LEU A 1 433 ? 27.545 30.548 -13.686 1.00 50.50 433 LEU A C 1
ATOM 3396 O O . LEU A 1 433 ? 27.654 29.616 -14.479 1.00 50.50 433 LEU A O 1
ATOM 3400 N N . GLU A 1 434 ? 26.379 31.154 -13.465 1.00 53.25 434 GLU A N 1
ATOM 3401 C CA . GLU A 1 434 ? 25.141 30.810 -14.168 1.00 53.25 434 GLU A CA 1
ATOM 3402 C C . GLU A 1 434 ? 25.226 31.194 -15.652 1.00 53.25 434 GLU A C 1
ATOM 3404 O O . GLU A 1 434 ? 24.892 30.390 -16.525 1.00 53.25 434 GLU A O 1
ATOM 3409 N N . LYS A 1 435 ? 25.806 32.361 -15.967 1.00 62.62 435 LYS A N 1
ATOM 3410 C CA . LYS A 1 435 ? 26.119 32.759 -17.349 1.00 62.62 435 LYS A CA 1
ATOM 3411 C C . LYS A 1 435 ? 27.137 31.835 -18.010 1.00 62.62 435 LYS A C 1
ATOM 3413 O O . LYS A 1 435 ? 26.998 31.536 -19.194 1.00 62.62 435 LYS A O 1
ATOM 3418 N N . GLN A 1 436 ? 28.153 31.366 -17.282 1.00 53.50 436 GLN A N 1
ATOM 3419 C CA . GLN A 1 436 ? 29.096 30.375 -17.809 1.00 53.50 436 GLN A CA 1
ATOM 3420 C C . GLN A 1 436 ? 28.427 29.017 -18.033 1.00 53.50 436 GLN A C 1
ATOM 3422 O O . GLN A 1 436 ? 28.618 28.435 -19.095 1.00 53.50 436 GLN A O 1
ATOM 3427 N N . ALA A 1 437 ? 27.592 28.545 -17.105 1.00 52.97 437 ALA A N 1
ATOM 3428 C CA . ALA A 1 437 ? 26.856 27.291 -17.245 1.00 52.97 437 ALA A CA 1
ATOM 3429 C C . ALA A 1 437 ? 25.885 27.324 -18.437 1.00 52.97 437 ALA A C 1
ATOM 3431 O O . ALA A 1 437 ? 25.869 26.390 -19.236 1.00 52.97 437 ALA A O 1
ATOM 3432 N N . GLN A 1 438 ? 25.150 28.425 -18.630 1.00 54.97 438 GLN A N 1
ATOM 3433 C CA . GLN A 1 438 ? 24.288 28.613 -19.803 1.00 54.97 438 GLN A CA 1
ATOM 3434 C C . GLN A 1 438 ? 25.087 28.656 -21.113 1.00 54.97 438 GLN A C 1
ATOM 3436 O O . GLN A 1 438 ? 24.632 28.130 -22.127 1.00 54.97 438 GLN A O 1
ATOM 3441 N N . LYS A 1 439 ? 26.300 29.224 -21.102 1.00 58.81 439 LYS A N 1
ATOM 3442 C CA . LYS A 1 439 ? 27.187 29.266 -22.275 1.00 58.81 439 LYS A CA 1
ATOM 3443 C C . LYS A 1 439 ? 27.767 27.890 -22.622 1.00 58.81 439 LYS A C 1
ATOM 3445 O O . LYS A 1 439 ? 27.869 27.567 -23.800 1.00 58.81 439 LYS A O 1
ATOM 3450 N N . THR A 1 440 ? 28.079 27.069 -21.619 1.00 51.69 440 THR A N 1
ATOM 3451 C CA . THR A 1 440 ? 28.511 25.674 -21.802 1.00 51.69 440 THR A CA 1
ATOM 3452 C C . THR A 1 440 ? 27.365 24.804 -22.325 1.00 51.69 440 THR A C 1
ATOM 3454 O O . THR A 1 440 ? 27.550 24.068 -23.286 1.00 51.69 440 THR A O 1
ATOM 3457 N N . ILE A 1 441 ? 26.147 24.973 -21.798 1.00 52.66 441 ILE A N 1
ATOM 3458 C CA . ILE A 1 441 ? 24.942 24.277 -22.289 1.00 52.66 441 ILE A CA 1
ATOM 3459 C C . ILE A 1 441 ? 24.585 24.708 -23.725 1.00 52.66 441 ILE A C 1
ATOM 3461 O O . ILE A 1 441 ? 24.110 23.896 -24.516 1.00 52.66 441 ILE A O 1
ATOM 3465 N N . ALA A 1 442 ? 24.843 25.966 -24.096 1.00 53.25 442 ALA A N 1
ATOM 3466 C CA . ALA A 1 442 ? 24.669 26.447 -25.467 1.00 53.25 442 ALA A CA 1
ATOM 3467 C C . ALA A 1 442 ? 25.741 25.921 -26.444 1.00 53.25 442 ALA A C 1
ATOM 3469 O O . ALA A 1 442 ? 25.456 25.822 -27.635 1.00 53.25 442 ALA A O 1
ATOM 3470 N N . MET A 1 443 ? 26.943 25.572 -25.966 1.00 51.62 443 MET A N 1
ATOM 3471 C CA . MET A 1 443 ? 27.997 24.939 -26.777 1.00 51.62 443 MET A CA 1
ATOM 3472 C C . MET A 1 443 ? 27.816 23.419 -26.924 1.00 51.62 443 MET A C 1
ATOM 3474 O O . MET A 1 443 ? 28.249 22.875 -27.935 1.00 51.62 443 MET A O 1
ATOM 3478 N N . ASP A 1 444 ? 27.138 22.759 -25.977 1.00 48.69 444 ASP A N 1
ATOM 3479 C CA . ASP A 1 444 ? 26.863 21.309 -25.991 1.00 48.69 444 ASP A CA 1
ATOM 3480 C C . ASP A 1 444 ? 25.519 20.922 -26.644 1.00 48.69 444 ASP A C 1
ATOM 3482 O O . ASP A 1 444 ? 25.167 19.741 -26.683 1.00 48.69 444 ASP A O 1
ATOM 3486 N N . ARG A 1 445 ? 24.756 21.874 -27.208 1.00 42.94 445 ARG A N 1
ATOM 3487 C CA . ARG A 1 445 ? 23.657 21.518 -28.122 1.00 42.94 445 ARG A CA 1
ATOM 3488 C C . ARG A 1 445 ? 24.256 21.020 -29.443 1.00 42.94 445 ARG A C 1
ATOM 3490 O O . ARG A 1 445 ? 24.877 21.820 -30.145 1.00 42.94 445 ARG A O 1
ATOM 3497 N N . PRO A 1 446 ? 24.051 19.749 -29.839 1.00 44.22 446 PRO A N 1
ATOM 3498 C CA . PRO A 1 446 ? 24.406 19.326 -31.182 1.00 44.22 446 PRO A CA 1
ATOM 3499 C C . PRO A 1 446 ? 23.596 20.151 -32.189 1.00 44.22 446 PRO A C 1
ATOM 3501 O O . PRO A 1 446 ? 22.388 20.333 -32.032 1.00 44.22 446 PRO A O 1
ATOM 3504 N N . LEU A 1 447 ? 24.280 20.647 -33.221 1.00 48.59 447 LEU A N 1
ATOM 3505 C CA . LEU A 1 447 ? 23.698 21.136 -34.470 1.00 48.59 447 LEU A CA 1
ATOM 3506 C C . LEU A 1 447 ? 22.895 19.996 -35.118 1.00 48.59 447 LEU A C 1
ATOM 3508 O O . LEU A 1 447 ? 23.378 19.307 -36.009 1.00 48.59 447 LEU A O 1
ATOM 3512 N N . ALA A 1 448 ? 21.683 19.765 -34.633 1.00 45.41 448 ALA A N 1
ATOM 3513 C CA . ALA A 1 448 ? 20.715 18.840 -35.200 1.00 45.41 448 ALA A CA 1
ATOM 3514 C C . ALA A 1 448 ? 19.457 19.633 -35.556 1.00 45.41 448 ALA A C 1
ATOM 3516 O O . ALA A 1 448 ? 18.416 19.445 -34.953 1.00 45.41 448 ALA A O 1
ATOM 3517 N N . ASP A 1 449 ? 19.617 20.583 -36.478 1.00 46.41 449 ASP A N 1
ATOM 3518 C CA . ASP A 1 449 ? 18.543 21.174 -37.284 1.00 46.41 449 ASP A CA 1
ATOM 3519 C C . ASP A 1 449 ? 19.192 21.859 -38.499 1.00 46.41 449 ASP A C 1
ATOM 3521 O O . ASP A 1 449 ? 19.297 23.078 -38.612 1.00 46.41 449 ASP A O 1
ATOM 3525 N N . ALA A 1 450 ? 19.720 21.033 -39.403 1.00 45.44 450 ALA A N 1
ATOM 3526 C CA . ALA A 1 450 ? 20.097 21.436 -40.756 1.00 45.44 450 ALA A CA 1
ATOM 3527 C C . ALA A 1 450 ? 19.784 20.296 -41.734 1.00 45.44 450 ALA A C 1
ATOM 3529 O O . ALA A 1 450 ? 20.643 19.808 -42.459 1.00 45.44 450 ALA A O 1
ATOM 3530 N N . SER A 1 451 ? 18.528 19.858 -41.740 1.00 42.38 451 SER A N 1
ATOM 3531 C CA . SER A 1 451 ? 17.947 19.125 -42.862 1.00 42.38 451 SER A CA 1
ATOM 3532 C C . SER A 1 451 ? 16.536 19.654 -43.088 1.00 42.38 451 SER A C 1
ATOM 3534 O O . SER A 1 451 ? 15.547 19.055 -42.671 1.00 42.38 451 SER A O 1
ATOM 3536 N N . GLY A 1 452 ? 16.469 20.844 -43.690 1.00 38.12 452 GLY A N 1
ATOM 3537 C CA . GLY A 1 452 ? 15.262 21.319 -44.356 1.00 38.12 452 GLY A CA 1
ATOM 3538 C C . GLY A 1 452 ? 15.043 20.561 -45.675 1.00 38.12 452 GLY A C 1
ATOM 3539 O O . GLY A 1 452 ? 15.998 19.993 -46.211 1.00 38.12 452 GLY A O 1
ATOM 3540 N N . PRO A 1 453 ? 13.803 20.531 -46.188 1.00 51.09 453 PRO A N 1
ATOM 3541 C CA . PRO A 1 453 ? 13.436 19.740 -47.354 1.00 51.09 453 PRO A CA 1
ATOM 3542 C C . PRO A 1 453 ? 13.855 20.443 -48.651 1.00 51.09 453 PRO A C 1
ATOM 3544 O O . PRO A 1 453 ? 13.505 21.605 -48.849 1.00 51.09 453 PRO A O 1
ATOM 3547 N N . CYS A 1 454 ? 14.549 19.715 -49.526 1.00 39.56 454 CYS A N 1
ATOM 3548 C CA . CYS A 1 454 ? 14.639 19.939 -50.971 1.00 39.56 454 CYS A CA 1
ATOM 3549 C C . CYS A 1 454 ? 14.879 18.594 -51.657 1.00 39.56 454 CYS A C 1
ATOM 3551 O O . CYS A 1 454 ? 15.805 17.878 -51.209 1.00 39.56 454 CYS A O 1
#

Secondary structure (DSSP, 8-state):
-EEEEESS-S-EEEEE----SSS-TTSEEEEEEE-HHHHHHHHHHS--SSTTEEEEEEEEEPPPEE--S-GGGTTTTT--TT--EEEEE---EEEEEETTSPPPGGGEEE-HHHHTTS-TTT-THHHHHHT-EEEEE-TT--EEEEEEEESS--SEEEEEEEEEPPPHHHHHHHHHTT-SEEP--HHHHHTTEEEEEEEPTT--GGG--S-SSS--TT-EEEEEETTS--EEEEEEPPPHHHHHHHHHHTTPPP-----S---S--SSSHHHHHHHHHHHHHHHHHHHHHHHHHHHHHHHHHHHHHHHHHHHHHHHHHHHHHHHHHHTT-HHHHHHHHHHHHHHHHHHHHHHHHHSSHHHHHHTTSHHHHHHHHHHHHHHHHHHHHHHHHTTT--SS---SSHHHHHHHHHHIIIIIHHHHHHHHHHHHHHHHHHHHHHHHHHSS---------

Sequence (454 aa):
MQLTLQPNVSLTTKIIENDVEEADAQIQHYEVVGPTREVEMIAKLFPGDGDDTVRTVRGPLSPIAPITLPKSVWEAAGIPAKAKYFAFAYPAYIGFYKKGEILKTDNLQPMDKQLLKLNLVEEMWGFFLLVGGFIYMDENKQILQNNALTLVPTDFMMNFDGPKTPGVECLQGLQTSGRMINVTLETLQEAGFKAFGWAHANEKPDGHALSTSEGYEHGAFVYIMKGAPPTFFALEPHDDEQLAEFEESQGRRPARRGDLNRRFGSNRQKTTAKTLVQKEEREMSEITGEIALSRSKAFWRFVNTWARIAIVWLGGPPVVLILGSIAYGNSLAFELLASFVWNSAFLFVSWVPFRDTAAAVIMRSSPKRAMLFSTLQYATPVFLAALSSLGASEGSMSREDSNSLVVVVGKFMIYLGMPLLLFYLRTKVADDLEKQAQKTIAMDRPLADASGPC

Organism: NCBI:txid1460289

pLDDT: mean 70.83, std 21.23, range [33.84, 98.31]